Protein AF-A0A927RKV4-F1 (afdb_monomer_lite)

Secondary structure (DSSP, 8-state):
-HHHHHHHHHHHHHHHHHHHHHHHHHHHHHH-TT---S-----------------PPP-EEEEEESS-EEEEEES-SS--SS---EEEEEE----S-TTS----EEEE--SSSSPEEEE-TT-S-EEESS--BTTEEEEEEPPPTT----S--EEEEEE-TT--S-EEEEEE--SEEEEEES-S-TTSPP-BS-------S-EEEEEEES-BB-TT--EEEES-EEEEEEE-SB---EEEE-SEEEEEEEEES-TT-S---EEEEESEEEEEEEEE-S-EEEEESS-EEEEEEE-S-EEEEESS-EEEEEEE-S-EEEEESSSEEEEEEES-TTS----EEEEESSSEEEE-B----TT--TTGGGSPBPB----EEEESS-EEEEEEE--SEEEEEESS--EEEEEPP-SS-EEEEEEESS--EEEEEEEEEEEEEESSSPPEEEEEEEEPSSSEEEEEESSS-EEEEEPPP--SS--EEEEEEEESSS-EEEEE-----------B-TT-EEEESS-S-TTS-TT-EEEEEESSS-EEEE-

Structure (mmCIF, N/CA/C/O backbone):
data_AF-A0A927RKV4-F1
#
_entry.id   AF-A0A927RKV4-F1
#
loop_
_atom_site.group_PDB
_atom_site.id
_atom_site.type_symbol
_atom_site.label_atom_id
_atom_site.label_alt_id
_atom_site.label_comp_id
_atom_site.label_asym_id
_atom_site.label_entity_id
_atom_site.label_seq_id
_atom_site.pdbx_PDB_ins_code
_atom_site.Cartn_x
_atom_site.Cartn_y
_atom_site.Cartn_z
_atom_site.occupancy
_atom_site.B_iso_or_equiv
_atom_site.auth_seq_id
_atom_site.auth_comp_id
_atom_site.auth_asym_id
_atom_site.auth_atom_id
_atom_site.pdbx_PDB_model_num
ATOM 1 N N . MET A 1 1 ? 39.108 47.492 -93.573 1.00 72.19 1 MET A N 1
ATOM 2 C CA . MET A 1 1 ? 38.410 46.301 -94.119 1.00 72.19 1 MET A CA 1
ATOM 3 C C . MET A 1 1 ? 39.341 45.085 -94.213 1.00 72.19 1 MET A C 1
ATOM 5 O O . MET A 1 1 ? 38.946 43.999 -93.816 1.00 72.19 1 MET A O 1
ATOM 9 N N . GLU A 1 2 ? 40.594 45.260 -94.640 1.00 82.12 2 GLU A N 1
ATOM 10 C CA . GLU A 1 2 ? 41.602 44.184 -94.730 1.00 82.12 2 GLU A CA 1
ATOM 11 C C . GLU A 1 2 ? 42.034 43.609 -93.362 1.00 82.12 2 GLU A C 1
ATOM 13 O O . GLU A 1 2 ? 42.114 42.395 -93.195 1.00 82.12 2 GLU A O 1
ATOM 18 N N . LEU A 1 3 ? 42.168 44.464 -92.338 1.00 80.31 3 LEU A N 1
ATOM 19 C CA . LEU A 1 3 ? 42.446 44.045 -90.955 1.00 80.31 3 LEU A CA 1
ATOM 20 C C . LEU A 1 3 ? 41.357 43.109 -90.390 1.00 80.31 3 LEU A C 1
ATOM 22 O O . LEU A 1 3 ? 41.662 42.100 -89.762 1.00 80.31 3 LEU A O 1
ATOM 26 N N . ILE A 1 4 ? 40.085 43.408 -90.678 1.00 81.25 4 ILE A N 1
ATOM 27 C CA . ILE A 1 4 ? 38.930 42.613 -90.229 1.00 81.25 4 ILE A CA 1
ATOM 28 C C . ILE A 1 4 ? 38.918 41.242 -90.919 1.00 81.25 4 ILE A C 1
ATOM 30 O O . ILE A 1 4 ? 38.675 40.233 -90.262 1.00 81.25 4 ILE A O 1
ATOM 34 N N . LYS A 1 5 ? 39.256 41.180 -92.218 1.00 86.75 5 LYS A N 1
ATOM 35 C CA . LYS A 1 5 ? 39.424 39.907 -92.940 1.00 86.75 5 LYS A CA 1
ATOM 36 C C . LYS A 1 5 ? 40.518 39.038 -92.317 1.00 86.75 5 LYS A C 1
ATOM 38 O O . LYS A 1 5 ? 40.310 37.839 -92.148 1.00 86.75 5 LYS A O 1
ATOM 43 N N . ASN A 1 6 ? 41.650 39.632 -91.939 1.00 88.25 6 ASN A N 1
ATOM 44 C CA . ASN A 1 6 ? 42.734 38.892 -91.294 1.00 88.25 6 ASN A CA 1
ATOM 45 C C . ASN A 1 6 ? 42.344 38.416 -89.889 1.00 88.25 6 ASN A C 1
ATOM 47 O O . ASN A 1 6 ? 42.573 37.252 -89.572 1.00 88.25 6 ASN A O 1
ATOM 51 N N . MET A 1 7 ? 41.681 39.248 -89.080 1.00 85.38 7 MET A N 1
ATOM 52 C CA . MET A 1 7 ? 41.187 38.832 -87.760 1.00 85.38 7 MET A CA 1
ATOM 53 C C . MET A 1 7 ? 40.184 37.676 -87.846 1.00 85.38 7 MET A C 1
ATOM 55 O O . MET A 1 7 ? 40.318 36.709 -87.103 1.00 85.38 7 MET A O 1
ATOM 59 N N . LEU A 1 8 ? 39.231 37.721 -88.784 1.00 85.75 8 LEU A N 1
ATOM 60 C CA . LEU A 1 8 ? 38.279 36.624 -89.012 1.00 85.75 8 LEU A CA 1
ATOM 61 C C . LEU A 1 8 ? 38.973 35.336 -89.467 1.00 85.75 8 LEU A C 1
ATOM 63 O O . LEU A 1 8 ? 38.604 34.254 -89.016 1.00 85.75 8 LEU A O 1
ATOM 67 N N . LYS A 1 9 ? 40.007 35.440 -90.310 1.00 90.38 9 LYS A N 1
ATOM 68 C CA . LYS A 1 9 ? 40.800 34.282 -90.741 1.00 90.38 9 LYS A CA 1
ATOM 69 C C . LYS A 1 9 ? 41.520 33.623 -89.561 1.00 90.38 9 LYS A C 1
ATOM 71 O O . LYS A 1 9 ? 41.480 32.402 -89.441 1.00 90.38 9 LYS A O 1
ATOM 76 N N . TYR A 1 10 ? 42.133 34.407 -88.673 1.00 90.31 10 TYR A N 1
ATOM 77 C CA . TYR A 1 10 ? 42.805 33.868 -87.484 1.00 90.31 10 TYR A CA 1
ATOM 78 C C . TYR A 1 10 ? 41.825 33.341 -86.435 1.00 90.31 10 TYR A C 1
ATOM 80 O O . TYR A 1 10 ? 42.100 32.307 -85.832 1.00 90.31 10 TYR A O 1
ATOM 88 N N . LEU A 1 11 ? 40.664 33.981 -86.266 1.00 88.75 11 LEU A N 1
ATOM 89 C CA . LEU A 1 11 ? 39.601 33.481 -85.393 1.00 88.75 11 LEU A CA 1
ATOM 90 C C . LEU A 1 11 ? 39.088 32.117 -85.873 1.00 88.75 11 LEU A C 1
ATOM 92 O O . LEU A 1 11 ? 38.914 31.214 -85.063 1.00 88.75 11 LEU A O 1
ATOM 96 N N . LEU A 1 12 ? 38.901 31.945 -87.186 1.00 87.81 12 LEU A N 1
ATOM 97 C CA . LEU A 1 12 ? 38.477 30.670 -87.766 1.00 87.81 12 LEU A CA 1
ATOM 98 C C . LEU A 1 12 ? 39.532 29.575 -87.551 1.00 87.81 12 LEU A C 1
ATOM 100 O O . LEU A 1 12 ? 39.186 28.462 -87.169 1.00 87.81 12 LEU A O 1
ATOM 104 N N . ILE A 1 13 ? 40.818 29.893 -87.745 1.00 89.75 13 ILE A N 1
ATOM 105 C CA . ILE A 1 13 ? 41.920 28.952 -87.484 1.00 89.75 13 ILE A CA 1
ATOM 106 C C . ILE A 1 13 ? 41.949 28.557 -86.003 1.00 89.75 13 ILE A C 1
ATOM 108 O O . ILE A 1 13 ? 42.049 27.372 -85.693 1.00 89.75 13 ILE A O 1
ATOM 112 N N . LEU A 1 14 ? 41.803 29.522 -85.092 1.00 88.75 14 LEU A N 1
ATOM 113 C CA . LEU A 1 14 ? 41.741 29.257 -83.656 1.00 88.75 14 LEU A CA 1
ATOM 114 C C . LEU A 1 14 ? 40.552 28.351 -83.312 1.00 88.75 14 LEU A C 1
ATOM 116 O O . LEU A 1 14 ? 40.715 27.387 -82.569 1.00 88.75 14 LEU A O 1
ATOM 120 N N . LEU A 1 15 ? 39.378 28.615 -83.893 1.00 87.94 15 LEU A N 1
ATOM 121 C CA . LEU A 1 15 ? 38.178 27.809 -83.677 1.00 87.94 15 LEU A CA 1
ATOM 122 C C . LEU A 1 15 ? 38.388 26.360 -84.140 1.00 87.94 15 LEU A C 1
ATOM 124 O O . LEU A 1 15 ? 38.041 25.432 -83.416 1.00 87.94 15 LEU A O 1
ATOM 128 N N . VAL A 1 16 ? 39.007 26.156 -85.308 1.00 89.25 16 VAL A N 1
ATOM 129 C CA . VAL A 1 16 ? 39.325 24.816 -85.829 1.00 89.25 16 VAL A CA 1
ATOM 130 C C . VAL A 1 16 ? 40.316 24.087 -84.920 1.00 89.25 16 VAL A C 1
ATOM 132 O O . VAL A 1 16 ? 40.132 22.901 -84.655 1.00 89.25 16 VAL A O 1
ATOM 135 N N . ILE A 1 17 ? 41.326 24.784 -84.389 1.00 89.69 17 ILE A N 1
ATOM 136 C CA . ILE A 1 17 ? 42.287 24.197 -83.443 1.00 89.69 17 ILE A CA 1
ATOM 137 C C . ILE A 1 17 ? 41.591 23.801 -82.135 1.00 89.69 17 ILE A C 1
ATOM 139 O O . ILE A 1 17 ? 41.813 22.697 -81.644 1.00 89.69 17 ILE A O 1
ATOM 143 N N . VAL A 1 18 ? 40.717 24.654 -81.592 1.00 85.56 18 VAL A N 1
ATOM 144 C CA . VAL A 1 18 ? 39.977 24.370 -80.350 1.00 85.56 18 VAL A CA 1
ATOM 145 C C . VAL A 1 18 ? 39.018 23.195 -80.537 1.00 85.56 18 VAL A C 1
ATOM 147 O O . VAL A 1 18 ? 39.000 22.285 -79.709 1.00 85.56 18 VAL A O 1
ATOM 150 N N . VAL A 1 19 ? 38.265 23.161 -81.640 1.00 87.44 19 VAL A N 1
ATOM 151 C CA . VAL A 1 19 ? 37.355 22.046 -81.947 1.00 87.44 19 VAL A CA 1
ATOM 152 C C . VAL A 1 19 ? 38.140 20.752 -82.176 1.00 87.44 19 VAL A C 1
ATOM 154 O O . VAL A 1 19 ? 37.745 19.707 -81.661 1.00 87.44 19 VAL A O 1
ATOM 157 N N . GLY A 1 20 ? 39.277 20.809 -82.874 1.00 88.19 20 GLY A N 1
ATOM 158 C CA . GLY A 1 20 ? 40.165 19.661 -83.063 1.00 88.19 20 GLY A CA 1
ATOM 159 C C . GLY A 1 20 ? 40.731 19.129 -81.744 1.00 88.19 20 GLY A C 1
ATOM 160 O O . GLY A 1 20 ? 40.693 17.924 -81.506 1.00 88.19 20 GLY A O 1
ATOM 161 N N . ALA A 1 21 ? 41.180 20.017 -80.853 1.00 83.25 21 ALA A N 1
ATOM 162 C CA . ALA A 1 21 ? 41.695 19.646 -79.537 1.00 83.25 21 ALA A CA 1
ATOM 163 C C . ALA A 1 21 ? 40.610 19.017 -78.648 1.00 83.25 21 ALA A C 1
ATOM 165 O O . ALA A 1 21 ? 40.846 17.969 -78.051 1.00 83.25 21 ALA A O 1
ATOM 166 N N . LEU A 1 22 ? 39.404 19.593 -78.609 1.00 80.81 22 LEU A N 1
ATOM 167 C CA . LEU A 1 22 ? 38.278 19.039 -77.846 1.00 80.81 22 LEU A CA 1
ATOM 168 C C . LEU A 1 22 ? 37.818 17.684 -78.398 1.00 80.81 22 LEU A C 1
ATOM 170 O O . LEU A 1 22 ? 37.519 16.777 -77.624 1.00 80.81 22 LEU A O 1
ATOM 174 N N . SER A 1 23 ? 37.821 17.517 -79.723 1.00 81.44 23 SER A N 1
ATOM 175 C CA . SER A 1 23 ? 37.488 16.242 -80.373 1.00 81.44 23 SER A CA 1
ATOM 176 C C . SER A 1 23 ? 38.531 15.165 -80.070 1.00 81.44 23 SER A C 1
ATOM 178 O O . SER A 1 23 ? 38.175 14.013 -79.834 1.00 81.44 23 SER A O 1
ATOM 180 N N . LEU A 1 24 ? 39.816 15.536 -80.024 1.00 81.56 24 LEU A N 1
ATOM 181 C CA . LEU A 1 24 ? 40.903 14.632 -79.648 1.00 81.56 24 LEU A CA 1
ATOM 182 C C . LEU A 1 24 ? 40.782 14.200 -78.178 1.00 81.56 24 LEU A C 1
ATOM 184 O O . LEU A 1 24 ? 40.904 13.016 -77.884 1.00 81.56 24 LEU A O 1
ATOM 188 N N . VAL A 1 25 ? 40.482 15.134 -77.267 1.00 77.19 25 VAL A N 1
ATOM 189 C CA . VAL A 1 25 ? 40.250 14.832 -75.843 1.00 77.19 25 VAL A CA 1
ATOM 190 C C . VAL A 1 25 ? 39.032 13.920 -75.670 1.00 77.19 25 VAL A C 1
ATOM 192 O O . VAL A 1 25 ? 39.124 12.919 -74.963 1.00 77.19 25 VAL A O 1
ATOM 195 N N . GLY A 1 26 ? 37.928 14.197 -76.372 1.00 75.94 26 GLY A N 1
ATOM 196 C CA . GLY A 1 26 ? 36.743 13.334 -76.373 1.00 75.94 26 GLY A CA 1
ATOM 197 C C . GLY A 1 26 ? 37.022 11.933 -76.932 1.00 75.94 26 GLY A C 1
ATOM 198 O O . GLY A 1 26 ? 36.582 10.943 -76.353 1.00 75.94 26 GLY A O 1
ATOM 199 N N . GLY A 1 27 ? 37.809 11.829 -78.008 1.00 79.25 27 GLY A N 1
ATOM 200 C CA . GLY A 1 27 ? 38.220 10.548 -78.591 1.00 79.25 27 GLY A CA 1
ATOM 201 C C . GLY A 1 27 ? 39.139 9.732 -77.677 1.00 79.25 27 GLY A C 1
ATOM 202 O O . GLY A 1 27 ? 38.964 8.521 -77.558 1.00 79.25 27 GLY A O 1
ATOM 203 N N . ILE A 1 28 ? 40.074 10.387 -76.981 1.00 74.25 28 ILE A N 1
ATOM 204 C CA . ILE A 1 28 ? 40.951 9.739 -75.993 1.00 74.25 28 ILE A CA 1
ATOM 205 C C . ILE A 1 28 ? 40.136 9.259 -74.784 1.00 74.25 28 ILE A C 1
ATOM 207 O O . ILE A 1 28 ? 40.329 8.127 -74.349 1.00 74.25 28 ILE A O 1
ATOM 211 N N . MET A 1 29 ? 39.184 10.059 -74.288 1.00 69.12 29 MET A N 1
ATOM 212 C CA . MET A 1 29 ? 38.287 9.643 -73.199 1.00 69.12 29 MET A CA 1
ATOM 213 C C . MET A 1 29 ? 37.370 8.477 -73.596 1.00 69.12 29 MET A C 1
ATOM 215 O O . MET A 1 29 ? 37.087 7.620 -72.764 1.00 69.12 29 MET A O 1
ATOM 219 N N . PHE A 1 30 ? 36.941 8.402 -74.861 1.00 74.00 30 PHE A N 1
ATOM 220 C CA . PHE A 1 30 ? 36.125 7.290 -75.361 1.00 74.00 30 PHE A CA 1
ATOM 221 C C . PHE A 1 30 ? 36.926 5.989 -75.523 1.00 74.00 30 PHE A C 1
ATOM 223 O O . PHE A 1 30 ? 36.426 4.911 -75.212 1.00 74.00 30 PHE A O 1
ATOM 230 N N . LEU A 1 31 ? 38.173 6.075 -76.000 1.00 68.12 31 LEU A N 1
ATOM 231 C CA . LEU A 1 31 ? 39.038 4.906 -76.204 1.00 68.12 31 LEU A CA 1
ATOM 232 C C . LEU A 1 31 ? 39.669 4.389 -74.904 1.00 68.12 31 LEU A C 1
ATOM 234 O O . LEU A 1 31 ? 40.013 3.211 -74.823 1.00 68.12 31 LEU A O 1
ATOM 238 N N . PHE A 1 32 ? 39.807 5.246 -73.891 1.00 71.94 32 PHE A N 1
ATOM 239 C CA . PHE A 1 32 ? 40.434 4.910 -72.617 1.00 71.94 32 PHE A CA 1
ATOM 240 C C . PHE A 1 32 ? 39.618 5.457 -71.434 1.00 71.94 32 PHE A C 1
ATOM 242 O O . PHE A 1 32 ? 40.050 6.405 -70.773 1.00 71.94 32 PHE A O 1
ATOM 249 N N . PRO A 1 33 ? 38.461 4.847 -71.113 1.00 55.09 33 PRO A N 1
ATOM 250 C CA . PRO A 1 33 ? 37.579 5.328 -70.045 1.00 55.09 33 PRO A CA 1
ATOM 251 C C . PRO A 1 33 ? 38.222 5.321 -68.644 1.00 55.09 33 PRO A C 1
ATOM 253 O O . PRO A 1 33 ? 37.702 5.956 -67.735 1.00 55.09 33 PRO A O 1
ATOM 256 N N . ASN A 1 34 ? 39.375 4.658 -68.475 1.00 50.62 34 ASN A N 1
ATOM 257 C CA . ASN A 1 34 ? 40.089 4.532 -67.200 1.00 50.62 34 ASN A CA 1
ATOM 258 C C . ASN A 1 34 ? 41.327 5.448 -67.067 1.00 50.62 34 ASN A C 1
ATOM 260 O O . ASN A 1 34 ? 42.105 5.275 -66.131 1.00 50.62 34 ASN A O 1
ATOM 264 N N . ILE A 1 35 ? 41.558 6.402 -67.982 1.00 55.97 35 ILE A N 1
ATOM 265 C CA . ILE A 1 35 ? 42.679 7.353 -67.871 1.00 55.97 35 ILE A CA 1
ATOM 266 C C . ILE A 1 35 ? 42.230 8.624 -67.126 1.00 55.97 35 ILE A C 1
ATOM 268 O O . ILE A 1 35 ? 41.634 9.541 -67.690 1.00 55.97 35 ILE A O 1
ATOM 272 N N . THR A 1 36 ? 42.554 8.693 -65.835 1.00 50.12 36 THR A N 1
ATOM 273 C CA . THR A 1 36 ? 42.315 9.847 -64.954 1.00 50.12 36 THR A CA 1
ATOM 274 C C . THR A 1 36 ? 43.435 10.886 -65.132 1.00 50.12 36 THR A C 1
ATOM 276 O O . THR A 1 36 ? 44.507 10.747 -64.554 1.00 50.12 36 THR A O 1
ATOM 279 N N . ILE A 1 37 ? 43.232 11.926 -65.956 1.00 49.56 37 ILE A N 1
ATOM 280 C CA . ILE A 1 37 ? 44.272 12.949 -66.255 1.00 49.56 37 ILE A CA 1
ATOM 281 C C . ILE A 1 37 ? 44.218 14.202 -65.359 1.00 49.56 37 ILE A C 1
ATOM 283 O O . ILE A 1 37 ? 45.122 15.032 -65.405 1.00 49.56 37 ILE A O 1
ATOM 287 N N . LEU A 1 38 ? 43.242 14.347 -64.462 1.00 41.78 38 LEU A N 1
ATOM 288 C CA . LEU A 1 38 ? 43.195 15.480 -63.531 1.00 41.78 38 LEU A CA 1
ATOM 289 C C . LEU A 1 38 ? 42.822 15.002 -62.128 1.00 41.78 38 LEU A C 1
ATOM 291 O O . LEU A 1 38 ? 41.731 14.485 -61.914 1.00 41.78 38 LEU A O 1
ATOM 295 N N . ASN A 1 39 ? 43.732 15.219 -61.175 1.00 36.03 39 ASN A N 1
ATOM 296 C CA . ASN A 1 39 ? 43.538 15.051 -59.731 1.00 36.03 39 ASN A CA 1
ATOM 297 C C . ASN A 1 39 ? 42.549 16.099 -59.171 1.00 36.03 39 ASN A C 1
ATOM 299 O O . ASN A 1 39 ? 42.870 16.865 -58.267 1.00 36.03 39 ASN A O 1
ATOM 303 N N . PHE A 1 40 ? 41.328 16.143 -59.702 1.00 33.81 40 PHE A N 1
ATOM 304 C CA . PHE A 1 40 ? 40.185 16.681 -58.977 1.00 33.81 40 PHE A CA 1
ATOM 305 C C . PHE A 1 40 ? 39.541 15.515 -58.237 1.00 33.81 40 PHE A C 1
ATOM 307 O O . PHE A 1 40 ? 38.880 14.666 -58.830 1.00 33.81 40 PHE A O 1
ATOM 314 N N . LYS A 1 41 ? 39.779 15.462 -56.925 1.00 30.28 41 LYS A N 1
ATOM 315 C CA . LYS A 1 41 ? 39.144 14.521 -56.005 1.00 30.28 41 LYS A CA 1
ATOM 316 C C . LYS A 1 41 ? 37.664 14.906 -55.891 1.00 30.28 41 LYS A C 1
ATOM 318 O O . LYS A 1 41 ? 37.274 15.648 -54.997 1.00 30.28 41 LYS A O 1
ATOM 323 N N . TYR A 1 42 ? 36.856 14.467 -56.851 1.00 30.30 42 TYR A N 1
ATOM 324 C CA . TYR A 1 42 ? 35.406 14.461 -56.718 1.00 30.30 42 TYR A CA 1
ATOM 325 C C . TYR A 1 42 ? 35.070 13.270 -55.818 1.00 30.30 42 TYR A C 1
ATOM 327 O O . TYR A 1 42 ? 35.196 12.117 -56.225 1.00 30.30 42 TYR A O 1
ATOM 335 N N . ILE A 1 43 ? 34.744 13.549 -54.556 1.00 36.91 43 ILE A N 1
ATOM 336 C CA . ILE A 1 43 ? 34.201 12.555 -53.630 1.00 36.91 43 ILE A CA 1
ATOM 337 C C . ILE A 1 43 ? 32.766 12.291 -54.087 1.00 36.91 43 ILE A C 1
ATOM 339 O O . ILE A 1 43 ? 31.836 12.975 -53.678 1.00 36.91 43 ILE A O 1
ATOM 343 N N . ALA A 1 44 ? 32.597 11.348 -55.004 1.00 34.62 44 ALA A N 1
ATOM 344 C CA . ALA A 1 44 ? 31.318 10.716 -55.278 1.00 34.62 44 ALA A CA 1
ATOM 345 C C . ALA A 1 44 ? 31.594 9.323 -55.846 1.00 34.62 44 ALA A C 1
ATOM 347 O O . ALA A 1 44 ? 32.322 9.194 -56.828 1.00 34.62 44 ALA A O 1
ATOM 348 N N . ASN A 1 45 ? 30.983 8.320 -55.215 1.00 32.12 45 ASN A N 1
ATOM 349 C CA . ASN A 1 45 ? 31.043 6.878 -55.483 1.00 32.12 45 ASN A CA 1
ATOM 350 C C . ASN A 1 45 ? 32.111 6.111 -54.689 1.00 32.12 45 ASN A C 1
ATOM 352 O O . ASN A 1 45 ? 33.102 5.623 -55.225 1.00 32.12 45 ASN A O 1
ATOM 356 N N . HIS A 1 46 ? 31.827 5.913 -53.399 1.00 31.73 46 HIS A N 1
ATOM 357 C CA . HIS A 1 46 ? 32.068 4.605 -52.795 1.00 31.73 46 HIS A CA 1
ATOM 358 C C . HIS A 1 46 ? 31.113 3.607 -53.456 1.00 31.73 46 HIS A C 1
ATOM 360 O O . HIS A 1 46 ? 29.912 3.611 -53.210 1.00 31.73 46 HIS A O 1
ATOM 366 N N . THR A 1 47 ? 31.637 2.807 -54.379 1.00 29.56 47 THR A N 1
ATOM 367 C CA . THR A 1 47 ? 31.035 1.522 -54.728 1.00 29.56 47 THR A CA 1
ATOM 368 C C . THR A 1 47 ? 31.376 0.552 -53.609 1.00 29.56 47 THR A C 1
ATOM 370 O O . THR A 1 47 ? 32.526 0.136 -53.491 1.00 29.56 47 THR A O 1
ATOM 373 N N . ASP A 1 48 ? 30.380 0.243 -52.785 1.00 32.16 48 ASP A N 1
ATOM 374 C CA . ASP A 1 48 ? 30.455 -0.780 -51.749 1.00 32.16 48 ASP A CA 1
ATOM 375 C C . ASP A 1 48 ? 30.710 -2.153 -52.393 1.00 32.16 48 ASP A C 1
ATOM 377 O O . ASP A 1 48 ? 29.844 -2.722 -53.066 1.00 32.16 48 ASP A O 1
ATOM 381 N N . GLU A 1 49 ? 31.901 -2.713 -52.182 1.00 26.53 49 GLU A N 1
ATOM 382 C CA . GLU A 1 49 ? 32.076 -4.161 -52.244 1.00 26.53 49 GLU A CA 1
ATOM 383 C C . GLU A 1 49 ? 31.349 -4.766 -51.039 1.00 26.53 49 GLU A C 1
ATOM 385 O O . GLU A 1 49 ? 31.846 -4.761 -49.914 1.00 26.53 49 GLU A O 1
ATOM 390 N N . TYR A 1 50 ? 30.142 -5.286 -51.266 1.00 28.30 50 TYR A N 1
ATOM 391 C CA . TYR A 1 50 ? 29.434 -6.078 -50.266 1.00 28.30 50 TYR A CA 1
ATOM 392 C C . TYR A 1 50 ? 30.120 -7.440 -50.141 1.00 28.30 50 TYR A C 1
ATOM 394 O O . TYR A 1 50 ? 29.829 -8.375 -50.891 1.00 28.30 50 TYR A O 1
ATOM 402 N N . VAL A 1 51 ? 31.029 -7.571 -49.175 1.00 27.41 51 VAL A N 1
ATOM 403 C CA . VAL A 1 51 ? 31.410 -8.891 -48.672 1.00 27.41 51 VAL A CA 1
ATOM 404 C C . VAL A 1 51 ? 30.173 -9.472 -47.995 1.00 27.41 51 VAL A C 1
ATOM 406 O O . VAL A 1 51 ? 29.675 -8.937 -47.006 1.00 27.41 51 VAL A O 1
ATOM 409 N N . LEU A 1 52 ? 29.643 -10.553 -48.566 1.00 30.81 52 LEU A N 1
ATOM 410 C CA . LEU A 1 52 ? 28.463 -11.251 -48.068 1.00 30.81 52 LEU A CA 1
ATOM 411 C C . LEU A 1 52 ? 28.848 -12.052 -46.813 1.00 30.81 52 LEU A C 1
ATOM 413 O O . LEU A 1 52 ? 29.042 -13.266 -46.861 1.00 30.81 52 LEU A O 1
ATOM 417 N N . PHE A 1 53 ? 29.021 -11.361 -45.688 1.00 33.44 53 PHE A N 1
ATOM 418 C CA . PHE A 1 53 ? 29.107 -12.010 -44.387 1.00 33.44 53 PHE A CA 1
ATOM 419 C C . PHE A 1 53 ? 27.729 -12.579 -44.033 1.00 33.44 53 PHE A C 1
ATOM 421 O O . PHE A 1 53 ? 26.695 -11.960 -44.287 1.00 33.44 53 PHE A O 1
ATOM 428 N N . GLN A 1 54 ? 27.699 -13.796 -43.484 1.00 38.00 54 GLN A N 1
ATOM 429 C CA . GLN A 1 54 ? 26.473 -14.354 -42.922 1.00 38.00 54 GLN A CA 1
ATOM 430 C C . GLN A 1 54 ? 26.002 -13.434 -41.795 1.00 38.00 54 GLN A C 1
ATOM 432 O O . GLN A 1 54 ? 26.630 -13.359 -40.741 1.00 38.00 54 GLN A O 1
ATOM 437 N N . ASN A 1 55 ? 24.916 -12.711 -42.052 1.00 47.28 55 ASN A N 1
ATOM 438 C CA . ASN A 1 55 ? 24.359 -11.739 -41.128 1.00 47.28 55 ASN A CA 1
ATOM 439 C C . ASN A 1 55 ? 23.873 -12.442 -39.853 1.00 47.28 55 ASN A C 1
ATOM 441 O O . ASN A 1 55 ? 22.903 -13.203 -39.879 1.00 47.28 55 ASN A O 1
ATOM 445 N N . LYS A 1 56 ? 24.563 -12.198 -38.737 1.00 54.38 56 LYS A N 1
ATOM 446 C CA . LYS A 1 56 ? 24.037 -12.494 -37.402 1.00 54.38 56 LYS A CA 1
ATOM 447 C C . LYS A 1 56 ? 23.045 -11.387 -37.031 1.00 54.38 56 LYS A C 1
ATOM 449 O O . LYS A 1 56 ? 23.300 -10.216 -37.308 1.00 54.38 56 LYS A O 1
ATOM 454 N N . ALA A 1 57 ? 21.919 -11.754 -36.422 1.00 60.59 57 ALA A N 1
ATOM 455 C CA . ALA A 1 57 ? 20.971 -10.781 -35.887 1.00 60.59 57 ALA A CA 1
ATOM 456 C C . ALA A 1 57 ? 21.644 -9.947 -34.784 1.00 60.59 57 ALA A C 1
ATOM 458 O O . ALA A 1 57 ? 22.442 -10.477 -34.013 1.00 60.59 57 ALA A O 1
ATOM 459 N N . ILE A 1 58 ? 21.331 -8.652 -34.717 1.00 64.44 58 ILE A N 1
ATOM 460 C CA . ILE A 1 58 ? 21.781 -7.793 -33.617 1.00 64.44 58 ILE A CA 1
ATOM 461 C C . ILE A 1 58 ? 21.019 -8.194 -32.363 1.00 64.44 58 ILE A C 1
ATOM 463 O O . ILE A 1 58 ? 19.791 -8.251 -32.386 1.00 64.44 58 ILE A O 1
ATOM 467 N N . THR A 1 59 ? 21.754 -8.441 -31.289 1.00 65.31 59 THR A N 1
ATOM 468 C CA . THR A 1 59 ? 21.229 -8.856 -29.986 1.00 65.31 59 THR A CA 1
ATOM 469 C C . THR A 1 59 ? 21.538 -7.848 -28.885 1.00 65.31 59 THR A C 1
ATOM 471 O O . THR A 1 59 ? 20.982 -7.960 -27.799 1.00 65.31 59 THR A O 1
ATOM 474 N N . LYS A 1 60 ? 22.413 -6.860 -29.128 1.00 68.69 60 LYS A N 1
ATOM 475 C CA . LYS A 1 60 ? 22.814 -5.875 -28.113 1.00 68.69 60 LYS A CA 1
ATOM 476 C C . LYS A 1 60 ? 23.173 -4.520 -28.723 1.00 68.69 60 LYS A C 1
ATOM 478 O O . LYS A 1 60 ? 23.886 -4.458 -29.722 1.00 68.69 60 LYS A O 1
ATOM 483 N N . ILE A 1 61 ? 22.687 -3.435 -28.127 1.00 71.81 61 ILE A N 1
ATOM 484 C CA . ILE A 1 61 ? 22.980 -2.045 -28.493 1.00 71.81 61 ILE A CA 1
ATOM 485 C C . ILE A 1 61 ? 23.418 -1.301 -27.231 1.00 71.81 61 ILE A C 1
ATOM 487 O O . ILE A 1 61 ? 22.619 -1.069 -26.329 1.00 71.81 61 ILE A O 1
ATOM 491 N N . ASN A 1 62 ? 24.678 -0.886 -27.176 1.00 69.50 62 ASN A N 1
ATOM 492 C CA . ASN A 1 62 ? 25.228 -0.056 -26.115 1.00 69.50 62 ASN A CA 1
ATOM 493 C C . ASN A 1 62 ? 25.377 1.385 -26.616 1.00 69.50 62 ASN A C 1
ATOM 495 O O . ASN A 1 62 ? 25.953 1.617 -27.675 1.00 69.50 62 ASN A O 1
ATOM 499 N N . VAL A 1 63 ? 24.897 2.367 -25.861 1.00 73.31 63 VAL A N 1
ATOM 500 C CA . VAL A 1 63 ? 25.051 3.796 -26.151 1.00 73.31 63 VAL A CA 1
ATOM 501 C C . VAL A 1 63 ? 25.615 4.486 -24.915 1.00 73.31 63 VAL A C 1
ATOM 503 O O . VAL A 1 63 ? 24.940 4.565 -23.897 1.00 73.31 63 VAL A O 1
ATOM 506 N N . GLU A 1 64 ? 26.843 4.993 -24.994 1.00 72.38 64 GLU A N 1
ATOM 507 C CA . GLU A 1 64 ? 27.486 5.836 -23.985 1.00 72.38 64 GLU A CA 1
ATOM 508 C C . GLU A 1 64 ? 27.633 7.263 -24.538 1.00 72.38 64 GLU A C 1
ATOM 510 O O . GLU A 1 64 ? 28.409 7.498 -25.462 1.00 72.38 64 GLU A O 1
ATOM 515 N N . THR A 1 65 ? 26.871 8.226 -24.016 1.00 69.25 65 THR A N 1
ATOM 516 C CA . THR A 1 65 ? 26.845 9.606 -24.542 1.00 69.25 65 THR A CA 1
ATOM 517 C C . THR A 1 65 ? 26.433 10.613 -23.478 1.00 69.25 65 THR A C 1
ATOM 519 O O . THR A 1 65 ? 25.544 10.337 -22.694 1.00 69.25 65 THR A O 1
ATOM 522 N N . ASN A 1 66 ? 26.992 11.815 -23.438 1.00 64.25 66 ASN A N 1
ATOM 523 C CA . ASN A 1 66 ? 26.609 12.791 -22.414 1.00 64.25 66 ASN A CA 1
ATOM 524 C C . ASN A 1 66 ? 25.490 13.731 -22.894 1.00 64.25 66 ASN A C 1
ATOM 526 O O . ASN A 1 66 ? 24.383 13.652 -22.372 1.00 64.25 66 ASN A O 1
ATOM 530 N N . ASN A 1 67 ? 25.746 14.585 -23.892 1.00 66.69 67 ASN A N 1
ATOM 531 C CA . ASN A 1 67 ? 24.817 15.649 -24.291 1.00 66.69 67 ASN A CA 1
ATOM 532 C C . ASN A 1 67 ? 24.390 15.636 -25.770 1.00 66.69 67 ASN A C 1
ATOM 534 O O . ASN A 1 67 ? 24.051 16.684 -26.315 1.00 66.69 67 ASN A O 1
ATOM 538 N N . TYR A 1 68 ? 24.383 14.478 -26.426 1.00 67.25 68 TYR A N 1
ATOM 539 C CA . TYR A 1 68 ? 24.036 14.395 -27.848 1.00 67.25 68 TYR A CA 1
ATOM 540 C C . TYR A 1 68 ? 22.567 14.038 -28.076 1.00 67.25 68 TYR A C 1
ATOM 542 O O . TYR A 1 68 ? 21.992 13.241 -27.329 1.00 67.25 68 TYR A O 1
ATOM 550 N N . ASN A 1 69 ? 21.993 14.580 -29.152 1.00 65.94 69 ASN A N 1
ATOM 551 C CA . ASN A 1 69 ? 20.739 14.089 -29.703 1.00 65.94 69 ASN A CA 1
ATOM 552 C C . ASN A 1 69 ? 21.049 12.894 -30.608 1.00 65.94 69 ASN A C 1
ATOM 554 O O . ASN A 1 69 ? 21.704 13.052 -31.636 1.00 65.94 69 ASN A O 1
ATOM 558 N N . ILE A 1 70 ? 20.618 11.694 -30.229 1.00 71.00 70 ILE A N 1
ATOM 559 C CA . ILE A 1 70 ? 20.873 10.472 -30.999 1.00 71.00 70 ILE A CA 1
ATOM 560 C C . ILE A 1 70 ? 19.541 9.855 -31.389 1.00 71.00 70 ILE A C 1
ATOM 562 O O . ILE A 1 70 ? 18.731 9.541 -30.529 1.00 71.00 70 ILE A O 1
ATOM 566 N N . ILE A 1 71 ? 19.325 9.610 -32.674 1.00 69.38 71 ILE A N 1
ATOM 567 C CA . ILE A 1 71 ? 18.176 8.861 -33.170 1.00 69.38 71 ILE A CA 1
ATOM 568 C C . ILE A 1 71 ? 18.684 7.579 -33.817 1.00 69.38 71 ILE A C 1
ATOM 570 O O . ILE A 1 71 ? 19.334 7.622 -34.856 1.00 69.38 71 ILE A O 1
ATOM 574 N N . ILE A 1 72 ? 18.367 6.434 -33.226 1.00 72.19 72 ILE A N 1
ATOM 575 C CA . ILE A 1 72 ? 18.672 5.108 -33.767 1.00 72.19 72 ILE A CA 1
ATOM 576 C C . ILE A 1 72 ? 17.382 4.559 -34.358 1.00 72.19 72 ILE A C 1
ATOM 578 O O . ILE A 1 72 ? 16.408 4.378 -33.636 1.00 72.19 72 ILE A O 1
ATOM 582 N N . MET A 1 73 ? 17.346 4.309 -35.663 1.00 66.75 73 MET A N 1
ATOM 583 C CA . MET A 1 73 ? 16.161 3.814 -36.363 1.00 66.75 73 MET A CA 1
ATOM 584 C C . MET A 1 73 ? 16.479 2.677 -37.325 1.00 66.75 73 MET A C 1
ATOM 586 O O . MET A 1 73 ? 17.603 2.595 -37.797 1.00 66.75 73 MET A O 1
ATOM 590 N N . PRO A 1 74 ? 15.536 1.787 -37.660 1.00 65.19 74 PRO A N 1
ATOM 591 C CA . PRO A 1 74 ? 15.779 0.749 -38.654 1.00 65.19 74 PRO A CA 1
ATOM 592 C C . PRO A 1 74 ? 16.021 1.378 -40.036 1.00 65.19 74 PRO A C 1
ATOM 594 O O . PRO A 1 74 ? 15.320 2.306 -40.433 1.00 65.19 74 PRO A O 1
ATOM 597 N N . ASN A 1 75 ? 16.990 0.865 -40.795 1.00 58.22 75 ASN A N 1
ATOM 598 C CA . ASN A 1 75 ? 17.446 1.413 -42.082 1.00 58.22 75 ASN A CA 1
ATOM 599 C C . ASN A 1 75 ? 16.424 1.240 -43.230 1.00 58.22 75 ASN A C 1
ATOM 601 O O . ASN A 1 75 ? 16.671 1.677 -44.350 1.00 58.22 75 ASN A O 1
ATOM 605 N N . SER A 1 76 ? 15.270 0.599 -43.002 1.00 56.44 76 SER A N 1
ATOM 606 C CA . SER A 1 76 ? 14.234 0.478 -44.034 1.0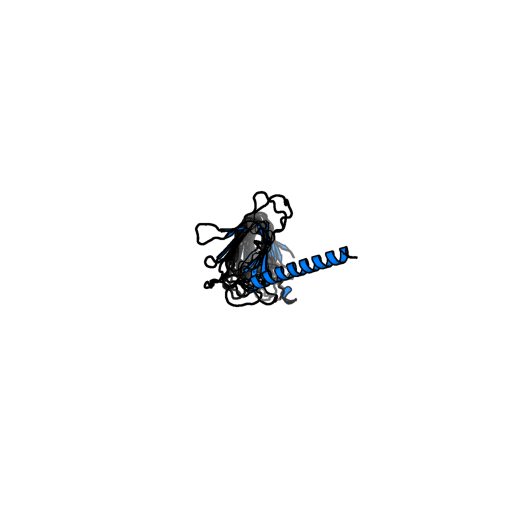0 56.44 76 SER A CA 1
ATOM 607 C C . SER A 1 76 ? 12.811 0.478 -43.471 1.00 56.44 76 SER A C 1
ATOM 609 O O . SER A 1 76 ? 12.514 -0.178 -42.477 1.00 56.44 76 SER A O 1
ATOM 611 N N . GLU A 1 77 ? 11.905 1.168 -44.170 1.00 49.28 77 GLU A N 1
ATOM 612 C CA . GLU A 1 77 ? 10.447 1.088 -43.972 1.00 49.28 77 GLU A CA 1
ATOM 613 C C . GLU A 1 77 ? 9.848 -0.239 -44.486 1.00 49.28 77 GLU A C 1
ATOM 615 O O . GLU A 1 77 ? 8.650 -0.490 -44.352 1.00 49.28 77 GLU A O 1
ATOM 620 N N . LYS A 1 78 ? 10.657 -1.096 -45.124 1.00 46.25 78 LYS A N 1
ATOM 621 C CA . LYS A 1 78 ? 10.206 -2.343 -45.748 1.00 46.25 78 LYS A CA 1
ATOM 622 C C . LYS A 1 78 ? 10.927 -3.525 -45.121 1.00 46.25 78 LYS A C 1
ATOM 624 O O . LYS A 1 78 ? 12.098 -3.741 -45.393 1.00 46.25 78 LYS A O 1
ATOM 629 N N . ASN A 1 79 ? 10.174 -4.309 -44.349 1.00 44.41 79 ASN A N 1
ATOM 630 C CA . ASN A 1 79 ? 10.520 -5.632 -43.820 1.00 44.41 79 ASN A CA 1
ATOM 631 C C . ASN A 1 79 ? 11.106 -6.560 -44.903 1.00 44.41 79 ASN A C 1
ATOM 633 O O . ASN A 1 79 ? 10.387 -7.380 -45.476 1.00 44.41 79 ASN A O 1
ATOM 637 N N . VAL A 1 80 ? 12.402 -6.459 -45.193 1.00 41.56 80 VAL A N 1
ATOM 638 C CA . VAL A 1 80 ? 13.100 -7.413 -46.057 1.00 41.56 80 VAL A CA 1
ATOM 639 C C . VAL A 1 80 ? 14.128 -8.157 -45.209 1.00 41.56 80 VAL A C 1
ATOM 641 O O . VAL A 1 80 ? 15.251 -7.711 -45.027 1.00 41.56 80 VAL A O 1
ATOM 644 N N . SER A 1 81 ? 13.683 -9.309 -44.695 1.00 47.97 81 SER A N 1
ATOM 645 C CA . SER A 1 81 ? 14.465 -10.443 -44.168 1.00 47.97 81 SER A CA 1
ATOM 646 C C . SER A 1 81 ? 15.494 -10.168 -43.059 1.00 47.97 81 SER A C 1
ATOM 648 O O . SER A 1 81 ? 16.571 -9.671 -43.357 1.00 47.97 81 SER A O 1
ATOM 650 N N . ASN A 1 82 ? 15.180 -10.620 -41.832 1.00 48.28 82 ASN A N 1
ATOM 651 C CA . ASN A 1 82 ? 16.021 -11.040 -40.681 1.00 48.28 82 ASN A CA 1
ATOM 652 C C . ASN A 1 82 ? 17.299 -10.263 -40.290 1.00 48.28 82 ASN A C 1
ATOM 654 O O . ASN A 1 82 ? 17.940 -10.626 -39.308 1.00 48.28 82 ASN A O 1
ATOM 658 N N . ASN A 1 83 ? 17.653 -9.195 -40.994 1.00 52.72 83 ASN A N 1
ATOM 659 C CA . ASN A 1 83 ? 18.870 -8.425 -40.804 1.00 52.72 83 ASN A CA 1
ATOM 660 C C . ASN A 1 83 ? 18.456 -7.006 -40.461 1.00 52.72 83 ASN A C 1
ATOM 662 O O . ASN A 1 83 ? 18.162 -6.187 -41.333 1.00 52.72 83 ASN A O 1
ATOM 666 N N . THR A 1 84 ? 18.370 -6.745 -39.165 1.00 54.84 84 THR A N 1
ATOM 667 C CA . THR A 1 84 ? 18.002 -5.441 -38.636 1.00 54.84 84 THR A CA 1
ATOM 668 C C . THR A 1 84 ? 19.143 -4.462 -38.898 1.00 54.84 84 THR A C 1
ATOM 670 O O . THR A 1 84 ? 20.048 -4.327 -38.093 1.00 54.84 84 THR A O 1
ATOM 673 N N . GLN A 1 85 ? 19.154 -3.793 -40.043 1.00 57.88 85 GLN A N 1
ATOM 674 C CA . GLN A 1 85 ? 20.076 -2.677 -40.251 1.00 57.88 85 GLN A CA 1
ATOM 675 C C . GLN A 1 85 ? 19.564 -1.459 -39.476 1.00 57.88 85 GLN A C 1
ATOM 677 O O . GLN A 1 85 ? 18.364 -1.181 -39.520 1.00 57.88 85 GLN A O 1
ATOM 682 N N . PHE A 1 86 ? 20.451 -0.717 -38.809 1.00 58.72 86 PHE A N 1
ATOM 683 C CA . PHE A 1 86 ? 20.116 0.526 -38.110 1.00 58.72 86 PHE A CA 1
ATOM 684 C C . PHE A 1 86 ? 20.781 1.737 -38.783 1.00 58.72 86 PHE A C 1
ATOM 686 O O . PHE A 1 86 ? 21.976 1.744 -39.068 1.00 58.72 86 PHE A O 1
ATOM 693 N N . LYS A 1 87 ? 19.993 2.784 -39.007 1.00 64.62 87 LYS A N 1
ATOM 694 C CA . LYS A 1 87 ? 20.411 4.148 -39.314 1.00 64.62 87 LYS A CA 1
ATOM 695 C C . LYS A 1 87 ? 20.540 4.924 -38.004 1.00 64.62 87 LYS A C 1
ATOM 697 O O . LYS A 1 87 ? 19.627 4.896 -37.181 1.00 64.62 87 LYS A O 1
ATOM 702 N N . ILE A 1 88 ? 21.653 5.630 -37.821 1.00 65.56 88 ILE A N 1
ATOM 703 C CA . ILE A 1 88 ? 21.912 6.413 -36.612 1.00 65.56 88 ILE A CA 1
ATOM 704 C C . ILE A 1 88 ? 22.129 7.866 -37.020 1.00 65.56 88 ILE A C 1
ATOM 706 O O . ILE A 1 88 ? 23.049 8.210 -37.760 1.00 65.56 88 ILE A O 1
ATOM 710 N N . VAL A 1 89 ? 21.250 8.736 -36.549 1.00 65.25 89 VAL A N 1
ATOM 711 C CA . VAL A 1 89 ? 21.342 10.177 -36.757 1.00 65.25 89 VAL A CA 1
ATOM 712 C C . VAL A 1 89 ? 21.863 10.779 -35.462 1.00 65.25 89 VAL A C 1
ATOM 714 O O . VAL A 1 89 ? 21.230 10.630 -34.421 1.00 65.25 89 VAL A O 1
ATOM 717 N N . VAL A 1 90 ? 23.027 11.420 -35.516 1.00 65.88 90 VAL A N 1
ATOM 718 C CA . VAL A 1 90 ? 23.583 12.176 -34.389 1.00 65.88 90 VAL A CA 1
ATOM 719 C C . VAL A 1 90 ? 23.445 13.647 -34.741 1.00 65.88 90 VAL A C 1
ATOM 721 O O . VAL A 1 90 ? 24.095 14.113 -35.672 1.00 65.88 90 VAL A O 1
ATOM 724 N N . ASP A 1 91 ? 22.573 14.356 -34.031 1.00 63.09 91 ASP A N 1
ATOM 725 C CA . ASP A 1 91 ? 22.383 15.792 -34.211 1.00 63.09 91 ASP A CA 1
ATOM 726 C C . ASP A 1 91 ? 23.188 16.562 -33.154 1.00 63.09 91 ASP A C 1
ATOM 728 O O . ASP A 1 91 ? 23.116 16.287 -31.950 1.00 63.09 91 ASP A O 1
ATOM 732 N N . ASN A 1 92 ? 23.996 17.505 -33.631 1.00 56.12 92 ASN A N 1
ATOM 733 C CA . ASN A 1 92 ? 24.944 18.282 -32.845 1.00 56.12 92 ASN A CA 1
ATOM 734 C C . ASN A 1 92 ? 24.467 19.722 -32.718 1.00 56.12 92 ASN A C 1
ATOM 736 O O . ASN A 1 92 ? 24.933 20.612 -33.427 1.00 56.12 92 ASN A O 1
ATOM 740 N N . ASP A 1 93 ? 23.594 19.970 -31.750 1.00 49.38 93 ASP A N 1
ATOM 741 C CA . ASP A 1 93 ? 23.049 21.305 -31.499 1.00 49.38 93 ASP A CA 1
ATOM 742 C C . ASP A 1 93 ? 23.947 22.134 -30.546 1.00 49.38 93 ASP A C 1
ATOM 744 O O . ASP A 1 93 ? 23.485 22.847 -29.651 1.00 49.38 93 ASP A O 1
ATOM 748 N N . PHE A 1 94 ? 25.277 22.041 -30.705 1.00 50.88 94 PHE A N 1
ATOM 749 C CA . PHE A 1 94 ? 26.244 22.831 -29.929 1.00 50.88 94 PHE A CA 1
ATOM 750 C C . PHE A 1 94 ? 26.269 24.290 -30.416 1.00 50.88 94 PHE A C 1
ATOM 752 O O . PHE A 1 94 ? 27.189 24.734 -31.105 1.00 50.88 94 PHE A O 1
ATOM 759 N N . MET A 1 95 ? 25.272 25.086 -30.029 1.00 42.81 95 MET A N 1
ATOM 760 C CA . MET A 1 95 ? 25.317 26.540 -30.207 1.00 42.81 95 MET A CA 1
ATOM 761 C C . MET A 1 95 ? 26.181 27.194 -29.117 1.00 42.81 95 MET A C 1
ATOM 763 O O . MET A 1 95 ? 25.678 27.759 -28.149 1.00 42.81 95 MET A O 1
ATOM 767 N N . GLY A 1 96 ? 27.505 27.138 -29.266 1.00 43.00 96 GLY A N 1
ATOM 768 C CA . GLY A 1 96 ? 28.412 27.874 -28.382 1.00 43.00 96 GLY A CA 1
ATOM 769 C C . GLY A 1 96 ? 29.890 27.601 -28.645 1.00 43.00 96 GLY A C 1
ATOM 770 O O . GLY A 1 96 ? 30.378 26.525 -28.338 1.00 43.00 96 GLY A O 1
ATOM 771 N N . PHE A 1 97 ? 30.605 28.623 -29.134 1.00 39.09 97 PHE A N 1
ATOM 772 C CA . PHE A 1 97 ? 32.063 28.676 -29.364 1.00 39.09 97 PHE A CA 1
ATOM 773 C C . PHE A 1 97 ? 32.608 27.912 -30.587 1.00 39.09 97 PHE A C 1
ATOM 775 O O . PHE A 1 97 ? 33.490 27.066 -30.489 1.00 39.09 97 PHE A O 1
ATOM 782 N N . ALA A 1 98 ? 32.182 28.337 -31.778 1.00 36.75 98 ALA A N 1
ATOM 783 C CA . ALA A 1 98 ? 32.679 27.891 -33.085 1.00 36.75 98 ALA A CA 1
ATOM 784 C C . ALA A 1 98 ? 34.115 28.356 -33.451 1.00 36.75 98 ALA A C 1
ATOM 786 O O . ALA A 1 98 ? 34.371 28.688 -34.604 1.00 36.75 98 ALA A O 1
ATOM 787 N N . ASN A 1 99 ? 35.059 28.412 -32.502 1.00 39.94 99 ASN A N 1
ATOM 788 C CA . ASN A 1 99 ? 36.439 28.860 -32.777 1.00 39.94 99 ASN A CA 1
ATOM 789 C C . ASN A 1 99 ? 37.535 27.834 -32.436 1.00 39.94 99 ASN A C 1
ATOM 791 O O . ASN A 1 99 ? 38.717 28.160 -32.544 1.00 39.94 99 ASN A O 1
ATOM 795 N N . GLN A 1 100 ? 37.188 26.602 -32.055 1.00 45.12 100 GLN A N 1
ATOM 796 C CA . GLN A 1 100 ? 38.152 25.503 -31.930 1.00 45.12 100 GLN A CA 1
ATOM 797 C C . GLN A 1 100 ? 37.600 24.262 -32.643 1.00 45.12 100 GLN A C 1
ATOM 799 O O . GLN A 1 100 ? 36.441 23.908 -32.455 1.00 45.12 100 GLN A O 1
ATOM 804 N N . ASN A 1 101 ? 38.422 23.633 -33.491 1.00 47.28 101 ASN A N 1
ATOM 805 C CA . ASN A 1 101 ? 38.099 22.376 -34.169 1.00 47.28 101 ASN A CA 1
ATOM 806 C C . ASN A 1 101 ? 37.997 21.261 -33.122 1.00 47.28 101 ASN A C 1
ATOM 808 O O . ASN A 1 101 ? 39.001 20.639 -32.775 1.00 47.28 101 ASN A O 1
ATOM 812 N N . TYR A 1 102 ? 36.806 21.041 -32.582 1.00 47.78 102 TYR A N 1
ATOM 813 C CA . TYR A 1 102 ? 36.543 19.899 -31.722 1.00 47.78 102 TYR A CA 1
ATOM 814 C C . TYR A 1 102 ? 36.182 18.696 -32.602 1.00 47.78 102 TYR A C 1
ATOM 816 O O . TYR A 1 102 ? 35.159 18.706 -33.280 1.00 47.78 102 TYR A O 1
ATOM 824 N N . GLU A 1 103 ? 37.038 17.671 -32.615 1.00 51.22 103 GLU A N 1
ATOM 825 C CA . GLU A 1 103 ? 36.734 16.381 -33.247 1.00 51.22 103 GLU A CA 1
ATOM 826 C C . GLU A 1 103 ? 35.799 15.581 -32.335 1.00 51.22 103 GLU A C 1
ATOM 828 O O . GLU A 1 103 ? 36.116 15.357 -31.163 1.00 51.22 103 GLU A O 1
ATOM 833 N N . ILE A 1 104 ? 34.674 15.111 -32.874 1.00 49.69 104 ILE A N 1
ATOM 834 C CA . ILE A 1 104 ? 33.785 14.183 -32.169 1.00 49.69 104 ILE A CA 1
ATOM 835 C C . ILE A 1 104 ? 34.160 12.785 -32.634 1.00 49.69 104 ILE A C 1
ATOM 837 O O . ILE A 1 104 ? 33.956 12.431 -33.791 1.00 49.69 104 ILE A O 1
ATOM 841 N N . LYS A 1 105 ? 34.732 11.985 -31.736 1.00 50.12 105 LYS A N 1
ATOM 842 C CA . LYS A 1 105 ? 35.204 10.636 -32.060 1.00 50.12 105 LYS A CA 1
ATOM 843 C C . LYS A 1 105 ? 34.187 9.609 -31.600 1.00 50.12 105 LYS A C 1
ATOM 845 O O . LYS A 1 105 ? 33.857 9.553 -30.417 1.00 50.12 105 LYS A O 1
ATOM 850 N N . LEU A 1 106 ? 33.735 8.788 -32.537 1.00 53.53 106 LEU A N 1
ATOM 851 C CA . LEU A 1 106 ? 33.020 7.558 -32.258 1.00 53.53 106 LEU A CA 1
ATOM 852 C C . LEU A 1 106 ? 34.037 6.425 -32.133 1.00 53.53 106 LEU A C 1
ATOM 854 O O . LEU A 1 106 ? 34.729 6.122 -33.101 1.00 53.53 106 LEU A O 1
ATOM 858 N N . GLU A 1 107 ? 34.135 5.820 -30.953 1.00 52.62 107 GLU A N 1
ATOM 859 C CA . GLU A 1 107 ? 34.954 4.622 -30.744 1.00 52.62 107 GLU A CA 1
ATOM 860 C C . GLU A 1 107 ? 34.214 3.392 -31.273 1.00 52.62 107 GLU A C 1
ATOM 862 O O . GLU A 1 107 ? 33.104 3.101 -30.823 1.00 52.62 107 GLU A O 1
ATOM 867 N N . ILE A 1 108 ? 34.832 2.672 -32.208 1.00 54.59 108 ILE A N 1
ATOM 868 C CA . ILE A 1 108 ? 34.316 1.418 -32.750 1.00 54.59 108 ILE A CA 1
ATOM 869 C C . ILE A 1 108 ? 35.238 0.291 -32.270 1.00 54.59 108 ILE A C 1
ATOM 871 O O . ILE A 1 108 ? 36.424 0.273 -32.619 1.00 54.59 108 ILE A O 1
ATOM 875 N N . PRO A 1 109 ? 34.737 -0.651 -31.453 1.00 49.19 109 PRO A N 1
ATOM 876 C CA . PRO A 1 109 ? 35.529 -1.799 -31.043 1.00 49.19 109 PRO A CA 1
ATOM 877 C C . PRO A 1 109 ? 35.792 -2.696 -32.260 1.00 49.19 109 PRO A C 1
ATOM 879 O O . PRO A 1 109 ? 34.873 -3.321 -32.789 1.00 49.19 109 PRO A O 1
ATOM 882 N N . SER A 1 110 ? 37.047 -2.742 -32.710 1.00 51.38 110 SER A N 1
ATOM 883 C CA . SER A 1 110 ? 37.500 -3.677 -33.740 1.00 51.38 110 SER A CA 1
ATOM 884 C C . SER A 1 110 ? 37.895 -5.013 -33.094 1.00 51.38 110 SER A C 1
ATOM 886 O O . SER A 1 110 ? 38.195 -5.076 -31.903 1.00 51.38 110 SER A O 1
ATOM 888 N N . SER A 1 111 ? 37.916 -6.102 -33.868 1.00 44.97 111 SER A N 1
ATOM 889 C CA . SER A 1 111 ? 38.438 -7.401 -33.407 1.00 44.97 111 SER A CA 1
ATOM 890 C C . SER A 1 111 ? 39.966 -7.414 -33.239 1.00 44.97 111 SER A C 1
ATOM 892 O O . SER A 1 111 ? 40.544 -8.457 -32.935 1.00 44.97 111 SER A O 1
ATOM 894 N N . SER A 1 112 ? 40.633 -6.291 -33.509 1.00 50.97 112 SER A N 1
ATOM 895 C CA . SER A 1 112 ? 42.054 -6.091 -33.260 1.00 50.97 112 SER A CA 1
ATOM 896 C C . SER A 1 112 ? 42.237 -5.282 -31.975 1.00 50.97 112 SER A C 1
ATOM 898 O O . SER A 1 112 ? 41.368 -4.496 -31.607 1.00 50.97 112 SER A O 1
ATOM 900 N N . ASP A 1 113 ? 43.375 -5.436 -31.295 1.00 53.03 113 ASP A N 1
ATOM 901 C CA . ASP A 1 113 ? 43.699 -4.649 -30.091 1.00 53.03 113 ASP A CA 1
ATOM 902 C C . ASP A 1 113 ? 43.763 -3.123 -30.360 1.00 53.03 113 ASP A C 1
ATOM 904 O O . ASP A 1 113 ? 43.898 -2.323 -29.429 1.00 53.03 113 ASP A O 1
ATOM 908 N N . GLU A 1 114 ? 43.653 -2.694 -31.623 1.00 48.31 114 GLU A N 1
ATOM 909 C CA . GLU A 1 114 ? 43.570 -1.296 -32.024 1.00 48.31 114 GLU A CA 1
ATOM 910 C C . GLU A 1 114 ? 42.110 -0.815 -32.076 1.00 48.31 114 GLU A C 1
ATOM 912 O O . GLU A 1 114 ? 41.253 -1.328 -32.800 1.00 48.31 114 GLU A O 1
ATOM 917 N N . LYS A 1 115 ? 41.827 0.221 -31.282 1.00 50.03 115 LYS A N 1
ATOM 918 C CA . LYS A 1 115 ? 40.549 0.937 -31.296 1.00 50.03 115 LYS A CA 1
ATOM 919 C C . LYS A 1 115 ? 40.486 1.816 -32.541 1.00 50.03 115 LYS A C 1
ATOM 921 O O . LYS A 1 115 ? 41.288 2.742 -32.672 1.00 50.03 115 LYS A O 1
ATOM 926 N N . GLU A 1 116 ? 39.524 1.562 -33.420 1.00 53.56 116 GLU A N 1
ATOM 927 C CA . GLU A 1 116 ? 39.252 2.443 -34.552 1.00 53.56 116 GLU A CA 1
ATOM 928 C C . GLU A 1 116 ? 38.311 3.566 -34.108 1.00 53.56 116 GLU A C 1
ATOM 930 O O . GLU A 1 116 ? 37.327 3.336 -33.404 1.00 53.56 116 GLU A O 1
ATOM 935 N N . TYR A 1 117 ? 38.621 4.801 -34.504 1.00 53.62 117 TYR A N 1
ATOM 936 C CA . TYR A 1 117 ? 37.771 5.954 -34.225 1.00 53.62 117 TYR A CA 1
ATOM 937 C C . TYR A 1 117 ? 37.283 6.564 -35.534 1.00 53.62 117 TYR A C 1
ATOM 939 O O . TYR A 1 117 ? 38.092 6.900 -36.400 1.00 53.62 117 TYR A O 1
ATOM 947 N N . VAL A 1 118 ? 35.973 6.768 -35.655 1.00 55.97 118 VAL A N 1
ATOM 948 C CA . VAL A 1 118 ? 35.371 7.513 -36.767 1.00 55.97 118 VAL A CA 1
ATOM 949 C C . VAL A 1 118 ? 35.081 8.932 -36.293 1.00 55.97 118 VAL A C 1
ATOM 951 O O . VAL A 1 118 ? 34.407 9.124 -35.281 1.00 55.97 118 VAL A O 1
ATOM 954 N N . ASN A 1 119 ? 35.600 9.938 -37.002 1.00 53.31 119 ASN A N 1
ATOM 955 C CA . ASN A 1 119 ? 35.250 11.327 -36.721 1.00 53.31 119 ASN A CA 1
ATOM 956 C C . ASN A 1 119 ? 33.840 11.610 -37.256 1.00 53.31 119 ASN A C 1
ATOM 958 O O . ASN A 1 119 ? 33.622 11.568 -38.465 1.00 53.31 119 ASN A O 1
ATOM 962 N N . VAL A 1 120 ? 32.887 11.879 -36.366 1.00 55.09 120 VAL A N 1
ATOM 963 C CA . VAL A 1 120 ? 31.483 12.142 -36.721 1.00 55.09 120 VAL A CA 1
ATOM 964 C C . VAL A 1 120 ? 31.165 13.633 -36.842 1.00 55.09 120 VAL A C 1
ATOM 966 O O . VAL A 1 120 ? 30.063 13.974 -37.256 1.00 55.09 120 VAL A O 1
ATOM 969 N N . SER A 1 121 ? 32.118 14.536 -36.559 1.00 51.47 121 SER A N 1
ATOM 970 C CA . SER A 1 121 ? 31.919 15.988 -36.741 1.00 51.47 121 SER A CA 1
ATOM 971 C C . SER A 1 121 ? 31.629 16.391 -38.191 1.00 51.47 121 SER A C 1
ATOM 973 O O . SER A 1 121 ? 31.091 17.467 -38.431 1.00 51.47 121 SER A O 1
ATOM 975 N N . ASP A 1 122 ? 31.988 15.533 -39.147 1.00 45.72 122 ASP A N 1
ATOM 976 C CA . ASP A 1 122 ? 31.881 15.801 -40.582 1.00 45.72 122 ASP A CA 1
ATOM 977 C C . ASP A 1 122 ? 30.583 15.242 -41.196 1.00 45.72 122 ASP A C 1
ATOM 979 O O . ASP A 1 122 ? 30.341 15.402 -42.395 1.00 45.72 122 ASP A O 1
ATOM 983 N N . PHE A 1 123 ? 29.737 14.586 -40.390 1.00 43.81 123 PHE A N 1
ATOM 984 C CA . PHE A 1 123 ? 28.554 13.870 -40.859 1.00 43.81 123 PHE A CA 1
ATOM 985 C C . PHE A 1 123 ? 27.294 14.312 -40.107 1.00 43.81 123 PHE A C 1
ATOM 987 O O . PHE A 1 123 ? 27.191 14.149 -38.898 1.00 43.81 123 PHE A O 1
ATOM 994 N N . ASN A 1 124 ? 26.290 14.791 -40.846 1.00 41.72 124 ASN A N 1
ATOM 995 C CA . ASN A 1 124 ? 24.945 15.042 -40.303 1.00 41.72 124 ASN A CA 1
ATOM 996 C C . ASN A 1 124 ? 24.137 13.738 -40.110 1.00 41.72 124 ASN A C 1
ATOM 998 O O . ASN A 1 124 ? 23.096 13.729 -39.462 1.00 41.72 124 ASN A O 1
ATOM 1002 N N . GLU A 1 125 ? 24.579 12.637 -40.723 1.00 47.62 125 GLU A N 1
ATOM 1003 C CA . GLU A 1 125 ? 23.940 11.322 -40.683 1.00 47.62 125 GLU A CA 1
ATOM 1004 C C . GLU A 1 125 ? 25.016 10.246 -40.865 1.00 47.62 125 GLU A C 1
ATOM 1006 O O . GLU A 1 125 ? 25.839 10.359 -41.776 1.00 47.62 125 GLU A O 1
ATOM 1011 N N . VAL A 1 126 ? 25.008 9.196 -40.035 1.00 53.38 126 VAL A N 1
ATOM 1012 C CA . VAL A 1 126 ? 25.942 8.069 -40.166 1.00 53.38 126 VAL A CA 1
ATOM 1013 C C . VAL A 1 126 ? 25.150 6.768 -40.306 1.00 53.38 126 VAL A C 1
ATOM 1015 O O . VAL A 1 126 ? 24.407 6.355 -39.415 1.00 53.38 126 VAL A O 1
ATOM 1018 N N . ASN A 1 127 ? 25.282 6.105 -41.456 1.00 47.22 127 ASN A N 1
ATOM 1019 C CA . ASN A 1 127 ? 24.616 4.828 -41.704 1.00 47.22 127 ASN A CA 1
ATOM 1020 C C . ASN A 1 127 ? 25.524 3.666 -41.268 1.00 47.22 127 ASN A C 1
ATOM 1022 O O . ASN A 1 127 ? 26.565 3.424 -41.878 1.00 47.22 127 ASN A O 1
ATOM 1026 N N . PHE A 1 128 ? 25.131 2.941 -40.217 1.00 54.03 128 PHE A N 1
ATOM 1027 C CA . PHE A 1 128 ? 25.891 1.820 -39.656 1.00 54.03 128 PHE A CA 1
ATOM 1028 C C . PHE A 1 128 ? 25.401 0.491 -40.240 1.00 54.03 128 PHE A C 1
ATOM 1030 O O . PHE A 1 128 ? 24.963 -0.399 -39.519 1.00 54.03 128 PHE A O 1
ATOM 1037 N N . ALA A 1 129 ? 25.460 0.332 -41.561 1.00 40.31 129 ALA A N 1
ATOM 1038 C CA . ALA A 1 129 ? 25.017 -0.912 -42.197 1.00 40.31 129 ALA A CA 1
ATOM 1039 C C . ALA A 1 129 ? 25.955 -2.116 -41.925 1.00 40.31 129 ALA A C 1
ATOM 1041 O O . ALA A 1 129 ? 25.528 -3.260 -42.090 1.00 40.31 129 ALA A O 1
ATOM 1042 N N . ASN A 1 130 ? 27.206 -1.873 -41.494 1.00 46.19 130 ASN A N 1
ATOM 1043 C CA . ASN A 1 130 ? 28.304 -2.848 -41.606 1.00 46.19 130 ASN A CA 1
ATOM 1044 C C . ASN A 1 130 ? 29.123 -3.109 -40.322 1.00 46.19 130 ASN A C 1
ATOM 1046 O O . ASN A 1 130 ? 30.163 -3.761 -40.396 1.00 46.19 130 ASN A O 1
ATOM 1050 N N . PHE A 1 131 ? 28.698 -2.625 -39.153 1.00 52.50 131 PHE A N 1
ATOM 1051 C CA . PHE A 1 131 ? 29.493 -2.736 -37.923 1.00 52.50 131 PHE A CA 1
ATOM 1052 C C . PHE A 1 131 ? 28.995 -3.898 -37.066 1.00 52.50 131 PHE A C 1
ATOM 1054 O O . PHE A 1 131 ? 28.051 -3.753 -36.294 1.00 52.50 131 PHE A O 1
ATOM 1061 N N . TYR A 1 132 ? 29.615 -5.064 -37.242 1.00 53.00 132 TYR A N 1
ATOM 1062 C CA . TYR A 1 132 ? 29.266 -6.285 -36.522 1.00 53.00 132 TYR A CA 1
ATOM 1063 C C . TYR A 1 132 ? 30.461 -6.755 -35.696 1.00 53.00 132 TYR A C 1
ATOM 1065 O O . TYR A 1 132 ? 31.448 -7.225 -36.258 1.00 53.00 132 TYR A O 1
ATOM 1073 N N . ASN A 1 133 ? 30.345 -6.695 -34.370 1.00 51.66 133 ASN A N 1
ATOM 1074 C CA . ASN A 1 133 ? 31.159 -7.518 -33.483 1.00 51.66 133 ASN A CA 1
ATOM 1075 C C . ASN A 1 133 ? 30.217 -8.498 -32.773 1.00 51.66 133 ASN A C 1
ATOM 1077 O O . ASN A 1 133 ? 29.511 -8.129 -31.842 1.00 51.66 133 ASN A O 1
ATOM 1081 N N . ASP A 1 134 ? 30.091 -9.710 -33.318 1.00 61.22 134 ASP A N 1
ATOM 1082 C CA . ASP A 1 134 ? 29.289 -10.804 -32.747 1.00 61.22 134 ASP A CA 1
ATOM 1083 C C . ASP A 1 134 ? 27.812 -10.507 -32.386 1.00 61.22 134 ASP A C 1
ATOM 1085 O O . ASP A 1 134 ? 27.217 -11.225 -31.589 1.00 61.22 134 ASP A O 1
ATOM 1089 N N . GLY A 1 135 ? 27.175 -9.527 -33.040 1.00 64.50 135 GLY A N 1
ATOM 1090 C CA . GLY A 1 135 ? 25.771 -9.155 -32.788 1.00 64.50 135 GLY A CA 1
ATOM 1091 C C . GLY A 1 135 ? 25.591 -7.971 -31.828 1.00 64.50 135 GLY A C 1
ATOM 1092 O O . GLY A 1 135 ? 24.457 -7.632 -31.490 1.00 64.50 135 GLY A O 1
ATOM 1093 N N . GLU A 1 136 ? 26.681 -7.315 -31.424 1.00 67.19 136 GLU A N 1
ATOM 1094 C CA . GLU A 1 136 ? 26.681 -6.117 -30.581 1.00 67.19 136 GLU A CA 1
ATOM 1095 C C . GLU A 1 136 ? 27.008 -4.846 -31.389 1.00 67.19 136 GLU A C 1
ATOM 1097 O O . GLU A 1 136 ? 27.969 -4.814 -32.162 1.00 67.19 136 GLU A O 1
ATOM 1102 N N . ILE A 1 137 ? 26.232 -3.779 -31.174 1.00 70.06 137 ILE A N 1
ATOM 1103 C CA . ILE A 1 137 ? 26.550 -2.407 -31.592 1.00 70.06 137 ILE A CA 1
ATOM 1104 C C . ILE A 1 137 ? 26.917 -1.606 -30.346 1.00 70.06 137 ILE A C 1
ATOM 1106 O O . ILE A 1 137 ? 26.093 -1.479 -29.449 1.00 70.06 137 ILE A O 1
ATOM 1110 N N . THR A 1 138 ? 28.101 -0.995 -30.312 1.00 67.69 138 THR A N 1
ATOM 1111 C CA . THR A 1 138 ? 28.500 -0.076 -29.235 1.00 67.69 138 THR A CA 1
ATOM 1112 C C . THR A 1 138 ? 28.785 1.310 -29.799 1.00 67.69 138 THR A C 1
ATOM 1114 O O . THR A 1 138 ? 29.658 1.478 -30.644 1.00 67.69 138 THR A O 1
ATOM 1117 N N . LEU A 1 139 ? 28.046 2.308 -29.321 1.00 70.38 139 LEU A N 1
ATOM 1118 C CA . LEU A 1 139 ? 28.197 3.720 -29.649 1.00 70.38 139 LEU A CA 1
ATOM 1119 C C . LEU A 1 139 ? 28.735 4.451 -28.430 1.00 70.38 139 LEU A C 1
ATOM 1121 O O . LEU A 1 139 ? 28.021 4.612 -27.446 1.00 70.38 139 LEU A O 1
ATOM 1125 N N . LYS A 1 140 ? 29.972 4.935 -28.496 1.00 67.94 140 LYS A N 1
ATOM 1126 C CA . LYS A 1 140 ? 30.550 5.775 -27.446 1.00 67.94 140 LYS A CA 1
ATOM 1127 C C . LYS A 1 140 ? 30.896 7.147 -28.004 1.00 67.94 140 LYS A C 1
ATOM 1129 O O . LYS A 1 140 ? 31.838 7.274 -28.784 1.00 67.94 140 LYS A O 1
ATOM 1134 N N . LEU A 1 141 ? 30.133 8.161 -27.603 1.00 67.12 141 LEU A N 1
ATOM 1135 C CA . LEU A 1 141 ? 30.371 9.559 -27.956 1.00 67.12 141 LEU A CA 1
ATOM 1136 C C . LEU A 1 141 ? 31.120 10.246 -26.813 1.00 67.12 141 LEU A C 1
ATOM 1138 O O . LEU A 1 141 ? 30.559 10.520 -25.750 1.00 67.12 141 LEU A O 1
ATOM 1142 N N . VAL A 1 142 ? 32.406 10.518 -27.036 1.00 63.31 142 VAL A N 1
ATOM 1143 C CA . VAL A 1 142 ? 33.256 11.220 -26.067 1.00 63.31 142 VAL A CA 1
ATOM 1144 C C . VAL A 1 142 ? 33.119 12.725 -26.273 1.00 63.31 142 VAL A C 1
ATOM 1146 O O . VAL A 1 142 ? 33.348 13.237 -27.368 1.00 63.31 142 VAL A O 1
ATOM 1149 N N . GLU A 1 143 ? 32.751 13.450 -25.218 1.00 61.31 143 GLU A N 1
ATOM 1150 C CA . GLU A 1 143 ? 32.695 14.910 -25.269 1.00 61.31 143 GLU A CA 1
ATOM 1151 C C . GLU A 1 143 ? 34.086 15.546 -25.227 1.00 61.31 143 GLU A C 1
ATOM 1153 O O . GLU A 1 143 ? 34.946 15.112 -24.450 1.00 61.31 143 GLU A O 1
ATOM 1158 N N . PRO A 1 144 ? 34.304 16.630 -25.987 1.00 55.88 144 PRO A N 1
ATOM 1159 C CA . PRO A 1 144 ? 35.477 17.467 -25.813 1.00 55.88 144 PRO A CA 1
ATOM 1160 C C . PRO A 1 144 ? 35.499 18.077 -24.406 1.00 55.88 144 PRO A C 1
ATOM 1162 O O . PRO A 1 144 ? 34.523 18.666 -23.937 1.00 55.88 144 PRO A O 1
ATOM 1165 N N . THR A 1 145 ? 36.640 17.973 -23.724 1.00 52.00 145 THR A N 1
ATOM 1166 C CA . THR A 1 145 ? 36.837 18.571 -22.398 1.00 52.00 145 THR A CA 1
ATOM 1167 C C . THR A 1 145 ? 36.614 20.086 -22.442 1.00 52.00 145 THR A C 1
ATOM 1169 O O . THR A 1 145 ? 37.318 20.782 -23.171 1.00 52.00 145 THR A O 1
ATOM 1172 N N . GLY A 1 146 ? 35.689 20.598 -21.622 1.00 49.84 146 GLY A N 1
ATOM 1173 C CA . GLY A 1 146 ? 35.451 22.038 -21.445 1.00 49.84 146 GLY A CA 1
ATOM 1174 C C . GLY A 1 146 ? 34.176 22.591 -22.090 1.00 49.84 146 GLY A C 1
ATOM 1175 O O . GLY A 1 146 ? 33.896 23.776 -21.917 1.00 49.84 146 GLY A O 1
ATOM 1176 N N . LEU A 1 147 ? 33.385 21.766 -22.783 1.00 51.34 147 LEU A N 1
ATOM 1177 C CA . LEU A 1 147 ? 32.056 22.156 -23.260 1.00 51.34 147 LEU A CA 1
ATOM 1178 C C . LEU A 1 147 ? 31.008 21.969 -22.156 1.00 51.34 147 LEU A C 1
ATOM 1180 O O . LEU A 1 147 ? 30.892 20.900 -21.562 1.00 51.34 147 LEU A O 1
ATOM 1184 N N . VAL A 1 148 ? 30.236 23.022 -21.890 1.00 45.59 148 VAL A N 1
ATOM 1185 C CA . VAL A 1 148 ? 29.028 22.959 -21.062 1.00 45.59 148 VAL A CA 1
ATOM 1186 C C . VAL A 1 148 ? 27.845 22.918 -22.022 1.00 45.59 148 VAL A C 1
ATOM 1188 O O . VAL A 1 148 ? 27.571 23.910 -22.695 1.00 45.59 148 VAL A O 1
ATOM 1191 N N . SER A 1 149 ? 27.172 21.771 -22.129 1.00 47.69 149 SER A N 1
ATOM 1192 C CA . SER A 1 149 ? 25.899 21.700 -22.850 1.00 47.69 149 SER A CA 1
ATOM 1193 C C . SER A 1 149 ? 24.798 22.348 -22.014 1.00 47.69 149 SER A C 1
ATOM 1195 O O . SER A 1 149 ? 24.680 22.084 -20.818 1.00 47.69 149 SER A O 1
ATOM 1197 N N . TYR A 1 150 ? 23.996 23.202 -22.651 1.00 42.22 150 TYR A N 1
ATOM 1198 C CA . TYR A 1 150 ? 22.892 23.932 -22.021 1.00 42.22 150 TYR A CA 1
ATOM 1199 C C . TYR A 1 150 ? 21.506 23.503 -22.536 1.00 42.22 150 TYR A C 1
ATOM 1201 O O . TYR A 1 150 ? 20.516 24.148 -22.194 1.00 42.22 150 TYR A O 1
ATOM 1209 N N . LEU A 1 151 ? 21.405 22.452 -23.360 1.00 51.12 151 LEU A N 1
ATOM 1210 C CA . LEU A 1 151 ? 20.155 22.084 -24.040 1.00 51.12 151 LEU A CA 1
ATOM 1211 C C . LEU A 1 151 ? 19.772 20.608 -23.857 1.00 51.12 151 LEU A C 1
ATOM 1213 O O . LEU A 1 151 ? 20.617 19.749 -23.627 1.00 51.12 151 LEU A O 1
ATOM 1217 N N . ASN A 1 152 ? 18.458 20.362 -23.943 1.00 57.34 152 ASN A N 1
ATOM 1218 C CA . ASN A 1 152 ? 17.770 19.080 -23.771 1.00 57.34 152 ASN A CA 1
ATOM 1219 C C . ASN A 1 152 ? 18.255 18.029 -24.782 1.00 57.34 152 ASN A C 1
ATOM 1221 O O . ASN A 1 152 ? 17.664 17.876 -25.848 1.00 57.34 152 ASN A O 1
ATOM 1225 N N . SER A 1 153 ? 19.305 17.294 -24.440 1.00 62.38 153 SER A N 1
ATOM 1226 C CA . SER A 1 153 ? 19.765 16.127 -25.190 1.00 62.38 153 SER A CA 1
ATOM 1227 C C . SER A 1 153 ? 18.721 15.004 -25.157 1.00 62.38 153 SER A C 1
ATOM 1229 O O . SER A 1 153 ? 18.126 14.727 -24.112 1.00 62.38 153 SER A O 1
ATOM 1231 N N . GLN A 1 154 ? 18.480 14.362 -26.298 1.00 68.56 154 GLN A N 1
ATOM 1232 C CA . GLN A 1 154 ? 17.477 13.317 -26.471 1.00 68.56 154 GLN A CA 1
ATOM 1233 C C . GLN A 1 154 ? 18.047 12.100 -27.204 1.00 68.56 154 GLN A C 1
ATOM 1235 O O . GLN A 1 154 ? 18.563 12.218 -28.311 1.00 68.56 154 GLN A O 1
ATOM 1240 N N . ILE A 1 155 ? 17.870 10.907 -26.643 1.00 68.75 155 ILE A N 1
ATOM 1241 C CA . ILE A 1 155 ? 18.130 9.645 -27.341 1.00 68.75 155 ILE A CA 1
ATOM 1242 C C . ILE A 1 155 ? 16.795 9.018 -27.734 1.00 68.75 155 ILE A C 1
ATOM 1244 O O . ILE A 1 155 ? 15.969 8.742 -26.869 1.00 68.75 155 ILE A O 1
ATOM 1248 N N . ILE A 1 156 ? 16.571 8.786 -29.024 1.00 69.12 156 ILE A N 1
ATOM 1249 C CA . ILE A 1 156 ? 15.379 8.127 -29.555 1.00 69.12 156 ILE A CA 1
ATOM 1250 C C . ILE A 1 156 ? 15.775 6.789 -30.175 1.00 69.12 156 ILE A C 1
ATOM 1252 O O . ILE A 1 156 ? 16.511 6.753 -31.157 1.00 69.12 156 ILE A O 1
ATOM 1256 N N . PHE A 1 157 ? 15.240 5.692 -29.653 1.00 71.94 157 PHE A N 1
ATOM 1257 C CA . PHE A 1 157 ? 15.338 4.370 -30.265 1.00 71.94 157 PHE A CA 1
ATOM 1258 C C . PHE A 1 157 ? 14.027 4.046 -30.977 1.00 71.94 157 PHE A C 1
ATOM 1260 O O . PHE A 1 157 ? 13.004 3.844 -30.329 1.00 71.94 157 PHE A O 1
ATOM 1267 N N . TYR A 1 158 ? 14.040 3.959 -32.302 1.00 66.56 158 TYR A N 1
ATOM 1268 C CA . TYR A 1 158 ? 12.954 3.349 -33.056 1.00 66.56 158 TYR A CA 1
ATOM 1269 C C . TYR A 1 158 ? 13.170 1.838 -33.090 1.00 66.56 158 TYR A C 1
ATOM 1271 O O . TYR A 1 158 ? 14.091 1.337 -33.739 1.00 66.56 158 TYR A O 1
ATOM 1279 N N . ILE A 1 159 ? 12.319 1.106 -32.378 1.00 63.16 159 ILE A N 1
ATOM 1280 C CA . ILE A 1 159 ? 12.407 -0.352 -32.314 1.00 63.16 159 ILE A CA 1
ATOM 1281 C C . ILE A 1 159 ? 11.755 -0.938 -33.586 1.00 63.16 159 ILE A C 1
ATOM 1283 O O . ILE A 1 159 ? 10.618 -0.571 -33.914 1.00 63.16 159 ILE A O 1
ATOM 1287 N N . PRO A 1 160 ? 12.443 -1.827 -34.330 1.00 59.44 160 PRO A N 1
ATOM 1288 C CA . PRO A 1 160 ? 11.858 -2.526 -35.473 1.00 59.44 160 PRO A CA 1
ATOM 1289 C C . PRO A 1 160 ? 10.697 -3.443 -35.055 1.00 59.44 160 PRO A C 1
ATOM 1291 O O . PRO A 1 160 ? 10.768 -4.089 -34.015 1.00 59.44 160 PRO A O 1
ATOM 1294 N N . GLU A 1 161 ? 9.664 -3.582 -35.900 1.00 55.34 161 GLU A N 1
ATOM 1295 C CA . GLU A 1 161 ? 8.497 -4.451 -35.618 1.00 55.34 161 GLU A CA 1
ATOM 1296 C C . GLU A 1 161 ? 8.871 -5.926 -35.365 1.00 55.34 161 GLU A C 1
ATOM 1298 O O . GLU A 1 161 ? 8.108 -6.653 -34.737 1.00 55.34 161 GLU A O 1
ATOM 1303 N N . THR A 1 162 ? 10.020 -6.376 -35.874 1.00 53.56 162 THR A N 1
ATOM 1304 C CA . THR A 1 162 ? 10.495 -7.767 -35.803 1.00 53.56 162 THR A CA 1
ATOM 1305 C C . THR A 1 162 ? 11.670 -7.960 -34.842 1.00 53.56 162 THR A C 1
ATOM 1307 O O . THR A 1 162 ? 12.330 -8.995 -34.900 1.00 53.56 162 THR A O 1
ATOM 1310 N N . ALA A 1 163 ? 12.007 -6.958 -34.026 1.00 55.34 163 ALA A N 1
ATOM 1311 C CA . ALA A 1 163 ? 13.105 -7.065 -33.071 1.00 55.34 163 ALA A CA 1
ATOM 1312 C C . ALA A 1 163 ? 12.726 -7.982 -31.902 1.00 55.34 163 ALA A C 1
ATOM 1314 O O . ALA A 1 163 ? 11.845 -7.651 -31.121 1.00 55.34 163 ALA A O 1
ATOM 1315 N N . THR A 1 164 ? 13.430 -9.100 -31.751 1.00 53.25 164 THR A N 1
ATOM 1316 C CA . THR A 1 164 ? 13.335 -9.990 -30.583 1.00 53.25 164 THR A CA 1
ATOM 1317 C C . THR A 1 164 ? 14.728 -10.165 -29.984 1.00 53.25 164 THR A C 1
ATOM 1319 O O . THR A 1 164 ? 15.680 -10.325 -30.747 1.00 53.25 164 THR A O 1
ATOM 1322 N N . ASN A 1 165 ? 14.846 -10.192 -28.655 1.00 54.19 165 ASN A N 1
ATOM 1323 C CA . ASN A 1 165 ? 16.094 -10.380 -27.898 1.00 54.19 165 ASN A CA 1
ATOM 1324 C C . ASN A 1 165 ? 17.168 -9.307 -28.168 1.00 54.19 165 ASN A C 1
ATOM 1326 O O . ASN A 1 165 ? 18.326 -9.650 -28.399 1.00 54.19 165 ASN A O 1
ATOM 1330 N N . ILE A 1 166 ? 16.792 -8.022 -28.186 1.00 61.16 166 ILE A N 1
ATOM 1331 C CA . ILE A 1 166 ? 17.762 -6.920 -28.282 1.00 61.16 166 ILE A CA 1
ATOM 1332 C C . ILE A 1 166 ? 17.914 -6.259 -26.911 1.00 61.16 166 ILE A C 1
ATOM 1334 O O . ILE A 1 166 ? 16.989 -5.607 -26.437 1.00 61.16 166 ILE A O 1
ATOM 1338 N N . GLU A 1 167 ? 19.092 -6.388 -26.310 1.00 60.38 167 GLU A N 1
ATOM 1339 C CA . GLU A 1 167 ? 19.487 -5.694 -25.081 1.00 60.38 167 GLU A CA 1
ATOM 1340 C C . GLU A 1 167 ? 19.903 -4.242 -25.403 1.00 60.38 167 GLU A C 1
ATOM 1342 O O . GLU A 1 167 ? 20.697 -4.024 -26.319 1.00 60.38 167 GLU A O 1
ATOM 1347 N N . TYR A 1 168 ? 19.400 -3.238 -24.673 1.00 70.25 168 TYR A N 1
ATOM 1348 C CA . TYR A 1 168 ? 19.692 -1.813 -24.915 1.00 70.25 168 TYR A CA 1
ATOM 1349 C C . TYR A 1 168 ? 20.374 -1.156 -23.705 1.00 70.25 168 TYR A C 1
ATOM 1351 O O . TYR A 1 168 ? 19.717 -0.568 -22.846 1.00 70.25 168 TYR A O 1
ATOM 1359 N N . ASN A 1 169 ? 21.706 -1.146 -23.662 1.00 63.78 169 ASN A N 1
ATOM 1360 C CA . ASN A 1 169 ? 22.441 -0.493 -22.577 1.00 63.78 169 ASN A CA 1
ATOM 1361 C C . ASN A 1 169 ? 22.704 0.976 -22.886 1.00 63.78 169 ASN A C 1
ATOM 1363 O O . ASN A 1 169 ? 23.565 1.304 -23.697 1.00 63.78 169 ASN A O 1
ATOM 1367 N N . VAL A 1 170 ? 22.008 1.884 -22.208 1.00 68.00 170 VAL A N 1
ATOM 1368 C CA . VAL A 1 170 ? 22.111 3.323 -22.483 1.00 68.00 170 VAL A CA 1
ATOM 1369 C C . VAL A 1 170 ? 22.693 4.057 -21.285 1.00 68.00 170 VAL A C 1
ATOM 1371 O O . VAL A 1 170 ? 21.980 4.433 -20.358 1.00 68.00 170 VAL A O 1
ATOM 1374 N N . LYS A 1 171 ? 23.995 4.326 -21.328 1.00 63.31 171 LYS A N 1
ATOM 1375 C CA . LYS A 1 171 ? 24.680 5.186 -20.369 1.00 63.31 171 LYS A CA 1
ATOM 1376 C C . LYS A 1 171 ? 24.689 6.614 -20.889 1.00 63.31 171 LYS A C 1
ATOM 1378 O O . LYS A 1 171 ? 25.431 6.944 -21.810 1.00 63.31 171 LYS A O 1
ATOM 1383 N N . THR A 1 172 ? 23.881 7.486 -20.303 1.00 58.47 172 THR A N 1
ATOM 1384 C CA . THR A 1 172 ? 23.838 8.863 -20.781 1.00 58.47 172 THR A CA 1
ATOM 1385 C C . THR A 1 172 ? 23.615 9.895 -19.702 1.00 58.47 172 THR A C 1
ATOM 1387 O O . THR A 1 172 ? 23.004 9.554 -18.704 1.00 58.47 172 THR A O 1
ATOM 1390 N N . ASN A 1 173 ? 24.089 11.129 -19.942 1.00 53.50 173 ASN A N 1
ATOM 1391 C CA . ASN A 1 173 ? 23.686 12.353 -19.237 1.00 53.50 173 ASN A CA 1
ATOM 1392 C C . ASN A 1 173 ? 22.529 13.082 -19.968 1.00 53.50 173 ASN A C 1
ATOM 1394 O O . ASN A 1 173 ? 22.291 14.265 -19.720 1.00 53.50 173 ASN A O 1
ATOM 1398 N N . ALA A 1 174 ? 21.830 12.407 -20.892 1.00 55.06 174 ALA A N 1
ATOM 1399 C CA . ALA A 1 174 ? 20.831 13.035 -21.743 1.00 55.06 174 ALA A CA 1
ATOM 1400 C C . ALA A 1 174 ? 19.548 13.438 -21.002 1.00 55.06 174 ALA A C 1
ATOM 1402 O O . ALA A 1 174 ? 19.028 12.701 -20.164 1.00 55.06 174 ALA A O 1
ATOM 1403 N N . GLY A 1 175 ? 18.976 14.587 -21.364 1.00 50.50 175 GLY A N 1
ATOM 1404 C CA . GLY A 1 175 ? 17.721 15.083 -20.789 1.00 50.50 175 GLY A CA 1
ATOM 1405 C C . GLY A 1 175 ? 16.495 14.201 -21.077 1.00 50.50 175 GLY A C 1
ATOM 1406 O O . GLY A 1 175 ? 15.531 14.225 -20.302 1.00 50.50 175 GLY A O 1
ATOM 1407 N N . SER A 1 176 ? 16.503 13.405 -22.154 1.00 56.94 176 SER A N 1
ATOM 1408 C CA . SER A 1 176 ? 15.428 12.460 -22.466 1.00 56.94 176 SER A CA 1
ATOM 1409 C C . SER A 1 176 ? 15.889 11.191 -23.190 1.00 56.94 176 SER A C 1
ATOM 1411 O O . SER A 1 176 ? 16.721 11.246 -24.087 1.00 56.94 176 SER A O 1
ATOM 1413 N N . ILE A 1 177 ? 15.301 10.044 -22.838 1.00 63.19 177 ILE A N 1
ATOM 1414 C CA . ILE A 1 177 ? 15.393 8.798 -23.613 1.00 63.19 177 ILE A CA 1
ATOM 1415 C C . ILE A 1 177 ? 13.968 8.393 -24.004 1.00 63.19 177 ILE A C 1
ATOM 1417 O O . ILE A 1 177 ? 13.079 8.332 -23.149 1.00 63.19 177 ILE A O 1
ATOM 1421 N N . LEU A 1 178 ? 13.751 8.136 -25.291 1.00 61.69 178 LEU A N 1
ATOM 1422 C CA . LEU A 1 178 ? 12.471 7.748 -25.871 1.00 61.69 178 LEU A CA 1
ATOM 1423 C C . LEU A 1 178 ? 12.647 6.470 -26.688 1.00 61.69 178 LEU A C 1
ATOM 1425 O O . LEU A 1 178 ? 13.426 6.434 -27.633 1.00 61.69 178 LEU A O 1
ATOM 1429 N N . PHE A 1 179 ? 11.868 5.442 -26.383 1.00 64.81 179 PHE A N 1
ATOM 1430 C CA . PHE A 1 179 ? 11.720 4.290 -27.269 1.00 64.81 179 PHE A CA 1
ATOM 1431 C C . PHE A 1 179 ? 10.413 4.459 -28.045 1.00 64.81 179 PHE A C 1
ATOM 1433 O O . PHE A 1 179 ? 9.331 4.487 -27.457 1.00 64.81 179 PHE A O 1
ATOM 1440 N N . ALA A 1 180 ? 10.516 4.629 -29.359 1.00 60.31 180 ALA A N 1
ATOM 1441 C CA . ALA A 1 180 ? 9.402 4.868 -30.265 1.00 60.31 180 ALA A CA 1
ATOM 1442 C C . ALA A 1 180 ? 9.167 3.661 -31.185 1.00 60.31 180 ALA A C 1
ATOM 1444 O O . ALA A 1 180 ? 10.072 2.891 -31.505 1.00 60.31 180 ALA A O 1
ATOM 1445 N N . GLN A 1 181 ? 7.930 3.502 -31.649 1.00 59.62 181 GLN A N 1
ATOM 1446 C CA . GLN A 1 181 ? 7.610 2.529 -32.690 1.00 59.62 181 GLN A CA 1
ATOM 1447 C C . GLN A 1 181 ? 8.060 3.035 -34.059 1.00 59.62 181 GLN A C 1
ATOM 1449 O O . GLN A 1 181 ? 7.737 4.163 -34.426 1.00 59.62 181 GLN A O 1
ATOM 1454 N N . ASN A 1 182 ? 8.692 2.179 -34.867 1.00 53.84 182 ASN A N 1
ATOM 1455 C CA . ASN A 1 182 ? 8.911 2.447 -36.296 1.00 53.84 182 ASN A CA 1
ATOM 1456 C C . ASN A 1 182 ? 7.659 2.137 -37.152 1.00 53.84 182 ASN A C 1
ATOM 1458 O O . ASN A 1 182 ? 7.755 1.516 -38.209 1.00 53.84 182 ASN A O 1
ATOM 1462 N N . SER A 1 183 ? 6.462 2.469 -36.659 1.00 50.28 183 SER A N 1
ATOM 1463 C CA . SER A 1 183 ? 5.180 2.096 -37.271 1.00 50.28 183 SER A CA 1
ATOM 1464 C C . SER A 1 183 ? 4.253 3.306 -37.363 1.00 50.28 183 SER A C 1
ATOM 1466 O O . SER A 1 183 ? 3.913 3.922 -36.358 1.00 50.28 183 SER A O 1
ATOM 1468 N N . ASN A 1 184 ? 3.751 3.586 -38.571 1.00 47.84 184 ASN A N 1
ATOM 1469 C CA . ASN A 1 184 ? 2.664 4.548 -38.807 1.00 47.84 184 ASN A CA 1
ATOM 1470 C C . ASN A 1 184 ? 1.285 4.018 -38.356 1.00 47.84 184 ASN A C 1
ATOM 1472 O O . ASN A 1 184 ? 0.270 4.689 -38.543 1.00 47.84 184 ASN A O 1
ATOM 1476 N N . ASN A 1 185 ? 1.218 2.799 -37.810 1.00 43.34 185 ASN A N 1
ATOM 1477 C CA . ASN A 1 185 ? -0.015 2.165 -37.369 1.00 43.34 185 ASN A CA 1
ATOM 1478 C C . ASN A 1 185 ? -0.070 2.075 -35.827 1.00 43.34 185 ASN A C 1
ATOM 1480 O O . ASN A 1 185 ? 0.522 1.155 -35.258 1.00 43.34 185 ASN A O 1
ATOM 1484 N N . PRO A 1 186 ? -0.844 2.945 -35.150 1.00 41.41 186 PRO A N 1
ATOM 1485 C CA . PRO A 1 186 ? -0.938 2.991 -33.686 1.00 41.41 186 PRO A CA 1
ATOM 1486 C C . PRO A 1 186 ? -1.607 1.756 -33.054 1.00 41.41 186 PRO A C 1
ATOM 1488 O O . PRO A 1 186 ? -1.653 1.641 -31.833 1.00 41.41 186 PRO A O 1
ATOM 1491 N N . SER A 1 187 ? -2.157 0.841 -33.863 1.00 37.59 187 SER A N 1
ATOM 1492 C CA . SER A 1 187 ? -2.815 -0.383 -33.382 1.00 37.59 187 SER A CA 1
ATOM 1493 C C . SER A 1 187 ? -1.884 -1.594 -33.247 1.00 37.59 187 SER A C 1
ATOM 1495 O O . SER A 1 187 ? -2.267 -2.586 -32.623 1.00 37.59 187 SER A O 1
ATOM 1497 N N . LYS A 1 188 ? -0.666 -1.540 -33.804 1.00 39.72 188 LYS A N 1
ATOM 1498 C CA . LYS A 1 188 ? 0.324 -2.613 -33.653 1.00 39.72 188 LYS A CA 1
ATOM 1499 C C . LYS A 1 188 ? 1.125 -2.413 -32.363 1.00 39.72 188 LYS A C 1
ATOM 1501 O O . LYS A 1 188 ? 1.595 -1.319 -32.071 1.00 39.72 188 LYS A O 1
ATOM 1506 N N . LYS A 1 189 ? 1.264 -3.476 -31.571 1.00 37.44 189 LYS A N 1
ATOM 1507 C CA . LYS A 1 189 ? 2.003 -3.466 -30.299 1.00 37.44 189 LYS A CA 1
ATOM 1508 C C . LYS A 1 189 ? 3.468 -3.852 -30.545 1.00 37.44 189 LYS A C 1
ATOM 1510 O O . LYS A 1 189 ? 3.710 -4.767 -31.325 1.00 37.44 189 LYS A O 1
ATOM 1515 N N . LEU A 1 190 ? 4.410 -3.176 -29.882 1.00 40.69 190 LEU A N 1
ATOM 1516 C CA . LEU A 1 190 ? 5.819 -3.606 -29.803 1.00 40.69 190 LEU A CA 1
ATOM 1517 C C . LEU A 1 190 ? 5.896 -4.958 -29.090 1.00 40.69 190 LEU A C 1
ATOM 1519 O O . LEU A 1 190 ? 5.079 -5.201 -28.215 1.00 40.69 190 LEU A O 1
ATOM 1523 N N . SER A 1 191 ? 6.835 -5.820 -29.455 1.00 38.72 191 SER A N 1
ATOM 1524 C CA . SER A 1 191 ? 7.097 -7.094 -28.778 1.00 38.72 191 SER A CA 1
ATOM 1525 C C . SER A 1 191 ? 8.608 -7.168 -28.618 1.00 38.72 191 SER A C 1
ATOM 1527 O O . SER A 1 191 ? 9.305 -7.221 -29.623 1.00 38.72 191 SER A O 1
ATOM 1529 N N . THR A 1 192 ? 9.121 -7.052 -27.399 1.00 44.38 192 THR A N 1
ATOM 1530 C CA . THR A 1 192 ? 10.559 -7.149 -27.098 1.00 44.38 192 THR A CA 1
ATOM 1531 C C . THR A 1 192 ? 10.730 -8.106 -25.934 1.00 44.38 192 THR A C 1
ATOM 1533 O O . THR A 1 192 ? 10.122 -7.880 -24.890 1.00 44.38 192 THR A O 1
ATOM 1536 N N . SER A 1 193 ? 11.505 -9.168 -26.123 1.00 36.69 193 SER A N 1
ATOM 1537 C CA . SER A 1 193 ? 11.603 -10.271 -25.166 1.00 36.69 193 SER A CA 1
ATOM 1538 C C . SER A 1 193 ? 12.429 -9.993 -23.924 1.00 36.69 193 SER A C 1
ATOM 1540 O O . SER A 1 193 ? 12.165 -10.662 -22.941 1.00 36.69 193 SER A O 1
ATOM 1542 N N . ASP A 1 194 ? 13.284 -8.966 -23.917 1.00 42.03 194 ASP A N 1
ATOM 1543 C CA . ASP A 1 194 ? 13.962 -8.421 -22.734 1.00 42.03 194 ASP A CA 1
ATOM 1544 C C . ASP A 1 194 ? 14.363 -6.965 -23.034 1.00 42.03 194 ASP A C 1
ATOM 1546 O O . ASP A 1 194 ? 14.849 -6.685 -24.132 1.00 42.03 194 ASP A O 1
ATOM 1550 N N . ILE A 1 195 ? 14.135 -6.017 -22.114 1.00 45.19 195 ILE A N 1
ATOM 1551 C CA . ILE A 1 195 ? 14.694 -4.658 -22.222 1.00 45.19 195 ILE A CA 1
ATOM 1552 C C . ILE A 1 195 ? 15.362 -4.289 -20.892 1.00 45.19 195 ILE A C 1
ATOM 1554 O O . ILE A 1 195 ? 14.773 -3.608 -20.052 1.00 45.19 195 ILE A O 1
ATOM 1558 N N . ASP A 1 196 ? 16.630 -4.663 -20.747 1.00 41.84 196 ASP A N 1
ATOM 1559 C CA . ASP A 1 196 ? 17.484 -4.150 -19.677 1.00 41.84 196 ASP A CA 1
ATOM 1560 C C . ASP A 1 196 ? 17.942 -2.726 -20.016 1.00 41.84 196 ASP A C 1
ATOM 1562 O O . ASP A 1 196 ? 18.717 -2.525 -20.950 1.00 41.84 196 ASP A O 1
ATOM 1566 N N . ILE A 1 197 ? 17.457 -1.719 -19.277 1.00 50.81 197 ILE A N 1
ATOM 1567 C CA . ILE A 1 197 ? 17.825 -0.307 -19.485 1.00 50.81 197 ILE A CA 1
ATOM 1568 C C . ILE A 1 197 ? 18.624 0.223 -18.294 1.00 50.81 197 ILE A C 1
ATOM 1570 O O . ILE A 1 197 ? 18.095 0.822 -17.358 1.00 50.81 197 ILE A O 1
ATOM 1574 N N . HIS A 1 198 ? 19.946 0.118 -18.369 1.00 43.56 198 HIS A N 1
ATOM 1575 C CA . HIS A 1 198 ? 20.830 0.703 -17.361 1.00 43.56 198 HIS A CA 1
ATOM 1576 C C . HIS A 1 198 ? 21.044 2.213 -17.568 1.00 43.56 198 HIS A C 1
ATOM 1578 O O . HIS A 1 198 ? 22.060 2.627 -18.122 1.00 43.56 198 HIS A O 1
ATOM 1584 N N . VAL A 1 199 ? 20.128 3.059 -17.080 1.00 49.69 199 VAL A N 1
ATOM 1585 C CA . VAL A 1 199 ? 20.290 4.528 -17.135 1.00 49.69 199 VAL A CA 1
ATOM 1586 C C . VAL A 1 199 ? 21.108 5.046 -15.947 1.00 49.69 199 VAL A C 1
ATOM 1588 O O . VAL A 1 199 ? 20.559 5.497 -14.942 1.00 49.69 199 VAL A O 1
ATOM 1591 N N . SER A 1 200 ? 22.438 5.026 -16.049 1.00 39.47 200 SER A N 1
ATOM 1592 C CA . SER A 1 200 ? 23.298 5.628 -15.023 1.00 39.47 200 SER A CA 1
ATOM 1593 C C . SER A 1 200 ? 23.437 7.147 -15.222 1.00 39.47 200 SER A C 1
ATOM 1595 O O . SER A 1 200 ? 24.027 7.573 -16.209 1.00 39.47 200 SER A O 1
ATOM 1597 N N . SER A 1 201 ? 22.952 7.912 -14.237 1.00 38.53 201 SER A N 1
ATOM 1598 C CA . SER A 1 201 ? 23.119 9.362 -14.014 1.00 38.53 201 SER A CA 1
ATOM 1599 C C . SER A 1 201 ? 22.499 10.348 -15.018 1.00 38.53 201 SER A C 1
ATOM 1601 O O . SER A 1 201 ? 23.200 10.876 -15.865 1.00 38.53 201 SER A O 1
ATOM 1603 N N . VAL A 1 202 ? 21.247 10.775 -14.786 1.00 44.88 202 VAL A N 1
ATOM 1604 C CA . VAL A 1 202 ? 20.771 12.119 -15.201 1.00 44.88 202 VAL A CA 1
ATOM 1605 C C . VAL A 1 202 ? 19.622 12.620 -14.339 1.00 44.88 202 VAL A C 1
ATOM 1607 O O . VAL A 1 202 ? 18.792 11.824 -13.912 1.00 44.88 202 VAL A O 1
ATOM 1610 N N . GLN A 1 203 ? 19.535 13.948 -14.202 1.00 45.44 203 GLN A N 1
ATOM 1611 C CA . GLN A 1 203 ? 18.277 14.694 -14.105 1.00 45.44 203 GLN A CA 1
ATOM 1612 C C . GLN A 1 203 ? 17.592 14.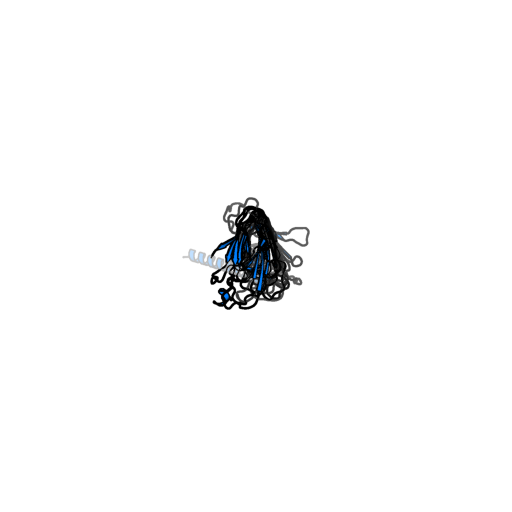743 -15.483 1.00 45.44 203 GLN A C 1
ATOM 1614 O O . GLN A 1 203 ? 17.973 15.554 -16.319 1.00 45.44 203 GLN A O 1
ATOM 1619 N N . GLY A 1 204 ? 16.600 13.882 -15.739 1.00 54.25 204 GLY A N 1
ATOM 1620 C CA . GLY A 1 204 ? 15.962 13.784 -17.063 1.00 54.25 204 GLY A CA 1
ATOM 1621 C C . GLY A 1 204 ? 14.535 13.223 -17.067 1.00 54.25 204 GLY A C 1
ATOM 1622 O O . GLY A 1 204 ? 13.893 13.074 -16.018 1.00 54.25 204 GLY A O 1
ATOM 1623 N N . SER A 1 205 ? 14.012 12.929 -18.264 1.00 54.38 205 SER A N 1
ATOM 1624 C CA . SER A 1 205 ? 12.739 12.222 -18.459 1.00 54.38 205 SER A CA 1
ATOM 1625 C C . SER A 1 205 ? 12.861 11.015 -19.398 1.00 54.38 205 SER A C 1
ATOM 1627 O O . SER A 1 205 ? 13.242 11.137 -20.559 1.00 54.38 205 SER A O 1
ATOM 1629 N N . PHE A 1 206 ? 12.482 9.846 -18.899 1.00 59.59 206 PHE A N 1
ATOM 1630 C CA . PHE A 1 206 ? 12.388 8.596 -19.636 1.00 59.59 206 PHE A CA 1
ATOM 1631 C C . PHE A 1 206 ? 10.915 8.321 -19.932 1.00 59.59 206 PHE A C 1
ATOM 1633 O O . PHE A 1 206 ? 10.102 8.297 -19.003 1.00 59.59 206 PHE A O 1
ATOM 1640 N N . ASN A 1 207 ? 10.555 8.112 -21.197 1.00 55.34 207 ASN A N 1
ATOM 1641 C CA . ASN A 1 207 ? 9.192 7.727 -21.564 1.00 55.34 207 ASN A CA 1
ATOM 1642 C C . ASN A 1 207 ? 9.216 6.480 -22.454 1.00 55.34 207 ASN A C 1
ATOM 1644 O O . ASN A 1 207 ? 9.929 6.436 -23.457 1.00 55.34 207 ASN A O 1
ATOM 1648 N N . LEU A 1 208 ? 8.400 5.491 -22.094 1.00 63.81 208 LEU A N 1
ATOM 1649 C CA . LEU A 1 208 ? 8.156 4.283 -22.877 1.00 63.81 208 LEU A CA 1
ATOM 1650 C C . LEU A 1 208 ? 6.644 4.161 -23.096 1.00 63.81 208 LEU A C 1
ATOM 1652 O O . LEU A 1 208 ? 5.903 3.713 -22.218 1.00 63.81 208 LEU A O 1
ATOM 1656 N N . ASP A 1 209 ? 6.184 4.604 -24.264 1.00 57.03 209 ASP A N 1
ATOM 1657 C CA . ASP A 1 209 ? 4.768 4.619 -24.632 1.00 57.03 209 ASP A CA 1
ATOM 1658 C C . ASP A 1 209 ? 4.425 3.432 -25.542 1.00 57.03 209 ASP A C 1
ATOM 1660 O O . ASP A 1 209 ? 5.123 3.162 -26.518 1.00 57.03 209 ASP A O 1
ATOM 1664 N N . ASN A 1 210 ? 3.319 2.733 -25.255 1.00 49.44 210 ASN A N 1
ATOM 1665 C CA . ASN A 1 210 ? 2.789 1.632 -26.076 1.00 49.44 210 ASN A CA 1
ATOM 1666 C C . ASN A 1 210 ? 3.787 0.488 -26.357 1.00 49.44 210 ASN A C 1
ATOM 1668 O O . ASN A 1 210 ? 3.661 -0.230 -27.357 1.00 49.44 210 ASN A O 1
ATOM 1672 N N . ALA A 1 211 ? 4.766 0.290 -25.473 1.00 47.75 211 ALA A N 1
ATOM 1673 C CA . ALA A 1 211 ? 5.576 -0.918 -25.481 1.00 47.75 211 ALA A CA 1
ATOM 1674 C C . ALA A 1 211 ? 4.725 -2.112 -25.037 1.00 47.75 211 ALA A C 1
ATOM 1676 O O . ALA A 1 211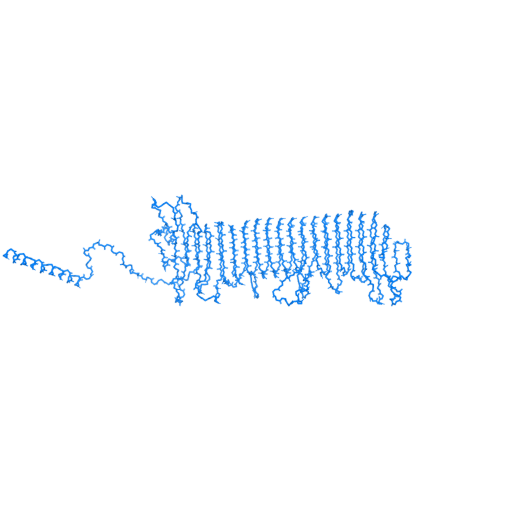 ? 3.868 -1.968 -24.167 1.00 47.75 211 ALA A O 1
ATOM 1677 N N . LYS A 1 212 ? 4.932 -3.293 -25.609 1.00 46.06 212 LYS A N 1
ATOM 1678 C CA . LYS A 1 212 ? 4.560 -4.553 -24.966 1.00 46.06 212 LYS A CA 1
ATOM 1679 C C . LYS A 1 212 ? 5.868 -5.327 -24.840 1.00 46.06 212 LYS A C 1
ATOM 1681 O O . LYS A 1 212 ? 6.536 -5.614 -25.828 1.00 46.06 212 LYS A O 1
ATOM 1686 N N . MET A 1 213 ? 6.271 -5.548 -23.602 1.00 54.50 213 MET A N 1
ATOM 1687 C CA . MET A 1 213 ? 7.359 -6.459 -23.299 1.00 54.50 213 MET A CA 1
ATOM 1688 C C . MET A 1 213 ? 6.793 -7.878 -23.440 1.00 54.50 213 MET A C 1
ATOM 1690 O O . MET A 1 213 ? 5.599 -8.088 -23.181 1.00 54.50 213 MET A O 1
ATOM 1694 N N . GLU A 1 214 ? 7.574 -8.813 -23.977 1.00 50.28 214 GLU A N 1
ATOM 1695 C CA . GLU A 1 214 ? 7.124 -10.205 -24.035 1.00 50.28 214 GLU A CA 1
ATOM 1696 C C . GLU A 1 214 ? 7.133 -10.819 -22.639 1.00 50.28 214 GLU A C 1
ATOM 1698 O O . GLU A 1 214 ? 7.596 -10.240 -21.655 1.00 50.28 214 GLU A O 1
ATOM 1703 N N . ASP A 1 215 ? 6.527 -11.990 -22.550 1.00 53.41 215 ASP A N 1
ATOM 1704 C CA . ASP A 1 215 ? 6.322 -12.688 -21.298 1.00 53.41 215 ASP A CA 1
ATOM 1705 C C . ASP A 1 215 ? 7.687 -13.031 -20.692 1.00 53.41 215 ASP A C 1
ATOM 1707 O O . ASP A 1 215 ? 8.423 -13.847 -21.242 1.00 53.41 215 ASP A O 1
ATOM 1711 N N . GLY A 1 216 ? 8.013 -12.402 -19.563 1.00 50.53 216 GLY A N 1
ATOM 1712 C CA . GLY A 1 216 ? 9.256 -12.647 -18.827 1.00 50.53 216 GLY A CA 1
ATOM 1713 C C . GLY A 1 216 ? 10.279 -11.512 -18.847 1.00 50.53 216 GLY A C 1
ATOM 1714 O O . GLY A 1 216 ? 11.241 -11.608 -18.098 1.00 50.53 216 GLY A O 1
ATOM 1715 N N . SER A 1 217 ? 10.072 -10.441 -19.619 1.00 60.19 217 SER A N 1
ATOM 1716 C CA . SER A 1 217 ? 11.038 -9.338 -19.665 1.00 60.19 217 SER A CA 1
ATOM 1717 C C . SER A 1 217 ? 11.045 -8.497 -18.389 1.00 60.19 217 SER A C 1
ATOM 1719 O O . SER A 1 217 ? 9.998 -7.991 -17.970 1.00 60.19 217 SER A O 1
ATOM 1721 N N . ASP A 1 218 ? 12.228 -8.220 -17.857 1.00 69.94 218 ASP A N 1
ATOM 1722 C CA . ASP A 1 218 ? 12.392 -7.324 -16.716 1.00 69.94 218 ASP A CA 1
ATOM 1723 C C . ASP A 1 218 ? 12.733 -5.895 -17.172 1.00 69.94 218 ASP A C 1
ATOM 1725 O O . ASP A 1 218 ? 13.396 -5.679 -18.185 1.00 69.94 218 ASP A O 1
ATOM 1729 N N . LEU A 1 219 ? 12.246 -4.895 -16.435 1.00 78.94 219 LEU A N 1
ATOM 1730 C CA . LEU A 1 219 ? 12.650 -3.496 -16.559 1.00 78.94 219 LEU A CA 1
ATOM 1731 C C . LEU A 1 219 ? 13.422 -3.103 -15.303 1.00 78.94 219 LEU A C 1
ATOM 1733 O O . LEU A 1 219 ? 12.835 -2.840 -14.250 1.00 78.94 219 LEU A O 1
ATOM 1737 N N . VAL A 1 220 ? 14.742 -3.020 -15.429 1.00 78.00 220 VAL A N 1
ATOM 1738 C CA . VAL A 1 220 ? 15.630 -2.585 -14.347 1.00 78.00 220 VAL A CA 1
ATOM 1739 C C . VAL A 1 220 ? 15.965 -1.106 -14.518 1.00 78.00 220 VAL A C 1
ATOM 1741 O O . VAL A 1 220 ? 16.455 -0.696 -15.564 1.00 78.00 220 VAL A O 1
ATOM 1744 N N . ILE A 1 221 ? 15.714 -0.289 -13.494 1.00 77.94 221 ILE A N 1
ATOM 1745 C CA . ILE A 1 221 ? 16.043 1.140 -13.461 1.00 77.94 221 ILE A CA 1
ATOM 1746 C C . ILE A 1 221 ? 16.951 1.403 -12.261 1.00 77.94 221 ILE A C 1
ATOM 1748 O O . ILE A 1 221 ? 16.490 1.447 -11.120 1.00 77.94 221 ILE A O 1
ATOM 1752 N N . SER A 1 222 ? 18.239 1.630 -12.513 1.00 73.81 222 SER A N 1
ATOM 1753 C CA . SER A 1 222 ? 19.240 1.836 -11.458 1.00 73.81 222 SER A CA 1
ATOM 1754 C C . SER A 1 222 ? 19.850 3.235 -11.505 1.00 73.81 222 SER A C 1
ATOM 1756 O O . SER A 1 222 ? 20.191 3.721 -12.578 1.00 73.81 222 SER A O 1
ATOM 1758 N N . ASN A 1 223 ? 20.057 3.871 -10.348 1.00 68.44 223 ASN A N 1
ATOM 1759 C CA . ASN A 1 223 ? 20.748 5.167 -10.205 1.00 68.44 223 ASN A CA 1
ATOM 1760 C C . ASN A 1 223 ? 20.165 6.329 -11.041 1.00 68.44 223 ASN A C 1
ATOM 1762 O O . ASN A 1 223 ? 20.875 7.280 -11.384 1.00 68.44 223 ASN A O 1
ATOM 1766 N N . TYR A 1 224 ? 18.872 6.273 -11.361 1.00 65.88 224 TYR A N 1
ATOM 1767 C CA . TYR A 1 224 ? 18.202 7.275 -12.186 1.00 65.88 224 TYR A CA 1
ATOM 1768 C C . TYR A 1 224 ? 17.468 8.317 -11.342 1.00 65.88 224 TYR A C 1
ATOM 1770 O O . TYR A 1 224 ? 16.617 7.947 -10.538 1.00 65.88 224 TYR A O 1
ATOM 1778 N N . ILE A 1 225 ? 17.728 9.610 -11.564 1.00 67.19 225 ILE A N 1
ATOM 1779 C CA . ILE A 1 225 ? 17.104 10.724 -10.832 1.00 67.19 225 ILE A CA 1
ATOM 1780 C C . ILE A 1 225 ? 16.254 11.538 -11.804 1.00 67.19 225 ILE A C 1
ATOM 1782 O O . ILE A 1 225 ? 16.669 12.566 -12.310 1.00 67.19 225 ILE A O 1
ATOM 1786 N N . GLY A 1 226 ? 15.027 11.125 -12.079 1.00 70.75 226 GLY A N 1
ATOM 1787 C CA . GLY A 1 226 ? 14.212 11.857 -13.046 1.00 70.75 226 GLY A CA 1
ATOM 1788 C C . GLY A 1 226 ? 12.775 11.396 -13.074 1.00 70.75 226 GLY A C 1
ATOM 1789 O O . GLY A 1 226 ? 12.317 10.697 -12.172 1.00 70.75 226 GLY A O 1
ATOM 1790 N N . LYS A 1 227 ? 12.049 11.780 -14.120 1.00 76.62 227 LYS A N 1
ATOM 1791 C CA . LYS A 1 227 ? 10.719 11.229 -14.384 1.00 76.62 227 LYS A CA 1
ATOM 1792 C C . LYS A 1 227 ? 10.855 9.994 -15.274 1.00 76.62 227 LYS A C 1
ATOM 1794 O O . LYS A 1 227 ? 11.557 10.058 -16.274 1.00 76.62 227 LYS A O 1
ATOM 1799 N N . VAL A 1 228 ? 10.194 8.903 -14.925 1.00 79.12 228 VAL A N 1
ATOM 1800 C CA . VAL A 1 228 ? 10.004 7.711 -15.757 1.00 79.12 228 VAL A CA 1
ATOM 1801 C C . VAL A 1 228 ? 8.504 7.561 -15.952 1.00 79.12 228 VAL A C 1
ATOM 1803 O O . VAL A 1 228 ? 7.761 7.524 -14.972 1.00 79.12 228 VAL A O 1
ATOM 1806 N N . ASN A 1 229 ? 8.037 7.508 -17.191 1.00 78.81 229 ASN A N 1
ATOM 1807 C CA . ASN A 1 229 ? 6.637 7.248 -17.496 1.00 78.81 229 ASN A CA 1
ATOM 1808 C C . ASN A 1 229 ? 6.536 6.068 -18.458 1.00 78.81 229 ASN A C 1
ATOM 1810 O O . ASN A 1 229 ? 6.949 6.170 -19.612 1.00 78.81 229 ASN A O 1
ATOM 1814 N N . ILE A 1 230 ? 5.987 4.959 -17.977 1.00 79.00 230 ILE A N 1
ATOM 1815 C CA . ILE A 1 230 ? 5.751 3.766 -18.776 1.00 79.00 230 ILE A CA 1
ATOM 1816 C C . ILE A 1 230 ? 4.253 3.604 -18.995 1.00 79.00 230 ILE A C 1
ATOM 1818 O O . ILE A 1 230 ? 3.509 3.149 -18.119 1.00 79.00 230 ILE A O 1
ATOM 1822 N N . ASN A 1 231 ? 3.798 3.963 -20.188 1.00 78.81 231 ASN A N 1
ATOM 1823 C CA . ASN A 1 231 ? 2.416 3.796 -20.611 1.00 78.81 231 ASN A CA 1
ATOM 1824 C C . ASN A 1 231 ? 2.270 2.501 -21.423 1.00 78.81 231 ASN A C 1
ATOM 1826 O O . ASN A 1 231 ? 1.936 2.516 -22.608 1.00 78.81 231 ASN A O 1
ATOM 1830 N N . SER A 1 232 ? 2.566 1.376 -20.775 1.00 76.44 232 SER A N 1
ATOM 1831 C CA . SER A 1 232 ? 2.469 0.029 -21.341 1.00 76.44 232 SER A CA 1
ATOM 1832 C C . SER A 1 232 ? 1.413 -0.793 -20.601 1.00 76.44 232 SER A C 1
ATOM 1834 O O . SER A 1 232 ? 1.261 -0.679 -19.386 1.00 76.44 232 SER A O 1
ATOM 1836 N N . ASP A 1 233 ? 0.668 -1.614 -21.346 1.00 73.62 233 ASP A N 1
ATOM 1837 C CA . ASP A 1 233 ? -0.279 -2.578 -20.773 1.00 73.62 233 ASP A CA 1
ATOM 1838 C C . ASP A 1 233 ? 0.380 -3.896 -20.351 1.00 73.62 233 ASP A C 1
ATOM 1840 O O . ASP A 1 233 ? -0.222 -4.631 -19.573 1.00 73.62 233 ASP A O 1
ATOM 1844 N N . ASN A 1 234 ? 1.585 -4.177 -20.857 1.00 72.75 234 ASN A N 1
ATOM 1845 C CA . ASN A 1 234 ? 2.280 -5.451 -20.721 1.00 72.75 234 ASN A CA 1
ATOM 1846 C C . ASN A 1 234 ? 3.763 -5.179 -20.420 1.00 72.75 234 ASN A C 1
ATOM 1848 O O . ASN A 1 234 ? 4.593 -5.186 -21.328 1.00 72.75 234 ASN A O 1
ATOM 1852 N N . ILE A 1 235 ? 4.073 -4.897 -19.160 1.00 79.38 235 ILE A N 1
ATOM 1853 C CA . ILE A 1 235 ? 5.445 -4.884 -18.630 1.00 79.38 235 ILE A CA 1
ATOM 1854 C C . ILE A 1 235 ? 5.611 -6.185 -17.846 1.00 79.38 235 ILE A C 1
ATOM 1856 O O . ILE A 1 235 ? 4.642 -6.599 -17.210 1.00 79.38 235 ILE A O 1
ATOM 1860 N N . GLY A 1 236 ? 6.778 -6.828 -17.878 1.00 83.56 236 GLY A N 1
ATOM 1861 C CA . GLY A 1 236 ? 7.064 -7.934 -16.962 1.00 83.56 236 GLY A CA 1
ATOM 1862 C C . GLY A 1 236 ? 7.400 -7.415 -15.563 1.00 83.56 236 GLY A C 1
ATOM 1863 O O . GLY A 1 236 ? 6.652 -6.596 -15.017 1.00 83.56 236 GLY A O 1
ATOM 1864 N N . ASN A 1 237 ? 8.488 -7.887 -14.955 1.00 86.06 237 ASN A N 1
ATOM 1865 C CA . ASN A 1 237 ? 8.869 -7.395 -13.630 1.00 86.06 237 ASN A CA 1
ATOM 1866 C C . ASN A 1 237 ? 9.559 -6.033 -13.735 1.00 86.06 237 ASN A C 1
ATOM 1868 O O . ASN A 1 237 ? 10.134 -5.673 -14.759 1.00 86.06 237 ASN A O 1
ATOM 1872 N N . VAL A 1 238 ? 9.488 -5.250 -12.666 1.00 89.75 238 VAL A N 1
ATOM 1873 C CA . VAL A 1 238 ? 10.120 -3.934 -12.582 1.00 89.75 238 VAL A CA 1
ATOM 1874 C C . VAL A 1 238 ? 10.987 -3.891 -11.337 1.00 89.75 238 VAL A C 1
ATOM 1876 O O . VAL A 1 238 ? 10.492 -4.090 -10.229 1.00 89.75 238 VAL A O 1
ATOM 1879 N N . ILE A 1 239 ? 12.266 -3.575 -11.515 1.00 89.31 239 ILE A N 1
ATOM 1880 C CA . ILE A 1 239 ? 13.225 -3.401 -10.424 1.00 89.31 239 ILE A CA 1
ATOM 1881 C C . ILE A 1 239 ? 13.714 -1.955 -10.450 1.00 89.31 239 ILE A C 1
ATOM 1883 O O . ILE A 1 239 ? 14.313 -1.512 -11.425 1.00 89.31 239 ILE A O 1
ATOM 1887 N N . ILE A 1 240 ? 13.471 -1.201 -9.381 1.00 89.06 240 ILE A N 1
ATOM 1888 C CA . ILE A 1 240 ? 13.926 0.183 -9.226 1.00 89.06 240 ILE A CA 1
ATOM 1889 C C . ILE A 1 240 ? 14.961 0.222 -8.109 1.00 89.06 240 ILE A C 1
ATOM 1891 O O . ILE A 1 240 ? 14.605 0.151 -6.938 1.00 89.06 240 ILE A O 1
ATOM 1895 N N . ASP A 1 241 ? 16.228 0.384 -8.469 1.00 88.50 241 ASP A N 1
ATOM 1896 C CA . ASP A 1 241 ? 17.332 0.593 -7.530 1.00 88.50 241 ASP A CA 1
ATOM 1897 C C . ASP A 1 241 ? 17.807 2.048 -7.630 1.00 88.50 241 ASP A C 1
ATOM 1899 O O . ASP A 1 241 ? 18.800 2.377 -8.288 1.00 88.50 241 ASP A O 1
ATOM 1903 N N . SER A 1 242 ? 17.017 2.971 -7.077 1.00 80.38 242 SER A N 1
ATOM 1904 C CA . SER A 1 242 ? 17.302 4.403 -7.183 1.00 80.38 242 SER A CA 1
ATOM 1905 C C . SER A 1 242 ? 16.970 5.180 -5.921 1.00 80.38 242 SER A C 1
ATOM 1907 O O . SER A 1 242 ? 15.868 5.129 -5.377 1.00 80.38 242 SER A O 1
ATOM 1909 N N . ASN A 1 243 ? 17.912 6.033 -5.519 1.00 84.00 243 ASN A N 1
ATOM 1910 C CA . ASN A 1 243 ? 17.759 6.905 -4.363 1.00 84.00 243 ASN A CA 1
ATOM 1911 C C . ASN A 1 243 ? 16.652 7.956 -4.504 1.00 84.00 243 ASN A C 1
ATOM 1913 O O . ASN A 1 243 ? 16.195 8.481 -3.490 1.00 84.00 243 ASN A O 1
ATOM 1917 N N . SER A 1 244 ? 16.229 8.296 -5.721 1.00 82.25 244 SER A N 1
ATOM 1918 C CA . SER A 1 244 ? 15.173 9.286 -5.964 1.00 82.25 244 SER A CA 1
ATOM 1919 C C . SER A 1 244 ? 14.630 9.163 -7.381 1.00 82.25 244 SER A C 1
ATOM 1921 O O . SER A 1 244 ? 15.326 8.671 -8.251 1.00 82.25 244 SER A O 1
ATOM 1923 N N . GLY A 1 245 ? 13.424 9.653 -7.647 1.00 84.62 245 GLY A N 1
ATOM 1924 C CA . GLY A 1 245 ? 12.848 9.657 -8.994 1.00 84.62 245 GLY A CA 1
ATOM 1925 C C . GLY A 1 245 ? 11.329 9.613 -8.947 1.00 84.62 245 GLY A C 1
ATOM 1926 O O . GLY A 1 245 ? 10.754 9.328 -7.901 1.00 84.62 245 GLY A O 1
ATOM 1927 N N . ASN A 1 246 ? 10.679 9.927 -10.062 1.00 89.19 246 ASN A N 1
ATOM 1928 C CA . ASN A 1 246 ? 9.231 9.885 -10.223 1.00 89.19 246 ASN A CA 1
ATOM 1929 C C . ASN A 1 246 ? 8.859 8.870 -11.299 1.00 89.19 246 ASN A C 1
ATOM 1931 O O . ASN A 1 246 ? 8.928 9.175 -12.486 1.00 89.19 246 ASN A O 1
ATOM 1935 N N . PHE A 1 247 ? 8.461 7.683 -10.870 1.00 91.94 247 PHE A N 1
ATOM 1936 C CA . PHE A 1 247 ? 8.166 6.538 -11.708 1.00 91.94 247 PHE A CA 1
ATOM 1937 C C . PHE A 1 247 ? 6.654 6.366 -11.805 1.00 91.94 247 PHE A C 1
ATOM 1939 O O . PHE A 1 247 ? 5.963 6.221 -10.799 1.00 91.94 247 PHE A O 1
ATOM 1946 N N . THR A 1 248 ? 6.114 6.432 -13.013 1.00 92.69 248 THR A N 1
ATOM 1947 C CA . THR A 1 248 ? 4.694 6.225 -13.289 1.00 92.69 248 THR A CA 1
ATOM 1948 C C . THR A 1 248 ? 4.548 5.058 -14.250 1.00 92.69 248 THR A C 1
ATOM 1950 O O . THR A 1 248 ? 5.121 5.084 -15.332 1.00 92.69 248 THR A O 1
ATOM 1953 N N . PHE A 1 249 ? 3.761 4.061 -13.867 1.00 91.69 249 PHE A N 1
ATOM 1954 C CA . PHE A 1 249 ? 3.464 2.876 -14.658 1.00 91.69 249 PHE A CA 1
ATOM 1955 C C . PHE A 1 249 ? 1.960 2.797 -14.892 1.00 91.69 249 PHE A C 1
ATOM 1957 O O . PHE A 1 249 ? 1.160 2.989 -13.968 1.00 91.69 249 PHE A O 1
ATOM 1964 N N . LYS A 1 250 ? 1.547 2.496 -16.124 1.00 89.06 250 LYS A N 1
ATOM 1965 C CA . LYS A 1 250 ? 0.153 2.144 -16.387 1.00 89.06 250 LYS A CA 1
ATOM 1966 C C . LYS A 1 250 ? -0.156 0.814 -15.703 1.00 89.06 250 LYS A C 1
ATOM 1968 O O . LYS A 1 250 ? -0.933 0.834 -14.755 1.00 89.06 250 LYS A O 1
ATOM 1973 N N . ASN A 1 251 ? 0.493 -0.275 -16.111 1.00 90.06 251 ASN A N 1
ATOM 1974 C CA . ASN A 1 251 ? 0.410 -1.589 -15.467 1.00 90.06 251 ASN A CA 1
ATOM 1975 C C . ASN A 1 251 ? 1.811 -2.191 -15.289 1.00 90.06 251 ASN A C 1
ATOM 1977 O O . ASN A 1 251 ? 2.693 -1.907 -16.093 1.00 90.06 251 ASN A O 1
ATOM 1981 N N . ILE A 1 252 ? 1.989 -3.031 -14.271 1.00 90.50 252 ILE A N 1
ATOM 1982 C CA . ILE A 1 252 ? 3.154 -3.907 -14.083 1.00 90.50 252 ILE A CA 1
ATOM 1983 C C . ILE A 1 252 ? 2.622 -5.341 -14.047 1.00 90.50 252 ILE A C 1
ATOM 1985 O O . ILE A 1 252 ? 1.789 -5.663 -13.200 1.00 90.50 252 ILE A O 1
ATOM 1989 N N . GLY A 1 253 ? 3.031 -6.175 -14.999 1.00 88.75 253 GLY A N 1
ATOM 1990 C CA . GLY A 1 253 ? 2.362 -7.431 -15.338 1.00 88.75 253 GLY A CA 1
ATOM 1991 C C . GLY A 1 253 ? 1.053 -7.244 -16.115 1.00 88.75 253 GLY A C 1
ATOM 1992 O O . GLY A 1 253 ? 0.629 -6.124 -16.421 1.00 88.75 253 GLY A O 1
ATOM 1993 N N . TYR A 1 254 ? 0.394 -8.362 -16.428 1.00 87.12 254 TYR A N 1
ATOM 1994 C CA . TYR A 1 254 ? -0.921 -8.402 -17.071 1.00 87.12 254 TYR A CA 1
ATOM 1995 C C . TYR A 1 254 ? -1.680 -9.692 -16.700 1.00 87.12 254 TYR A C 1
ATOM 1997 O O . TYR A 1 254 ? -1.121 -10.631 -16.139 1.00 87.12 254 TYR A O 1
ATOM 2005 N N . ASN A 1 255 ? -2.984 -9.745 -16.989 1.00 84.88 255 ASN A N 1
ATOM 2006 C CA . ASN A 1 255 ? -3.819 -10.889 -16.615 1.00 84.88 255 ASN A CA 1
ATOM 2007 C C . ASN A 1 255 ? -3.394 -12.179 -17.345 1.00 84.88 255 ASN A C 1
ATOM 2009 O O . ASN A 1 255 ? -3.336 -12.193 -18.574 1.00 84.88 255 ASN A O 1
ATOM 2013 N N . GLY A 1 256 ? -3.174 -13.260 -16.593 1.00 82.62 256 GLY A N 1
ATOM 2014 C CA . GLY A 1 256 ? -2.695 -14.545 -17.112 1.00 82.62 256 GLY A CA 1
ATOM 2015 C C . GLY A 1 256 ? -1.170 -14.685 -17.173 1.00 82.62 256 GLY A C 1
ATOM 2016 O O . GLY A 1 256 ? -0.697 -15.721 -17.629 1.00 82.62 256 GLY A O 1
ATOM 2017 N N . PHE A 1 257 ? -0.418 -13.679 -16.718 1.00 80.50 257 PHE A N 1
ATOM 2018 C CA . PHE A 1 257 ? 1.035 -13.737 -16.579 1.00 80.50 257 PHE A CA 1
ATOM 2019 C C . PHE A 1 257 ? 1.430 -14.170 -15.164 1.00 80.50 257 PHE A C 1
ATOM 2021 O O . PHE A 1 257 ? 1.014 -13.533 -14.197 1.00 80.50 257 PHE A O 1
ATOM 2028 N N . ASP A 1 258 ? 2.253 -15.215 -15.047 1.00 71.75 258 ASP A N 1
ATOM 2029 C CA . ASP A 1 258 ? 2.913 -15.602 -13.790 1.00 71.75 258 ASP A CA 1
ATOM 2030 C C . ASP A 1 258 ? 4.144 -14.695 -13.582 1.00 71.75 258 ASP A C 1
ATOM 2032 O O . ASP A 1 258 ? 5.283 -15.062 -13.865 1.00 71.75 258 ASP A O 1
ATOM 2036 N N . GLY A 1 259 ? 3.894 -13.449 -13.171 1.00 80.69 259 GLY A N 1
ATOM 2037 C CA . GLY A 1 259 ? 4.914 -12.424 -12.946 1.00 80.69 259 GLY A CA 1
ATOM 2038 C C . GLY A 1 259 ? 4.308 -11.028 -12.792 1.00 80.69 259 GLY A C 1
ATOM 2039 O O . GLY A 1 259 ? 3.127 -10.872 -12.477 1.00 80.69 259 GLY A O 1
ATOM 2040 N N . GLY A 1 260 ? 5.108 -9.991 -13.043 1.00 87.88 260 GLY A N 1
ATOM 2041 C CA . GLY A 1 260 ? 4.676 -8.600 -12.876 1.00 87.88 260 GLY A CA 1
ATOM 2042 C C . GLY A 1 260 ? 4.967 -8.064 -11.483 1.00 87.88 260 GLY A C 1
ATOM 2043 O O . GLY A 1 260 ? 4.163 -7.309 -10.930 1.00 87.88 260 GLY A O 1
ATOM 2044 N N . ASN A 1 261 ? 6.093 -8.494 -10.918 1.00 94.00 261 ASN A N 1
ATOM 2045 C CA . ASN A 1 261 ? 6.559 -8.070 -9.610 1.00 94.00 261 ASN A CA 1
ATOM 2046 C C . ASN A 1 261 ? 7.148 -6.659 -9.684 1.00 94.00 261 ASN A C 1
ATOM 2048 O O . ASN A 1 261 ? 7.757 -6.279 -10.686 1.00 94.00 261 ASN A O 1
ATOM 2052 N N . LEU A 1 262 ? 6.993 -5.891 -8.611 1.00 96.31 262 LEU A N 1
ATOM 2053 C CA . LEU A 1 262 ? 7.627 -4.589 -8.436 1.00 96.31 262 LEU A CA 1
ATOM 2054 C C . LEU A 1 262 ? 8.564 -4.643 -7.233 1.00 96.31 262 LEU A C 1
ATOM 2056 O O . LEU A 1 262 ? 8.096 -4.716 -6.099 1.00 96.31 262 LEU A O 1
ATOM 2060 N N . THR A 1 263 ? 9.864 -4.523 -7.476 1.00 96.62 263 THR A N 1
ATOM 2061 C CA . THR A 1 263 ? 10.883 -4.388 -6.430 1.00 96.62 263 THR A CA 1
ATOM 2062 C C . THR A 1 263 ? 11.439 -2.972 -6.445 1.00 96.62 263 THR A C 1
ATOM 2064 O O . THR A 1 263 ? 11.874 -2.479 -7.484 1.00 96.62 263 THR A O 1
ATOM 2067 N N . ILE A 1 264 ? 11.427 -2.291 -5.303 1.00 95.38 264 ILE A N 1
ATOM 2068 C CA . ILE A 1 264 ? 11.925 -0.923 -5.154 1.00 95.38 264 ILE A CA 1
ATOM 2069 C C . ILE A 1 264 ? 12.879 -0.868 -3.971 1.00 95.38 264 ILE A C 1
ATOM 2071 O O . ILE A 1 264 ? 12.465 -1.099 -2.841 1.00 95.38 264 ILE A O 1
ATOM 2075 N N . ASN A 1 265 ? 14.115 -0.464 -4.245 1.00 93.88 265 ASN A N 1
ATOM 2076 C CA . ASN A 1 265 ? 15.150 -0.185 -3.263 1.00 93.88 265 ASN A CA 1
ATOM 2077 C C . ASN A 1 265 ? 15.629 1.256 -3.464 1.00 93.88 265 ASN A C 1
ATOM 2079 O O . ASN A 1 265 ? 16.075 1.636 -4.550 1.00 93.88 265 ASN A O 1
ATOM 2083 N N . GLY A 1 266 ? 15.503 2.104 -2.443 1.00 89.38 266 GLY A N 1
ATOM 2084 C CA . GLY A 1 266 ? 15.905 3.500 -2.601 1.00 89.38 266 GLY A CA 1
ATOM 2085 C C . GLY A 1 266 ? 15.623 4.405 -1.415 1.00 89.38 266 GLY A C 1
ATOM 2086 O O . GLY A 1 266 ? 14.860 4.085 -0.523 1.00 89.38 266 GLY A O 1
ATOM 2087 N N . ASN A 1 267 ? 16.211 5.598 -1.395 1.00 88.88 267 ASN A N 1
ATOM 2088 C CA . ASN A 1 267 ? 16.035 6.524 -0.276 1.00 88.88 267 ASN A CA 1
ATOM 2089 C C . ASN A 1 267 ? 14.737 7.358 -0.338 1.00 88.88 267 ASN A C 1
ATOM 2091 O O . ASN A 1 267 ? 14.142 7.627 0.703 1.00 88.88 267 ASN A O 1
ATOM 2095 N N . ASN A 1 268 ? 14.324 7.819 -1.525 1.00 94.12 268 ASN A N 1
ATOM 2096 C CA . ASN A 1 268 ? 13.151 8.677 -1.748 1.00 94.12 268 ASN A CA 1
ATOM 2097 C C . ASN A 1 268 ? 12.476 8.465 -3.128 1.00 94.12 268 ASN A C 1
ATOM 2099 O O . ASN A 1 268 ? 12.314 9.429 -3.890 1.00 94.12 268 ASN A O 1
ATOM 2103 N N . PRO A 1 269 ? 12.118 7.227 -3.517 1.00 93.25 269 PRO A N 1
ATOM 2104 C CA . PRO A 1 269 ? 11.412 6.994 -4.770 1.00 93.25 269 PRO A CA 1
ATOM 2105 C C . PRO A 1 269 ? 9.957 7.483 -4.678 1.00 93.25 269 PRO A C 1
ATOM 2107 O O . PRO A 1 269 ? 9.285 7.355 -3.653 1.00 93.25 269 PRO A O 1
ATOM 2110 N N . TYR A 1 270 ? 9.458 8.047 -5.774 1.00 95.94 270 TYR A N 1
ATOM 2111 C CA . TYR A 1 270 ? 8.062 8.426 -5.954 1.00 95.94 270 TYR A CA 1
ATOM 2112 C C . TYR A 1 270 ? 7.464 7.530 -7.036 1.00 95.94 270 TYR A C 1
ATOM 2114 O O . TYR A 1 270 ? 7.737 7.727 -8.215 1.00 95.94 270 TYR A O 1
ATOM 2122 N N . VAL A 1 271 ? 6.665 6.539 -6.655 1.00 96.88 271 VAL A N 1
ATOM 2123 C CA . VAL A 1 271 ? 6.140 5.513 -7.558 1.00 96.88 271 VAL A CA 1
ATOM 2124 C C . VAL A 1 271 ? 4.620 5.567 -7.619 1.00 96.88 271 VAL A C 1
ATOM 2126 O O . VAL A 1 271 ? 3.934 5.583 -6.596 1.00 96.88 271 VAL A O 1
ATOM 2129 N N . ARG A 1 272 ? 4.084 5.580 -8.839 1.00 97.56 272 ARG A N 1
ATOM 2130 C CA . ARG A 1 272 ? 2.661 5.416 -9.136 1.00 97.56 272 ARG A CA 1
ATOM 2131 C C . ARG A 1 272 ? 2.470 4.266 -10.113 1.00 97.56 272 ARG A C 1
ATOM 2133 O O . ARG A 1 272 ? 3.059 4.289 -11.185 1.00 97.56 272 ARG A O 1
ATOM 2140 N N . ALA A 1 273 ? 1.590 3.331 -9.796 1.00 95.56 273 ALA A N 1
ATOM 2141 C CA . ALA A 1 273 ? 1.123 2.298 -10.716 1.00 95.56 273 ALA A CA 1
ATOM 2142 C C . ALA A 1 273 ? -0.414 2.276 -10.727 1.00 95.56 273 ALA A C 1
ATOM 2144 O O . ALA A 1 273 ? -1.030 2.522 -9.685 1.00 95.56 273 ALA A O 1
ATOM 2145 N N . ASN A 1 274 ? -1.076 1.987 -11.858 1.00 94.62 274 ASN A N 1
ATOM 2146 C CA . ASN A 1 274 ? -2.502 1.641 -11.759 1.00 94.62 274 ASN A CA 1
ATOM 2147 C C . ASN A 1 274 ? -2.626 0.235 -11.180 1.00 94.62 274 ASN A C 1
ATOM 2149 O O . ASN A 1 274 ? -3.098 0.095 -10.057 1.00 94.62 274 ASN A O 1
ATOM 2153 N N . THR A 1 275 ? -2.157 -0.776 -11.904 1.00 94.19 275 THR A N 1
ATOM 2154 C CA . THR A 1 275 ? -2.283 -2.174 -11.480 1.00 94.19 275 THR A CA 1
ATOM 2155 C C . THR A 1 275 ? -0.926 -2.858 -11.460 1.00 94.19 275 THR A C 1
ATOM 2157 O O . THR A 1 275 ? -0.169 -2.745 -12.420 1.00 94.19 275 THR A O 1
ATOM 2160 N N . ILE A 1 276 ? -0.648 -3.576 -10.376 1.00 96.00 276 ILE A N 1
ATOM 2161 C CA . ILE A 1 276 ? 0.491 -4.481 -10.228 1.00 96.00 276 ILE A CA 1
ATOM 2162 C C . ILE A 1 276 ? -0.087 -5.891 -10.110 1.00 96.00 276 ILE A C 1
ATOM 2164 O O . ILE A 1 276 ? -0.859 -6.166 -9.188 1.00 96.00 276 ILE A O 1
ATOM 2168 N N . TYR A 1 277 ? 0.199 -6.747 -11.088 1.00 94.44 277 TYR A N 1
ATOM 2169 C CA . TYR A 1 277 ? -0.367 -8.096 -11.161 1.00 94.44 277 TYR A CA 1
ATOM 2170 C C . TYR A 1 277 ? 0.399 -9.113 -10.302 1.00 94.44 277 TYR A C 1
ATOM 2172 O O . TYR A 1 277 ? -0.222 -10.076 -9.858 1.00 94.44 277 TYR A O 1
ATOM 2180 N N . GLY A 1 278 ? 1.687 -8.878 -10.042 1.00 95.12 278 GLY A N 1
ATOM 2181 C CA . GLY A 1 278 ? 2.515 -9.700 -9.162 1.00 95.12 278 GLY A CA 1
ATOM 2182 C C . GLY A 1 278 ? 2.664 -9.123 -7.753 1.00 95.12 278 GLY A C 1
ATOM 2183 O O . GLY A 1 278 ? 1.826 -8.341 -7.283 1.00 95.12 278 GLY A O 1
ATOM 2184 N N . ASP A 1 279 ? 3.751 -9.522 -7.099 1.00 96.94 279 ASP A N 1
ATOM 2185 C CA . ASP A 1 279 ? 4.121 -9.121 -5.743 1.00 96.94 279 ASP A CA 1
ATOM 2186 C C . ASP A 1 279 ? 4.800 -7.742 -5.719 1.00 96.94 279 ASP A C 1
ATOM 2188 O O . ASP A 1 279 ? 5.373 -7.276 -6.708 1.00 96.94 279 ASP A O 1
ATOM 2192 N N . VAL A 1 280 ? 4.751 -7.074 -4.568 1.00 98.25 280 VAL A N 1
ATOM 2193 C CA . VAL A 1 280 ? 5.421 -5.790 -4.334 1.00 98.25 280 VAL A CA 1
ATOM 2194 C C . VAL A 1 280 ? 6.408 -5.924 -3.188 1.00 98.25 280 VAL A C 1
ATOM 2196 O O . VAL A 1 280 ? 6.011 -6.208 -2.063 1.00 98.25 280 VAL A O 1
ATOM 2199 N N . GLU A 1 281 ? 7.671 -5.617 -3.451 1.00 98.19 281 GLU A N 1
ATOM 2200 C CA . GLU A 1 281 ? 8.696 -5.393 -2.439 1.00 98.19 281 GLU A CA 1
ATOM 2201 C C . GLU A 1 281 ? 9.130 -3.926 -2.498 1.00 98.19 281 GLU A C 1
ATOM 2203 O O . GLU A 1 281 ? 9.632 -3.447 -3.512 1.00 98.19 281 GLU A O 1
ATOM 2208 N N . TYR A 1 282 ? 8.888 -3.177 -1.427 1.00 97.62 282 TYR A N 1
ATOM 2209 C CA . TYR A 1 282 ? 9.210 -1.755 -1.349 1.00 97.62 282 TYR A CA 1
ATOM 2210 C C . TYR A 1 282 ? 10.035 -1.494 -0.097 1.00 97.62 282 TYR A C 1
ATOM 2212 O O . TYR A 1 282 ? 9.486 -1.549 1.001 1.00 97.62 282 TYR A O 1
ATOM 2220 N N . ASP A 1 283 ? 11.317 -1.179 -0.251 1.00 97.44 283 ASP A N 1
ATOM 2221 C CA . ASP A 1 283 ? 12.195 -0.765 0.841 1.00 97.44 283 ASP A CA 1
ATOM 2222 C C . ASP A 1 283 ? 12.714 0.656 0.604 1.00 97.44 283 ASP A C 1
ATOM 2224 O O . ASP A 1 283 ? 13.446 0.937 -0.354 1.00 97.44 283 ASP A O 1
ATOM 2228 N N . SER A 1 284 ? 12.292 1.589 1.464 1.00 95.38 284 SER A N 1
ATOM 2229 C CA . SER A 1 284 ? 12.724 2.977 1.338 1.00 95.38 284 SER A CA 1
ATOM 2230 C C . SER A 1 284 ? 12.782 3.771 2.635 1.00 95.38 284 SER A C 1
ATOM 2232 O O . SER A 1 284 ? 11.870 3.731 3.451 1.00 95.38 284 SER A O 1
ATOM 2234 N N . THR A 1 285 ? 13.785 4.627 2.823 1.00 94.62 285 THR A N 1
ATOM 2235 C CA . THR A 1 285 ? 13.821 5.516 4.005 1.00 94.62 285 THR A CA 1
ATOM 2236 C C . THR A 1 285 ? 12.637 6.491 3.999 1.00 94.62 285 THR A C 1
ATOM 2238 O O . THR A 1 285 ? 11.885 6.628 4.963 1.00 94.62 285 THR A O 1
ATOM 2241 N N . THR A 1 286 ? 12.448 7.171 2.876 1.00 94.38 286 THR A N 1
ATOM 2242 C CA . THR A 1 286 ? 11.357 8.103 2.583 1.00 94.38 286 THR A CA 1
ATOM 2243 C C . THR A 1 286 ? 10.801 7.772 1.204 1.00 94.38 286 THR A C 1
ATOM 2245 O O . THR A 1 286 ? 11.381 6.965 0.482 1.00 94.38 286 THR A O 1
ATOM 2248 N N . GLY A 1 287 ? 9.663 8.334 0.821 1.00 94.88 287 GLY A N 1
ATOM 2249 C CA . GLY A 1 287 ? 9.139 8.134 -0.527 1.00 94.88 287 GLY A CA 1
ATOM 2250 C C . GLY A 1 287 ? 7.629 8.084 -0.575 1.00 94.88 287 GLY A C 1
ATOM 2251 O O . GLY A 1 287 ? 6.933 8.349 0.409 1.00 94.88 287 GLY A O 1
ATOM 2252 N N . PHE A 1 288 ? 7.124 7.770 -1.754 1.00 97.88 288 PHE A N 1
ATOM 2253 C CA . PHE A 1 288 ? 5.702 7.692 -2.018 1.00 97.88 288 PHE A CA 1
ATOM 2254 C C . PHE A 1 288 ? 5.428 6.483 -2.898 1.00 97.88 288 PHE A C 1
ATOM 2256 O O . PHE A 1 288 ? 5.930 6.423 -4.015 1.00 97.88 288 PHE A O 1
ATOM 2263 N N . LEU A 1 289 ? 4.595 5.563 -2.423 1.00 98.06 289 LEU A N 1
ATOM 2264 C CA . LEU A 1 289 ? 4.074 4.459 -3.220 1.00 98.06 289 LEU A CA 1
ATOM 2265 C C . LEU A 1 289 ? 2.569 4.640 -3.368 1.00 98.06 289 LEU A C 1
ATOM 2267 O O . LEU A 1 289 ? 1.840 4.665 -2.375 1.00 98.06 289 LEU A O 1
ATOM 2271 N N . GLN A 1 290 ? 2.097 4.732 -4.606 1.00 98.19 290 GLN A N 1
ATOM 2272 C CA . GLN A 1 290 ? 0.679 4.700 -4.921 1.00 98.19 290 GLN A CA 1
ATOM 2273 C C . GLN A 1 290 ? 0.367 3.610 -5.936 1.00 98.19 290 GLN A C 1
ATOM 2275 O O . GLN A 1 290 ? 0.887 3.631 -7.048 1.00 98.19 290 GLN A O 1
ATOM 2280 N N . ALA A 1 291 ? -0.545 2.715 -5.580 1.00 97.38 291 ALA A N 1
ATOM 2281 C CA . ALA A 1 291 ? -1.080 1.701 -6.479 1.00 97.38 291 ALA A CA 1
ATOM 2282 C C . ALA A 1 291 ? -2.610 1.743 -6.441 1.00 97.38 291 ALA A C 1
ATOM 2284 O O . ALA A 1 291 ? -3.196 1.810 -5.359 1.00 97.38 291 ALA A O 1
ATOM 2285 N N . LYS A 1 292 ? -3.293 1.692 -7.590 1.00 96.19 292 LYS A N 1
ATOM 2286 C CA . LYS A 1 292 ? -4.754 1.487 -7.557 1.00 96.19 292 LYS A CA 1
ATOM 2287 C C . LYS A 1 292 ? -5.083 0.041 -7.196 1.00 96.19 292 LYS A C 1
ATOM 2289 O O . LYS A 1 292 ? -6.032 -0.205 -6.461 1.00 96.19 292 LYS A O 1
ATOM 2294 N N . GLN A 1 293 ? -4.299 -0.914 -7.677 1.00 95.50 293 GLN A N 1
ATOM 2295 C CA . GLN A 1 293 ? -4.513 -2.324 -7.393 1.00 95.50 293 GLN A CA 1
ATOM 2296 C C . GLN A 1 293 ? -3.189 -3.087 -7.305 1.00 95.50 293 GLN A C 1
ATOM 2298 O O . GLN A 1 293 ? -2.321 -2.902 -8.155 1.00 95.50 293 GLN A O 1
ATOM 2303 N N . ILE A 1 294 ? -3.066 -3.950 -6.299 1.00 96.44 294 ILE A N 1
ATOM 2304 C CA . ILE A 1 294 ? -2.005 -4.954 -6.158 1.00 96.44 294 ILE A CA 1
ATOM 2305 C C . ILE A 1 294 ? -2.683 -6.321 -6.062 1.00 96.44 294 ILE A C 1
ATOM 2307 O O . ILE A 1 294 ? -3.536 -6.516 -5.190 1.00 96.44 294 ILE A O 1
ATOM 2311 N N . ASN A 1 295 ? -2.344 -7.236 -6.968 1.00 94.62 295 ASN A N 1
ATOM 2312 C CA . ASN A 1 295 ? -2.928 -8.576 -7.003 1.00 94.62 295 ASN A CA 1
ATOM 2313 C C . ASN A 1 295 ? -2.145 -9.591 -6.164 1.00 94.62 295 ASN A C 1
ATOM 2315 O O . ASN A 1 295 ? -2.777 -10.443 -5.541 1.00 94.62 295 ASN A O 1
ATOM 2319 N N . GLY A 1 296 ? -0.813 -9.495 -6.157 1.00 94.62 296 GLY A N 1
ATOM 2320 C CA . GLY A 1 296 ? 0.065 -10.326 -5.337 1.00 94.62 296 GLY A CA 1
ATOM 2321 C C . GLY A 1 296 ? 0.209 -9.828 -3.900 1.00 94.62 296 GLY A C 1
ATOM 2322 O O . GLY A 1 296 ? -0.538 -8.956 -3.434 1.00 94.62 296 GLY A O 1
ATOM 2323 N N . ASP A 1 297 ? 1.172 -10.405 -3.191 1.00 96.31 297 ASP A N 1
ATOM 2324 C CA . ASP A 1 297 ? 1.521 -10.040 -1.823 1.00 96.31 297 ASP A CA 1
ATOM 2325 C C . ASP A 1 297 ? 2.364 -8.749 -1.808 1.00 96.31 297 ASP A C 1
ATOM 2327 O O . ASP A 1 297 ? 3.126 -8.461 -2.728 1.00 96.31 297 ASP A O 1
ATOM 2331 N N . ALA A 1 298 ? 2.230 -7.936 -0.759 1.00 97.94 298 ALA A N 1
ATOM 2332 C CA . ALA A 1 298 ? 2.952 -6.673 -0.615 1.00 97.94 298 ALA A CA 1
ATOM 2333 C C . ALA A 1 298 ? 3.793 -6.648 0.667 1.00 97.94 298 ALA A C 1
ATOM 2335 O O . ALA A 1 298 ? 3.254 -6.613 1.776 1.00 97.94 298 ALA A O 1
ATOM 2336 N N . ILE A 1 299 ? 5.113 -6.592 0.517 1.00 98.25 299 ILE A N 1
ATOM 2337 C CA . ILE A 1 299 ? 6.093 -6.405 1.587 1.00 98.25 299 ILE A CA 1
ATOM 2338 C C . ILE A 1 299 ? 6.638 -4.979 1.479 1.00 98.25 299 ILE A C 1
ATOM 2340 O O . ILE A 1 299 ? 7.342 -4.629 0.538 1.00 98.25 299 ILE A O 1
ATOM 2344 N N . ILE A 1 300 ? 6.278 -4.124 2.434 1.00 98.19 300 ILE A N 1
ATOM 2345 C CA . ILE A 1 300 ? 6.572 -2.688 2.394 1.00 98.19 300 ILE A CA 1
ATOM 2346 C C . ILE A 1 300 ? 7.304 -2.296 3.676 1.00 98.19 300 ILE A C 1
ATOM 2348 O O . ILE A 1 300 ? 6.738 -2.364 4.764 1.00 98.19 300 ILE A O 1
ATOM 2352 N N . SER A 1 301 ? 8.541 -1.835 3.554 1.00 97.94 301 SER A N 1
ATOM 2353 C CA . SER A 1 301 ? 9.390 -1.314 4.620 1.00 97.94 301 SER A CA 1
ATOM 2354 C C . SER A 1 301 ? 9.716 0.151 4.340 1.00 97.94 301 SER A C 1
ATOM 2356 O O . SER A 1 301 ? 10.268 0.499 3.301 1.00 97.94 301 SER A O 1
ATOM 2358 N N . THR A 1 302 ? 9.349 1.050 5.253 1.00 97.12 302 THR A N 1
ATOM 2359 C CA . THR A 1 302 ? 9.749 2.450 5.154 1.00 97.12 302 THR A CA 1
ATOM 2360 C C . THR A 1 302 ? 9.897 3.155 6.496 1.00 97.12 302 THR A C 1
ATOM 2362 O O . THR A 1 302 ? 9.241 2.813 7.481 1.00 97.12 302 THR A O 1
ATOM 2365 N N . GLU A 1 303 ? 10.758 4.171 6.578 1.00 95.56 303 GLU A N 1
ATOM 2366 C CA . GLU A 1 303 ? 10.834 4.985 7.791 1.00 95.56 303 GLU A CA 1
ATOM 2367 C C . GLU A 1 303 ? 9.763 6.075 7.806 1.00 95.56 303 GLU A C 1
ATOM 2369 O O . GLU A 1 303 ? 9.028 6.198 8.779 1.00 95.56 303 GLU A O 1
ATOM 2374 N N . ASN A 1 304 ? 9.653 6.877 6.749 1.00 96.56 304 ASN A N 1
ATOM 2375 C CA . ASN A 1 304 ? 8.737 8.023 6.707 1.00 96.56 304 ASN A CA 1
ATOM 2376 C C . ASN A 1 304 ? 8.001 8.141 5.362 1.00 96.56 304 ASN A C 1
ATOM 2378 O O . ASN A 1 304 ? 7.664 9.243 4.929 1.00 96.56 304 ASN A O 1
ATOM 2382 N N . GLY A 1 305 ? 7.786 7.020 4.671 1.00 97.00 305 GLY A N 1
ATOM 2383 C CA . GLY A 1 305 ? 7.100 6.983 3.383 1.00 97.00 305 GLY A CA 1
ATOM 2384 C C . GLY A 1 305 ? 5.582 7.170 3.468 1.00 97.00 305 GLY A C 1
ATOM 2385 O O . GLY A 1 305 ? 4.944 6.911 4.491 1.00 97.00 305 GLY A O 1
ATOM 2386 N N . ILE A 1 306 ? 4.987 7.603 2.360 1.00 98.25 306 ILE A N 1
ATOM 2387 C CA . ILE A 1 306 ? 3.537 7.703 2.174 1.00 98.25 306 ILE A CA 1
ATOM 2388 C C . ILE A 1 306 ? 3.088 6.558 1.267 1.00 98.25 306 ILE A C 1
ATOM 2390 O O . ILE A 1 306 ? 3.455 6.507 0.095 1.00 98.25 306 ILE A O 1
ATOM 2394 N N . ILE A 1 307 ? 2.263 5.664 1.797 1.00 98.44 307 ILE A N 1
ATOM 2395 C CA . ILE A 1 307 ? 1.762 4.482 1.097 1.00 98.44 307 ILE A CA 1
ATOM 2396 C C . ILE A 1 307 ? 0.265 4.656 0.846 1.00 98.44 307 ILE A C 1
ATOM 2398 O O . ILE A 1 307 ? -0.501 4.887 1.784 1.00 98.44 307 ILE A O 1
ATOM 2402 N N . ARG A 1 308 ? -0.166 4.566 -0.414 1.00 98.19 308 ARG A N 1
ATOM 2403 C CA . ARG A 1 308 ? -1.569 4.709 -0.828 1.00 98.19 308 ARG A CA 1
ATOM 2404 C C . ARG A 1 308 ? -1.969 3.596 -1.785 1.00 98.19 308 ARG A C 1
ATOM 2406 O O . ARG A 1 308 ? -1.630 3.639 -2.962 1.00 98.19 308 ARG A O 1
ATOM 2413 N N . ILE A 1 309 ? -2.721 2.624 -1.291 1.00 97.62 309 ILE A N 1
ATOM 2414 C CA . ILE A 1 309 ? -3.183 1.484 -2.083 1.00 97.62 309 ILE A CA 1
ATOM 2415 C C . ILE A 1 309 ? -4.710 1.522 -2.139 1.00 97.62 309 ILE A C 1
ATOM 2417 O O . ILE A 1 309 ? -5.371 1.490 -1.102 1.00 97.62 309 ILE A O 1
ATOM 2421 N N . ASP A 1 310 ? -5.309 1.614 -3.326 1.00 95.69 310 ASP A N 1
ATOM 2422 C CA . ASP A 1 310 ? -6.775 1.583 -3.397 1.00 95.69 310 ASP A CA 1
ATOM 2423 C C . ASP A 1 310 ? -7.299 0.156 -3.153 1.00 95.69 310 ASP A C 1
ATOM 2425 O O . ASP A 1 310 ? -8.244 -0.021 -2.388 1.00 95.69 310 ASP A O 1
ATOM 2429 N N . LYS A 1 311 ? -6.659 -0.869 -3.723 1.00 94.75 311 LYS A N 1
ATOM 2430 C CA . LYS A 1 311 ? -7.061 -2.272 -3.565 1.00 94.75 311 LYS A CA 1
ATOM 2431 C C . LYS A 1 311 ? -5.852 -3.203 -3.446 1.00 94.75 311 LYS A C 1
ATOM 2433 O O . LYS A 1 311 ? -4.990 -3.198 -4.316 1.00 94.75 311 LYS A O 1
ATOM 2438 N N . ALA A 1 312 ? -5.804 -4.020 -2.399 1.00 95.69 312 ALA A N 1
ATOM 2439 C CA . ALA A 1 312 ? -4.806 -5.077 -2.226 1.00 95.69 312 ALA A CA 1
ATOM 2440 C C . ALA A 1 312 ? -5.503 -6.439 -2.126 1.00 95.69 312 ALA A C 1
ATOM 2442 O O . ALA A 1 312 ? -6.380 -6.608 -1.277 1.00 95.69 312 ALA A O 1
ATOM 2443 N N . LEU A 1 313 ? -5.148 -7.380 -3.002 1.00 93.56 313 LEU A N 1
ATOM 2444 C CA . LEU A 1 313 ? -5.762 -8.712 -3.089 1.00 93.56 313 LEU A CA 1
ATOM 2445 C C . LEU A 1 313 ? -4.886 -9.844 -2.548 1.00 93.56 313 LEU A C 1
ATOM 2447 O O . LEU A 1 313 ? -5.408 -10.928 -2.299 1.00 93.56 313 LEU A O 1
ATOM 2451 N N . GLY A 1 314 ? -3.590 -9.611 -2.353 1.00 93.62 314 GLY A N 1
ATOM 2452 C CA . GLY A 1 314 ? -2.717 -10.521 -1.619 1.00 93.62 314 GLY A CA 1
ATOM 2453 C C . GLY A 1 314 ? -2.589 -10.162 -0.140 1.00 93.62 314 GLY A C 1
ATOM 2454 O O . GLY A 1 314 ? -3.321 -9.329 0.408 1.00 93.62 314 GLY A O 1
ATOM 2455 N N . GLY A 1 315 ? -1.648 -10.825 0.522 1.00 94.44 315 GLY A N 1
ATOM 2456 C CA . GLY A 1 315 ? -1.204 -10.496 1.868 1.00 94.44 315 GLY A CA 1
ATOM 2457 C C . GLY A 1 315 ? -0.446 -9.172 1.911 1.00 94.44 315 GLY A C 1
ATOM 2458 O O . GLY A 1 315 ? 0.089 -8.699 0.913 1.00 94.44 315 GLY A O 1
ATOM 2459 N N . ILE A 1 316 ? -0.400 -8.554 3.087 1.00 97.44 316 ILE A N 1
ATOM 2460 C CA . ILE A 1 316 ? 0.340 -7.312 3.316 1.00 97.44 316 ILE A CA 1
ATOM 2461 C C . ILE A 1 316 ? 1.218 -7.488 4.550 1.00 97.44 316 ILE A C 1
ATOM 2463 O O . ILE A 1 316 ? 0.720 -7.780 5.637 1.00 97.44 316 ILE A O 1
ATOM 2467 N N . GLN A 1 317 ? 2.510 -7.226 4.407 1.00 98.00 317 GLN A N 1
ATOM 2468 C CA . GLN A 1 317 ? 3.440 -7.017 5.506 1.00 98.00 317 GLN A CA 1
ATOM 2469 C C . GLN A 1 317 ? 4.001 -5.601 5.392 1.00 98.00 317 GLN A C 1
ATOM 2471 O O . GLN A 1 317 ? 4.905 -5.341 4.606 1.00 98.00 317 GLN A O 1
ATOM 2476 N N . LEU A 1 318 ? 3.461 -4.674 6.181 1.00 97.94 318 LEU A N 1
ATOM 2477 C CA . LEU A 1 318 ? 3.835 -3.263 6.135 1.00 97.94 318 LEU A CA 1
ATOM 2478 C C . LEU A 1 318 ? 4.548 -2.846 7.422 1.00 97.94 318 LEU A C 1
ATOM 2480 O O . LEU A 1 318 ? 4.052 -3.080 8.520 1.00 97.94 318 LEU A O 1
ATOM 2484 N N . SER A 1 319 ? 5.691 -2.184 7.296 1.00 97.75 319 SER A N 1
ATOM 2485 C CA . SER A 1 319 ? 6.444 -1.557 8.378 1.00 97.75 319 SER A CA 1
ATOM 2486 C C . SER A 1 319 ? 6.700 -0.098 8.011 1.00 97.75 319 SER A C 1
ATOM 2488 O O . SER A 1 319 ? 7.491 0.170 7.116 1.00 97.75 319 SER A O 1
ATOM 2490 N N . ASN A 1 320 ? 6.029 0.848 8.672 1.00 96.19 320 ASN A N 1
ATOM 2491 C CA . ASN A 1 320 ? 6.185 2.284 8.413 1.00 96.19 320 ASN A CA 1
ATOM 2492 C C . ASN A 1 320 ? 6.416 3.058 9.717 1.00 96.19 320 ASN A C 1
ATOM 2494 O O . ASN A 1 320 ? 5.490 3.200 10.523 1.00 96.19 320 ASN A O 1
ATOM 2498 N N . ASN A 1 321 ? 7.638 3.554 9.955 1.00 94.69 321 ASN A N 1
ATOM 2499 C CA . ASN A 1 321 ? 7.976 4.154 11.250 1.00 94.69 321 ASN A CA 1
ATOM 2500 C C . ASN A 1 321 ? 7.136 5.400 11.563 1.00 94.69 321 ASN A C 1
ATOM 2502 O O . ASN A 1 321 ? 6.572 5.431 12.647 1.00 94.69 321 ASN A O 1
ATOM 2506 N N . SER A 1 322 ? 7.042 6.406 10.694 1.00 95.50 322 SER A N 1
ATOM 2507 C CA . SER A 1 322 ? 6.346 7.674 11.006 1.00 95.50 322 SER A CA 1
ATOM 2508 C C . SER A 1 322 ? 5.529 8.263 9.857 1.00 95.50 322 SER A C 1
ATOM 2510 O O . SER A 1 322 ? 5.063 9.400 9.956 1.00 95.50 322 SER A O 1
ATOM 2512 N N . GLY A 1 323 ? 5.375 7.531 8.758 1.00 95.88 323 GLY A N 1
ATOM 2513 C CA . GLY A 1 323 ? 4.684 7.997 7.565 1.00 95.88 323 GLY A CA 1
ATOM 2514 C C . GLY A 1 323 ? 3.157 7.857 7.598 1.00 95.88 323 GLY A C 1
ATOM 2515 O O . GLY A 1 323 ? 2.521 7.659 8.636 1.00 95.88 323 GLY A O 1
ATOM 2516 N N . GLU A 1 324 ? 2.554 7.977 6.417 1.00 97.81 324 GLU A N 1
ATOM 2517 C CA . GLU A 1 324 ? 1.117 7.783 6.194 1.00 97.81 324 GLU A CA 1
ATOM 2518 C C . GLU A 1 324 ? 0.902 6.458 5.466 1.00 97.81 324 GLU A C 1
ATOM 2520 O O . GLU A 1 324 ? 1.562 6.176 4.470 1.00 97.81 324 GLU A O 1
ATOM 2525 N N . THR A 1 325 ? -0.043 5.653 5.935 1.00 98.19 325 THR A N 1
ATOM 2526 C CA . THR A 1 325 ? -0.497 4.448 5.240 1.00 98.19 325 THR A CA 1
ATOM 2527 C C . THR A 1 325 ? -1.995 4.548 5.024 1.00 98.19 325 THR A C 1
ATOM 2529 O O . THR A 1 325 ? -2.753 4.639 5.988 1.00 98.19 325 THR A O 1
ATOM 2532 N N . THR A 1 326 ? -2.427 4.522 3.768 1.00 97.69 326 THR A N 1
ATOM 2533 C CA . THR A 1 326 ? -3.836 4.468 3.385 1.00 97.69 326 THR A CA 1
ATOM 2534 C C . THR A 1 326 ? -4.075 3.260 2.492 1.00 97.69 326 THR A C 1
ATOM 2536 O O . THR A 1 326 ? -3.494 3.185 1.411 1.00 97.69 326 THR A O 1
ATOM 2539 N N . ILE A 1 327 ? -4.940 2.336 2.914 1.00 97.00 327 ILE A N 1
ATOM 2540 C CA . ILE A 1 327 ? -5.353 1.185 2.097 1.00 97.00 327 ILE A CA 1
ATOM 2541 C C . ILE A 1 327 ? -6.877 1.114 2.068 1.00 97.00 327 ILE A C 1
ATOM 2543 O O . ILE A 1 327 ? -7.500 0.879 3.102 1.00 97.00 327 ILE A O 1
ATOM 2547 N N . LYS A 1 328 ? -7.504 1.355 0.913 1.00 95.25 328 LYS A N 1
ATOM 2548 C CA . LYS A 1 328 ? -8.971 1.510 0.854 1.00 95.25 328 LYS A CA 1
ATOM 2549 C C . LYS A 1 328 ? -9.726 0.180 0.841 1.00 95.25 328 LYS A C 1
ATOM 2551 O O . LYS A 1 328 ? -10.820 0.130 1.388 1.00 95.25 328 LYS A O 1
ATOM 2556 N N . GLN A 1 329 ? -9.159 -0.874 0.263 1.00 94.50 329 GLN A N 1
ATOM 2557 C CA . GLN A 1 329 ? -9.721 -2.225 0.263 1.00 94.50 329 GLN A CA 1
ATOM 2558 C C . GLN A 1 329 ? -8.611 -3.257 0.472 1.00 94.50 329 GLN A C 1
ATOM 2560 O O . GLN A 1 329 ? -7.557 -3.170 -0.161 1.00 94.50 329 GLN A O 1
ATOM 2565 N N . ILE A 1 330 ? -8.880 -4.247 1.325 1.00 94.50 330 ILE A N 1
ATOM 2566 C CA . ILE A 1 330 ? -7.996 -5.392 1.564 1.00 94.50 330 ILE A CA 1
ATOM 2567 C C . ILE A 1 330 ? -8.819 -6.670 1.422 1.00 94.50 330 ILE A C 1
ATOM 2569 O O . ILE A 1 330 ? -9.752 -6.895 2.199 1.00 94.50 330 ILE A O 1
ATOM 2573 N N . GLY A 1 331 ? -8.464 -7.475 0.426 1.00 90.50 331 GLY A N 1
ATOM 2574 C CA . GLY A 1 331 ? -9.146 -8.706 0.051 1.00 90.50 331 GLY A CA 1
ATOM 2575 C C . GLY A 1 331 ? -10.506 -8.533 -0.611 1.00 90.50 331 GLY A C 1
ATOM 2576 O O . GLY A 1 331 ? -10.971 -7.420 -0.887 1.00 90.50 331 GLY A O 1
ATOM 2577 N N . GLU A 1 332 ? -11.145 -9.671 -0.867 1.00 87.50 332 GLU A N 1
ATOM 2578 C CA . GLU A 1 332 ? -12.511 -9.791 -1.385 1.00 87.50 332 GLU A CA 1
ATOM 2579 C C . GLU A 1 332 ? -13.300 -10.808 -0.554 1.00 87.50 332 GLU A C 1
ATOM 2581 O O . GLU A 1 332 ? -12.719 -11.744 -0.001 1.00 87.50 332 GLU A O 1
ATOM 2586 N N . ALA A 1 333 ? -14.623 -10.639 -0.483 1.00 78.62 333 ALA A N 1
ATOM 2587 C CA . ALA A 1 333 ? -15.501 -11.457 0.357 1.00 78.62 333 ALA A CA 1
ATOM 2588 C C . ALA A 1 333 ? -15.366 -12.971 0.097 1.00 78.62 333 ALA A C 1
ATOM 2590 O O . ALA A 1 333 ? -15.355 -13.751 1.044 1.00 78.62 333 ALA A O 1
ATOM 2591 N N . ASP A 1 334 ? -15.185 -13.366 -1.167 1.00 79.50 334 ASP A N 1
ATOM 2592 C CA . ASP A 1 334 ? -15.200 -14.771 -1.600 1.00 79.50 334 ASP A CA 1
ATOM 2593 C C . ASP A 1 334 ? -13.799 -15.382 -1.766 1.00 79.50 334 ASP A C 1
ATOM 2595 O O . ASP A 1 334 ? -13.638 -16.452 -2.357 1.00 79.50 334 ASP A O 1
ATOM 2599 N N . SER A 1 335 ? -12.761 -14.705 -1.273 1.00 78.94 335 SER A N 1
ATOM 2600 C CA . SER A 1 335 ? -11.372 -15.137 -1.455 1.00 78.94 335 SER A CA 1
ATOM 2601 C C . SER A 1 335 ? -10.768 -15.702 -0.171 1.00 78.94 335 SER A C 1
ATOM 2603 O O . SER A 1 335 ? -11.101 -15.298 0.945 1.00 78.94 335 SER A O 1
ATOM 2605 N N . THR A 1 336 ? -9.865 -16.673 -0.326 1.00 81.44 336 THR A N 1
ATOM 2606 C CA . THR A 1 336 ? -9.139 -17.283 0.795 1.00 81.44 336 THR A CA 1
ATOM 2607 C C . THR A 1 336 ? -8.395 -16.213 1.583 1.00 81.44 336 THR A C 1
ATOM 2609 O O . THR A 1 336 ? -7.609 -15.472 0.994 1.00 81.44 336 THR A O 1
ATOM 2612 N N . SER A 1 337 ? -8.610 -16.167 2.901 1.00 78.62 337 SER A N 1
ATOM 2613 C CA . SER A 1 337 ? -7.974 -15.181 3.777 1.00 78.62 337 SER A CA 1
ATOM 2614 C C . SER A 1 337 ? -6.457 -15.160 3.610 1.00 78.62 337 SER A C 1
ATOM 2616 O O . SER A 1 337 ? -5.801 -16.200 3.682 1.00 78.62 337 SER A O 1
ATOM 2618 N N . LYS A 1 338 ? -5.905 -13.958 3.445 1.00 89.06 338 LYS A N 1
ATOM 2619 C CA . LYS A 1 338 ? -4.462 -13.699 3.414 1.00 89.06 338 LYS A CA 1
ATOM 2620 C C . LYS A 1 338 ? -4.007 -13.008 4.694 1.00 89.06 338 LYS A C 1
ATOM 2622 O O . LYS A 1 338 ? -4.825 -12.463 5.435 1.00 89.06 338 LYS A O 1
ATOM 2627 N N . SER A 1 339 ? -2.704 -13.056 4.967 1.00 90.81 339 SER A N 1
ATOM 2628 C CA . SER A 1 339 ? -2.132 -12.419 6.151 1.00 90.81 339 SER A CA 1
ATOM 2629 C C . SER A 1 339 ? -1.909 -10.925 5.931 1.00 90.81 339 SER A C 1
ATOM 2631 O O . SER A 1 339 ? -1.234 -10.542 4.980 1.00 90.81 339 SER A O 1
ATOM 2633 N N . VAL A 1 340 ? -2.425 -10.088 6.826 1.00 95.00 340 VAL A N 1
ATOM 2634 C CA . VAL A 1 340 ? -2.286 -8.626 6.788 1.00 95.00 340 VAL A CA 1
ATOM 2635 C C . VAL A 1 340 ? -1.765 -8.146 8.139 1.00 95.00 340 VAL A C 1
ATOM 2637 O O . VAL A 1 340 ? -2.476 -8.207 9.145 1.00 95.00 340 VAL A O 1
ATOM 2640 N N . SER A 1 341 ? -0.522 -7.673 8.140 1.00 97.19 341 SER A N 1
ATOM 2641 C CA . SER A 1 341 ? 0.240 -7.218 9.301 1.00 97.19 341 SER A CA 1
ATOM 2642 C C . SER A 1 341 ? 0.796 -5.825 9.047 1.00 97.19 341 SER A C 1
ATOM 2644 O O . SER A 1 341 ? 1.488 -5.594 8.054 1.00 97.19 341 SER A O 1
ATOM 2646 N N . ILE A 1 342 ? 0.492 -4.883 9.941 1.00 97.31 342 ILE A N 1
ATOM 2647 C CA . ILE A 1 342 ? 0.959 -3.497 9.847 1.00 97.31 342 ILE A CA 1
ATOM 2648 C C . ILE A 1 342 ? 1.676 -3.109 11.138 1.00 97.31 342 ILE A C 1
ATOM 2650 O O . ILE A 1 342 ? 1.072 -3.062 12.208 1.00 97.31 342 ILE A O 1
ATOM 2654 N N . ASN A 1 343 ? 2.956 -2.770 11.035 1.00 97.75 343 ASN A N 1
ATOM 2655 C CA . ASN A 1 343 ? 3.784 -2.273 12.124 1.00 97.75 343 ASN A CA 1
ATOM 2656 C C . ASN A 1 343 ? 4.116 -0.798 11.893 1.00 97.75 343 ASN A C 1
ATOM 2658 O O . ASN A 1 343 ? 4.498 -0.393 10.796 1.00 97.75 343 ASN A O 1
ATOM 2662 N N . SER A 1 344 ? 3.985 0.025 12.928 1.00 96.38 344 SER A N 1
ATOM 2663 C CA . SER A 1 344 ? 4.279 1.454 12.835 1.00 96.38 344 SER A CA 1
ATOM 2664 C C . SER A 1 344 ? 4.751 2.030 14.168 1.00 96.38 344 SER A C 1
ATOM 2666 O O . SER A 1 344 ? 4.272 1.643 15.231 1.00 96.38 344 SER A O 1
ATOM 2668 N N . LYS A 1 345 ? 5.693 2.979 14.169 1.00 95.62 345 LYS A N 1
ATOM 2669 C CA . LYS A 1 345 ? 6.041 3.691 15.414 1.00 95.62 345 LYS A CA 1
ATOM 2670 C C . LYS A 1 345 ? 5.086 4.863 15.638 1.00 95.62 345 LYS A C 1
ATOM 2672 O O . LYS A 1 345 ? 4.588 5.043 16.739 1.00 95.62 345 LYS A O 1
ATOM 2677 N N . SER A 1 346 ? 4.791 5.646 14.615 1.00 94.81 346 SER A N 1
ATOM 2678 C CA . SER A 1 346 ? 3.978 6.856 14.653 1.00 94.81 346 SER A CA 1
ATOM 2679 C C . SER A 1 346 ? 3.370 7.141 13.273 1.00 94.81 346 SER A C 1
ATOM 2681 O O . SER A 1 346 ? 3.560 6.376 12.333 1.00 94.81 346 SER A O 1
ATOM 2683 N N . GLY A 1 347 ? 2.615 8.231 13.140 1.00 94.31 347 GLY A N 1
ATOM 2684 C CA . GLY A 1 347 ? 1.963 8.602 11.882 1.00 94.31 347 GLY A CA 1
ATOM 2685 C C . GLY A 1 347 ? 0.492 8.194 11.826 1.00 94.31 347 GLY A C 1
ATOM 2686 O O . GLY A 1 347 ? -0.181 8.085 12.859 1.00 94.31 347 GLY A O 1
ATOM 2687 N N . ALA A 1 348 ? -0.035 8.027 10.617 1.00 97.00 348 ALA A N 1
ATOM 2688 C CA . ALA A 1 348 ? -1.451 7.744 10.392 1.00 97.00 348 ALA A CA 1
ATOM 2689 C C . ALA A 1 348 ? -1.638 6.459 9.585 1.00 97.00 348 ALA A C 1
ATOM 2691 O O . ALA A 1 348 ? -1.048 6.298 8.519 1.00 97.00 348 ALA A O 1
ATOM 2692 N N . ILE A 1 349 ? -2.502 5.575 10.080 1.00 98.00 349 ILE A N 1
ATOM 2693 C CA . ILE A 1 349 ? -2.933 4.361 9.388 1.00 98.00 349 ILE A CA 1
ATOM 2694 C C . ILE A 1 349 ? -4.431 4.502 9.129 1.00 98.00 349 ILE A C 1
ATOM 2696 O O . ILE A 1 349 ? -5.223 4.551 10.070 1.00 98.00 349 ILE A O 1
ATOM 2700 N N . THR A 1 350 ? -4.819 4.581 7.861 1.00 97.50 350 THR A N 1
ATOM 2701 C CA . THR A 1 350 ? -6.216 4.653 7.428 1.00 97.50 350 THR A CA 1
ATOM 2702 C C . THR A 1 350 ? -6.539 3.443 6.565 1.00 97.50 350 THR A C 1
ATOM 2704 O O . THR A 1 350 ? -6.026 3.307 5.459 1.00 97.50 350 THR A O 1
ATOM 2707 N N . LEU A 1 351 ? -7.393 2.560 7.066 1.00 96.38 351 LEU A N 1
ATOM 2708 C CA . LEU A 1 351 ? -7.871 1.388 6.348 1.00 96.38 351 LEU A CA 1
ATOM 2709 C C . LEU A 1 351 ? -9.355 1.549 6.012 1.00 96.38 351 LEU A C 1
ATOM 2711 O O . LEU A 1 351 ? -10.159 2.047 6.807 1.00 96.38 351 LEU A O 1
ATOM 2715 N N . GLY A 1 352 ? -9.738 1.093 4.833 1.00 90.56 352 GLY A N 1
ATOM 2716 C CA . GLY A 1 352 ? -11.099 1.205 4.340 1.00 90.56 352 GLY A CA 1
ATOM 2717 C C . GLY A 1 352 ? -11.341 2.548 3.658 1.00 90.56 352 GLY A C 1
ATOM 2718 O O . GLY A 1 352 ? -10.703 3.562 3.955 1.00 90.56 352 GLY A O 1
ATOM 2719 N N . GLY A 1 353 ? -12.294 2.568 2.740 1.00 86.69 353 GLY A N 1
ATOM 2720 C CA . GLY A 1 353 ? -12.723 3.781 2.067 1.00 86.69 353 GLY A CA 1
ATOM 2721 C C . GLY A 1 353 ? -13.497 3.462 0.801 1.00 86.69 353 GLY A C 1
ATOM 2722 O O . GLY A 1 353 ? -13.797 2.311 0.496 1.00 86.69 353 GLY A O 1
ATOM 2723 N N . ARG A 1 354 ? -13.824 4.501 0.037 1.00 79.06 354 ARG A N 1
ATOM 2724 C CA . ARG A 1 354 ? -14.489 4.330 -1.253 1.00 79.06 354 ARG A CA 1
ATOM 2725 C C . ARG A 1 354 ? -13.436 4.136 -2.342 1.00 79.06 354 ARG A C 1
ATOM 2727 O O . ARG A 1 354 ? -12.618 5.027 -2.575 1.00 79.06 354 ARG A O 1
ATOM 2734 N N . VAL A 1 355 ? -13.454 2.978 -2.992 1.00 71.00 355 VAL A N 1
ATOM 2735 C CA . VAL A 1 355 ? -12.673 2.718 -4.206 1.00 71.00 355 VAL A CA 1
ATOM 2736 C C . VAL A 1 355 ? -13.576 3.022 -5.391 1.00 71.00 355 VAL A C 1
ATOM 2738 O O . VAL A 1 355 ? -14.558 2.320 -5.608 1.00 71.00 355 VAL A O 1
ATOM 2741 N N . GLU A 1 356 ? -13.272 4.077 -6.139 1.00 68.56 356 GLU A N 1
ATOM 2742 C CA . GLU A 1 356 ? -13.966 4.363 -7.393 1.00 68.56 356 GLU A CA 1
ATOM 2743 C C . GLU A 1 356 ? -13.386 3.455 -8.479 1.00 68.56 356 GLU A C 1
ATOM 2745 O O . GLU A 1 356 ? -12.224 3.624 -8.853 1.00 68.56 356 GLU A O 1
ATOM 2750 N N . THR A 1 357 ? -14.154 2.489 -8.993 1.00 63.31 357 THR A N 1
ATOM 2751 C CA . THR A 1 357 ? -13.758 1.796 -10.226 1.00 63.31 357 THR A CA 1
ATOM 2752 C C . THR A 1 357 ? -14.577 2.301 -11.408 1.00 63.31 357 THR A C 1
ATOM 2754 O O . THR A 1 357 ? -15.753 2.642 -11.288 1.00 63.31 357 THR A O 1
ATOM 2757 N N . SER A 1 358 ? -13.934 2.394 -12.573 1.00 59.25 358 SER A N 1
ATOM 2758 C CA . SER A 1 358 ? -14.538 2.922 -13.804 1.00 59.25 358 SER A CA 1
ATOM 2759 C C . SER A 1 358 ? -15.675 2.055 -14.349 1.00 59.25 358 SER A C 1
ATOM 2761 O O . SER A 1 358 ? -16.437 2.517 -15.192 1.00 59.25 358 SER A O 1
ATOM 2763 N N . SER A 1 359 ? -15.770 0.806 -13.892 1.00 62.06 359 SER A N 1
ATOM 2764 C CA . SER A 1 359 ? -16.777 -0.175 -14.298 1.00 62.06 359 SER A CA 1
ATOM 2765 C C . SER A 1 359 ? -17.944 -0.302 -13.320 1.00 62.06 359 SER A C 1
ATOM 2767 O O . SER A 1 359 ? -18.894 -1.015 -13.632 1.00 62.06 359 SER A O 1
ATOM 2769 N N . ASP A 1 360 ? -17.891 0.354 -12.156 1.00 61.69 360 ASP A N 1
ATOM 2770 C CA . ASP A 1 360 ? -18.977 0.263 -11.184 1.00 61.69 360 ASP A CA 1
ATOM 2771 C C . ASP A 1 360 ? -20.219 0.966 -11.748 1.00 61.69 360 ASP A C 1
ATOM 2773 O O . ASP A 1 360 ? -20.191 2.148 -12.118 1.00 61.69 360 ASP A O 1
ATOM 2777 N N . THR A 1 361 ? -21.335 0.241 -11.789 1.00 71.81 361 THR A N 1
ATOM 2778 C CA . THR A 1 361 ? -22.652 0.857 -11.987 1.00 71.81 361 THR A CA 1
ATOM 2779 C C . THR A 1 361 ? -22.884 1.929 -10.912 1.00 71.81 361 THR A C 1
ATOM 2781 O O . THR A 1 361 ? -22.320 1.858 -9.821 1.00 71.81 361 THR A O 1
ATOM 2784 N N . GLU A 1 362 ? -23.717 2.942 -11.180 1.00 69.12 362 GLU A N 1
ATOM 2785 C CA . GLU A 1 362 ? -24.064 3.987 -10.188 1.00 69.12 362 GLU A CA 1
ATOM 2786 C C . GLU A 1 362 ? -24.525 3.410 -8.834 1.00 69.12 362 GLU A C 1
ATOM 2788 O O . GLU A 1 362 ? -24.393 4.060 -7.798 1.00 69.12 362 GLU A O 1
ATOM 2793 N N . GLU A 1 363 ? -25.039 2.180 -8.841 1.00 59.78 363 GLU A N 1
ATOM 2794 C CA . GLU A 1 363 ? -25.438 1.423 -7.659 1.00 59.78 363 GLU A CA 1
ATOM 2795 C C . GLU A 1 363 ? -24.236 0.790 -6.938 1.00 59.78 363 GLU A C 1
ATOM 2797 O O . GLU A 1 363 ? -24.054 1.032 -5.748 1.00 59.78 363 GLU A O 1
ATOM 2802 N N . GLN A 1 364 ? -23.335 0.107 -7.653 1.00 61.06 364 GLN A N 1
ATOM 2803 C CA . GLN A 1 364 ? -22.096 -0.456 -7.086 1.00 61.06 364 GLN A CA 1
ATOM 2804 C C . GLN A 1 364 ? -21.122 0.611 -6.583 1.00 61.06 364 GLN A C 1
ATOM 2806 O O . GLN A 1 364 ? -20.398 0.385 -5.616 1.00 61.06 364 GLN A O 1
ATOM 2811 N N . LYS A 1 365 ? -21.149 1.817 -7.165 1.00 62.94 365 LYS A N 1
ATOM 2812 C CA . LYS A 1 365 ? -20.381 2.950 -6.638 1.00 62.94 365 LYS A CA 1
ATOM 2813 C C . LYS A 1 365 ? -20.779 3.284 -5.201 1.00 62.94 365 LYS A C 1
ATOM 2815 O O . LYS A 1 365 ? -20.008 3.971 -4.531 1.00 62.94 365 LYS A O 1
ATOM 2820 N N . LYS A 1 366 ? -21.980 2.927 -4.731 1.00 56.62 366 LYS A N 1
ATOM 2821 C CA . LYS A 1 366 ? -22.483 3.319 -3.402 1.00 56.62 366 LYS A CA 1
ATOM 2822 C C . LYS A 1 366 ? -22.000 2.414 -2.277 1.00 56.62 366 LYS A C 1
ATOM 2824 O O . LYS A 1 366 ? -22.002 2.879 -1.140 1.00 56.62 366 LYS A O 1
ATOM 2829 N N . GLU A 1 367 ? -21.550 1.197 -2.568 1.00 57.72 367 GLU A N 1
ATOM 2830 C CA . GLU A 1 367 ? -21.093 0.292 -1.517 1.00 57.72 367 GLU A CA 1
ATOM 2831 C C . GLU A 1 367 ? -19.614 0.534 -1.191 1.00 57.72 367 GLU A C 1
ATOM 2833 O O . GLU A 1 367 ? -18.745 0.452 -2.067 1.00 57.72 367 GLU A O 1
ATOM 2838 N N . PRO A 1 368 ? -19.288 0.893 0.061 1.00 59.88 368 PRO A N 1
ATOM 2839 C CA . PRO A 1 368 ? -17.905 1.037 0.460 1.00 59.88 368 PRO A CA 1
ATOM 2840 C C . PRO A 1 368 ? -17.234 -0.340 0.483 1.00 59.88 368 PRO A C 1
ATOM 2842 O O . PRO A 1 368 ? -17.687 -1.260 1.164 1.00 59.88 368 PRO A O 1
ATOM 2845 N N . LYS A 1 369 ? -16.127 -0.473 -0.251 1.00 72.44 369 LYS A N 1
ATOM 2846 C CA . LYS A 1 369 ? -15.361 -1.720 -0.284 1.00 72.44 369 LYS A CA 1
ATOM 2847 C C . LYS A 1 369 ? -14.673 -1.945 1.068 1.00 72.44 369 LYS A C 1
ATOM 2849 O O . LYS A 1 369 ? -14.235 -1.003 1.734 1.00 72.44 369 LYS A O 1
ATOM 2854 N N . GLY A 1 370 ? -14.663 -3.202 1.497 1.00 84.56 370 GLY A N 1
ATOM 2855 C CA . GLY A 1 370 ? -14.341 -3.604 2.860 1.00 84.56 370 GLY A CA 1
ATOM 2856 C C . GLY A 1 370 ? -12.877 -3.923 3.151 1.00 84.56 370 GLY A C 1
ATOM 2857 O O . GLY A 1 370 ? -12.059 -4.124 2.254 1.00 84.56 370 GLY A O 1
ATOM 2858 N N . ILE A 1 371 ? -12.569 -4.016 4.444 1.00 91.19 371 ILE A N 1
ATOM 2859 C CA . ILE A 1 371 ? -11.367 -4.670 4.967 1.00 91.19 371 ILE A CA 1
ATOM 2860 C C . ILE A 1 371 ? -11.759 -6.087 5.377 1.00 91.19 371 ILE A C 1
ATOM 2862 O O . ILE A 1 371 ? -12.263 -6.296 6.483 1.00 91.19 371 ILE A O 1
ATOM 2866 N N . TYR A 1 372 ? -11.587 -7.039 4.460 1.00 89.00 372 TYR A N 1
ATOM 2867 C CA . TYR A 1 372 ? -11.994 -8.436 4.642 1.00 89.00 372 TYR A CA 1
ATOM 2868 C C . TYR A 1 372 ? -10.934 -9.261 5.363 1.00 89.00 372 TYR A C 1
ATOM 2870 O O . TYR A 1 372 ? -11.275 -10.230 6.036 1.00 89.00 372 TYR A O 1
ATOM 2878 N N . TRP A 1 373 ? -9.669 -8.847 5.284 1.00 90.19 373 TRP A N 1
ATOM 2879 C CA . TRP A 1 373 ? -8.568 -9.496 5.987 1.00 90.19 373 TRP A CA 1
ATOM 2880 C C . TRP A 1 373 ? -7.763 -8.473 6.774 1.00 90.19 373 TRP A C 1
ATOM 2882 O O . TRP A 1 373 ? -7.369 -7.429 6.251 1.00 90.19 373 TRP A O 1
ATOM 2892 N N . LEU A 1 374 ? -7.537 -8.773 8.048 1.00 94.44 374 LEU A N 1
ATOM 2893 C CA . LEU A 1 374 ? -6.696 -7.983 8.933 1.00 94.44 374 LEU A CA 1
ATOM 2894 C C . LEU A 1 374 ? -6.281 -8.856 10.112 1.00 94.44 374 LEU A C 1
ATOM 2896 O O . LEU A 1 374 ? -7.121 -9.147 10.953 1.00 94.44 374 LEU A O 1
ATOM 2900 N N . ASN A 1 375 ? -5.013 -9.254 10.202 1.00 95.38 375 ASN A N 1
ATOM 2901 C CA . ASN A 1 375 ? -4.544 -10.059 11.330 1.00 95.38 375 ASN A CA 1
ATOM 2902 C C . ASN A 1 375 ? -4.143 -9.159 12.487 1.00 95.38 375 ASN A C 1
ATOM 2904 O O . ASN A 1 375 ? -4.705 -9.269 13.574 1.00 95.38 375 ASN A O 1
ATOM 2908 N N . ASN A 1 376 ? -3.188 -8.258 12.252 1.00 96.88 376 ASN A N 1
ATOM 2909 C CA . ASN A 1 376 ? -2.637 -7.431 13.313 1.00 96.88 376 ASN A CA 1
ATOM 2910 C C . ASN A 1 376 ? -2.207 -6.032 12.852 1.00 96.88 376 ASN A C 1
ATOM 2912 O O . ASN A 1 376 ? -1.628 -5.838 11.783 1.00 96.88 376 ASN A O 1
ATOM 2916 N N . ILE A 1 377 ? -2.436 -5.048 13.721 1.00 97.31 377 ILE A N 1
ATOM 2917 C CA . ILE A 1 377 ? -1.826 -3.720 13.648 1.00 97.31 377 ILE A CA 1
ATOM 2918 C C . ILE A 1 377 ? -1.091 -3.470 14.960 1.00 97.31 377 ILE A C 1
ATOM 2920 O O . ILE A 1 377 ? -1.714 -3.440 16.019 1.00 97.31 377 ILE A O 1
ATOM 2924 N N . ASN A 1 378 ? 0.217 -3.247 14.896 1.00 97.38 378 ASN A N 1
ATOM 2925 C CA . ASN A 1 378 ? 1.026 -2.863 16.044 1.00 97.38 378 ASN A CA 1
ATOM 2926 C C . ASN A 1 378 ? 1.583 -1.453 15.835 1.00 97.38 378 ASN A C 1
ATOM 2928 O O . ASN A 1 378 ? 2.418 -1.219 14.961 1.00 97.38 378 ASN A O 1
ATOM 2932 N N . ALA A 1 379 ? 1.108 -0.503 16.635 1.00 96.06 379 ALA A N 1
ATOM 2933 C CA . ALA A 1 379 ? 1.515 0.892 16.580 1.00 96.06 379 ALA A CA 1
ATOM 2934 C C . ALA A 1 379 ? 2.131 1.355 17.911 1.00 96.06 379 ALA A C 1
ATOM 2936 O O . ALA A 1 379 ? 1.714 0.917 18.977 1.00 96.06 379 ALA A O 1
ATOM 2937 N N . GLN A 1 380 ? 3.069 2.308 17.924 1.00 95.06 380 GLN A N 1
ATOM 2938 C CA . GLN A 1 380 ? 3.422 2.966 19.197 1.00 95.06 380 GLN A CA 1
ATOM 2939 C C . GLN A 1 380 ? 2.517 4.173 19.456 1.00 95.06 380 GLN A C 1
ATOM 2941 O O . GLN A 1 380 ? 1.784 4.175 20.438 1.00 95.06 380 GLN A O 1
ATOM 2946 N N . SER A 1 381 ? 2.512 5.181 18.588 1.00 95.88 381 SER A N 1
ATOM 2947 C CA . SER A 1 381 ? 1.786 6.447 18.773 1.00 95.88 381 SER A CA 1
ATOM 2948 C C . SER A 1 381 ? 0.859 6.818 17.609 1.00 95.88 381 SER A C 1
ATOM 2950 O O . SER A 1 381 ? 0.334 7.930 17.569 1.00 95.88 381 SER A O 1
ATOM 2952 N N . SER A 1 382 ? 0.621 5.896 16.673 1.00 94.94 382 SER A N 1
ATOM 2953 C CA . SER A 1 382 ? -0.112 6.179 15.434 1.00 94.94 382 SER A CA 1
ATOM 2954 C C . SER A 1 382 ? -1.616 6.397 15.649 1.00 94.94 382 SER A C 1
ATOM 2956 O O . SER A 1 382 ? -2.241 5.787 16.521 1.00 94.94 382 SER A O 1
ATOM 2958 N N . LYS A 1 383 ? -2.229 7.247 14.818 1.00 96.75 383 LYS A N 1
ATOM 2959 C CA . LYS A 1 383 ? -3.693 7.331 14.699 1.00 96.75 383 LYS A CA 1
ATOM 2960 C C . LYS A 1 383 ? -4.166 6.251 13.731 1.00 96.75 383 LYS A C 1
ATOM 2962 O O . LYS A 1 383 ? -3.799 6.290 12.560 1.00 96.75 383 LYS A O 1
ATOM 2967 N N . ILE A 1 384 ? -4.985 5.325 14.215 1.00 97.81 384 ILE A N 1
ATOM 2968 C CA . ILE A 1 384 ? -5.534 4.218 13.430 1.00 97.81 384 ILE A CA 1
ATOM 2969 C C . ILE A 1 384 ? -7.009 4.504 13.159 1.00 97.81 384 ILE A C 1
ATOM 2971 O O . ILE A 1 384 ? -7.784 4.721 14.093 1.00 97.81 384 ILE A O 1
ATOM 2975 N N . ILE A 1 385 ? -7.397 4.516 11.888 1.00 97.56 385 ILE A N 1
ATOM 2976 C CA . ILE A 1 385 ? -8.778 4.683 11.437 1.00 97.56 385 ILE A CA 1
ATOM 2977 C C . ILE A 1 385 ? -9.122 3.511 10.525 1.00 97.56 385 ILE A C 1
ATOM 2979 O O . ILE A 1 385 ? -8.441 3.299 9.531 1.00 97.56 385 ILE A O 1
ATOM 2983 N N . ILE A 1 386 ? -10.190 2.782 10.831 1.00 96.62 386 ILE A N 1
ATOM 2984 C CA . ILE A 1 386 ? -10.724 1.703 9.998 1.00 96.62 386 ILE A CA 1
ATOM 2985 C C . ILE A 1 386 ? -12.192 2.016 9.724 1.00 96.62 386 ILE A C 1
ATOM 2987 O O . ILE A 1 386 ? -12.951 2.200 10.671 1.00 96.62 386 ILE A O 1
ATOM 2991 N N . THR A 1 387 ? -12.602 2.136 8.460 1.00 93.00 387 THR A N 1
ATOM 2992 C CA . THR A 1 387 ? -13.955 2.627 8.123 1.00 93.00 387 THR A CA 1
ATOM 2993 C C . THR A 1 387 ? -14.980 1.548 7.774 1.00 93.00 387 THR A C 1
ATOM 2995 O O . THR A 1 387 ? -16.162 1.834 7.917 1.00 93.00 387 THR A O 1
ATOM 2998 N N . ASN A 1 388 ? -14.564 0.342 7.368 1.00 91.31 388 ASN A N 1
ATOM 2999 C CA . ASN A 1 388 ? -15.464 -0.786 7.073 1.00 91.31 388 ASN A CA 1
ATOM 3000 C C . ASN A 1 388 ? -14.763 -2.126 7.341 1.00 91.31 388 ASN A C 1
ATOM 3002 O O . ASN A 1 388 ? -14.281 -2.787 6.419 1.00 91.31 388 ASN A O 1
ATOM 3006 N N . LEU A 1 389 ? -14.643 -2.502 8.612 1.00 93.00 389 LEU A N 1
ATOM 3007 C CA . LEU A 1 389 ? -14.031 -3.775 8.996 1.00 93.00 389 LEU A CA 1
ATOM 3008 C C . LEU A 1 389 ? -15.012 -4.943 8.808 1.00 93.00 389 LEU A C 1
ATOM 3010 O O . LEU A 1 389 ? -16.071 -4.948 9.433 1.00 93.00 389 LEU A O 1
ATOM 3014 N N . TYR A 1 390 ? -14.626 -5.931 7.995 1.00 90.06 390 TYR A N 1
ATOM 3015 C CA . TYR A 1 390 ? -15.343 -7.196 7.773 1.00 90.06 390 TYR A CA 1
ATOM 3016 C C . TYR A 1 390 ? -14.529 -8.434 8.187 1.00 90.06 390 TYR A C 1
ATOM 3018 O O . TYR A 1 390 ? -15.069 -9.541 8.171 1.00 90.06 390 TYR A O 1
ATOM 3026 N N . ALA A 1 391 ? -13.254 -8.273 8.549 1.00 85.38 391 ALA A N 1
ATOM 3027 C CA . ALA A 1 391 ? -12.389 -9.374 8.965 1.00 85.38 391 ALA A CA 1
ATOM 3028 C C . ALA A 1 391 ? -12.933 -10.101 10.204 1.00 85.38 391 ALA A C 1
ATOM 3030 O O . ALA A 1 391 ? -13.411 -9.471 11.149 1.00 85.38 391 ALA A O 1
ATOM 3031 N N . SER A 1 392 ? -12.872 -11.436 10.181 1.00 84.88 392 SER A N 1
ATOM 3032 C CA . SER A 1 392 ? -13.418 -12.294 11.239 1.00 84.88 392 SER A CA 1
ATOM 3033 C C . SER A 1 392 ? -12.637 -12.197 12.542 1.00 84.88 392 SER A C 1
ATOM 3035 O O . SER A 1 392 ? -13.248 -12.215 13.603 1.00 84.88 392 SER A O 1
ATOM 3037 N N . GLU A 1 393 ? -11.312 -12.087 12.476 1.00 91.31 393 GLU A N 1
ATOM 3038 C CA . GLU A 1 393 ? -10.434 -11.990 13.640 1.00 91.31 393 GLU A CA 1
ATOM 3039 C C . GLU A 1 393 ? -9.354 -10.946 13.387 1.00 91.31 393 GLU A C 1
ATOM 3041 O O . GLU A 1 393 ? -8.646 -11.030 12.386 1.00 91.31 393 GLU A O 1
ATOM 3046 N N . SER A 1 394 ? -9.222 -9.973 14.290 1.00 94.38 394 SER A N 1
ATOM 3047 C CA . SER A 1 394 ? -8.207 -8.923 14.189 1.00 94.38 394 SER A CA 1
ATOM 3048 C C . SER A 1 394 ? -7.676 -8.500 15.556 1.00 94.38 394 SER A C 1
ATOM 3050 O O . SER A 1 394 ? -8.411 -8.442 16.547 1.00 94.38 394 SER A O 1
ATOM 3052 N N . GLU A 1 395 ? -6.402 -8.128 15.592 1.00 97.06 395 GLU A N 1
ATOM 3053 C CA . GLU A 1 395 ? -5.733 -7.559 16.757 1.00 97.06 395 GLU A CA 1
ATOM 3054 C C . GLU A 1 395 ? -5.178 -6.161 16.449 1.00 97.06 395 GLU A C 1
ATOM 3056 O O . GLU A 1 395 ? -4.513 -5.934 15.442 1.00 97.06 395 GLU A O 1
ATOM 3061 N N . ILE A 1 396 ? -5.443 -5.190 17.319 1.00 96.81 396 ILE A N 1
ATOM 3062 C CA . ILE A 1 396 ? -4.914 -3.829 17.215 1.00 96.81 396 ILE A CA 1
ATOM 3063 C C . ILE A 1 396 ? -4.275 -3.464 18.547 1.00 96.81 396 ILE A C 1
ATOM 3065 O O . ILE A 1 396 ? -4.964 -3.307 19.554 1.00 96.81 396 ILE A O 1
ATOM 3069 N N . VAL A 1 397 ? -2.965 -3.265 18.550 1.00 96.06 397 VAL A N 1
ATOM 3070 C CA . VAL A 1 397 ? -2.209 -2.852 19.732 1.00 96.06 397 VAL A CA 1
ATOM 3071 C C . VAL A 1 397 ? -1.595 -1.488 19.469 1.00 96.06 397 VAL A C 1
ATOM 3073 O O . VAL A 1 397 ? -0.933 -1.274 18.456 1.00 96.06 397 VAL A O 1
ATOM 3076 N N . THR A 1 398 ? -1.810 -0.543 20.384 1.00 94.75 398 THR A N 1
ATOM 3077 C CA . THR A 1 398 ? -1.142 0.759 20.350 1.00 94.75 398 THR A CA 1
ATOM 3078 C C . THR A 1 398 ? -0.616 1.197 21.715 1.00 94.75 398 THR A C 1
ATOM 3080 O O . THR A 1 398 ? -1.166 0.848 22.752 1.00 94.75 398 THR A O 1
ATOM 3083 N N . THR A 1 399 ? 0.468 1.969 21.788 1.00 92.69 399 THR A N 1
ATOM 3084 C CA . THR A 1 399 ? 0.941 2.486 23.086 1.00 92.69 399 THR A CA 1
ATOM 3085 C C . THR A 1 399 ? 0.202 3.775 23.447 1.00 92.69 399 THR A C 1
ATOM 3087 O O . THR A 1 399 ? -0.584 3.811 24.388 1.00 92.69 399 THR A O 1
ATOM 3090 N N . THR A 1 400 ? 0.415 4.855 22.709 1.00 94.19 400 THR A N 1
ATOM 3091 C CA . THR A 1 400 ? -0.175 6.174 22.971 1.00 94.19 400 THR A CA 1
ATOM 3092 C C . THR A 1 400 ? -1.119 6.645 21.866 1.00 94.19 400 THR A C 1
ATOM 3094 O O . THR A 1 400 ? -1.775 7.673 22.031 1.00 94.19 400 THR A O 1
ATOM 3097 N N . GLY A 1 401 ? -1.203 5.900 20.762 1.00 93.12 401 GLY A N 1
ATOM 3098 C CA . GLY A 1 401 ? -2.022 6.222 19.600 1.00 93.12 401 GLY A CA 1
ATOM 3099 C C . GLY A 1 401 ? -3.513 5.975 19.821 1.00 93.12 401 GLY A C 1
ATOM 3100 O O . GLY A 1 401 ? -3.900 5.205 20.694 1.00 93.12 401 GLY A O 1
ATOM 3101 N N . SER A 1 402 ? -4.361 6.631 19.030 1.00 95.56 402 SER A N 1
ATOM 3102 C CA . SER A 1 402 ? -5.825 6.477 19.111 1.00 95.56 402 SER A CA 1
ATOM 3103 C C . SER A 1 402 ? -6.354 5.534 18.038 1.00 95.56 402 SER A C 1
ATOM 3105 O O . SER A 1 402 ? -5.801 5.488 16.940 1.00 95.56 402 SER A O 1
ATOM 3107 N N . VAL A 1 403 ? -7.433 4.817 18.350 1.00 97.69 403 VAL A N 1
ATOM 3108 C CA . VAL A 1 403 ? -8.057 3.832 17.461 1.00 97.69 403 VAL A CA 1
ATOM 3109 C C . VAL A 1 403 ? -9.510 4.218 17.208 1.00 97.69 403 VAL A C 1
ATOM 3111 O O . VAL A 1 403 ? -10.274 4.417 18.154 1.00 97.69 403 VAL A O 1
ATOM 3114 N N . LEU A 1 404 ? -9.894 4.303 15.938 1.00 97.50 404 LEU A N 1
ATOM 3115 C CA . LEU A 1 404 ? -11.271 4.432 15.473 1.00 97.50 404 LEU A CA 1
ATOM 3116 C C . LEU A 1 404 ? -11.576 3.270 14.526 1.00 97.50 404 LEU A C 1
ATOM 3118 O O . LEU A 1 404 ? -10.924 3.153 13.494 1.00 97.50 404 LEU A O 1
ATOM 3122 N N . VAL A 1 405 ? -12.571 2.446 14.845 1.00 96.94 405 VAL A N 1
ATOM 3123 C CA . VAL A 1 405 ? -13.043 1.362 13.972 1.00 96.94 405 VAL A CA 1
ATOM 3124 C C . VAL A 1 405 ? -14.537 1.517 13.740 1.00 96.94 405 VAL A C 1
ATOM 3126 O O . VAL A 1 405 ? -15.314 1.576 14.690 1.00 96.94 405 VAL A O 1
ATOM 3129 N N . ASN A 1 406 ? -14.935 1.545 12.478 1.00 95.00 406 ASN A N 1
ATOM 3130 C CA . ASN A 1 406 ? -16.304 1.364 12.031 1.00 95.00 406 ASN A CA 1
ATOM 3131 C C . ASN A 1 406 ? -16.379 -0.010 11.356 1.00 95.00 406 ASN A C 1
ATOM 3133 O O . ASN A 1 406 ? -15.610 -0.308 10.436 1.00 95.00 406 ASN A O 1
ATOM 3137 N N . PHE A 1 407 ? -17.275 -0.858 11.841 1.00 92.88 407 PHE A N 1
ATOM 3138 C CA . PHE A 1 407 ? -17.515 -2.167 11.245 1.00 92.88 407 PHE A CA 1
ATOM 3139 C C . PHE A 1 407 ? -18.446 -2.033 10.039 1.00 92.88 407 PHE A C 1
ATOM 3141 O O . PHE A 1 407 ? -19.338 -1.178 10.030 1.00 92.88 407 PHE A O 1
ATOM 3148 N N . GLY A 1 408 ? -18.215 -2.873 9.031 1.00 89.56 408 GLY A N 1
ATOM 3149 C CA . GLY A 1 408 ? -19.147 -3.041 7.922 1.00 89.56 408 GLY A CA 1
ATOM 3150 C C . GLY A 1 408 ? -20.363 -3.869 8.340 1.00 89.56 408 GLY A C 1
ATOM 3151 O O . GLY A 1 408 ? -20.297 -4.629 9.308 1.00 89.56 408 GLY A O 1
ATOM 3152 N N . GLU A 1 409 ? -21.480 -3.716 7.631 1.00 86.56 409 GLU A N 1
ATOM 3153 C CA . GLU A 1 409 ? -22.690 -4.498 7.900 1.00 86.56 409 GLU A CA 1
ATOM 3154 C C . GLU A 1 409 ? -22.479 -5.954 7.476 1.00 86.56 409 GLU A C 1
ATOM 3156 O O . GLU A 1 409 ? -22.232 -6.244 6.309 1.00 86.56 409 GLU A O 1
ATOM 3161 N N . SER A 1 410 ? -22.524 -6.883 8.429 1.00 80.81 410 SER A N 1
ATOM 3162 C CA . SER A 1 410 ? -22.303 -8.305 8.170 1.00 80.81 410 SER A CA 1
ATOM 3163 C C . SER A 1 410 ? -23.099 -9.144 9.159 1.00 80.81 410 SER A C 1
ATOM 3165 O O . SER A 1 410 ? -23.241 -8.779 10.328 1.00 80.81 410 SER A O 1
ATOM 3167 N N . ASP A 1 411 ? -23.612 -10.281 8.692 1.00 74.25 411 ASP A N 1
ATOM 3168 C CA . ASP A 1 411 ? -24.285 -11.247 9.560 1.00 74.25 411 ASP A CA 1
ATOM 3169 C C . ASP A 1 411 ? -23.315 -12.082 10.397 1.00 74.25 411 ASP A C 1
ATOM 3171 O O . ASP A 1 411 ? -23.708 -12.587 11.456 1.00 74.25 411 ASP A O 1
ATOM 3175 N N . ASP A 1 412 ? -22.058 -12.170 9.963 1.00 79.81 412 ASP A N 1
ATOM 3176 C CA . ASP A 1 412 ? -21.019 -12.941 10.629 1.00 79.81 412 ASP A CA 1
ATOM 3177 C C . ASP A 1 412 ? -20.505 -12.222 11.874 1.00 79.81 412 ASP A C 1
ATOM 3179 O O . ASP A 1 412 ? -20.218 -11.022 11.869 1.00 79.81 412 ASP A O 1
ATOM 3183 N N . THR A 1 413 ? -20.296 -12.988 12.941 1.00 76.56 413 THR A N 1
ATOM 3184 C CA . THR A 1 413 ? -19.644 -12.501 14.156 1.00 76.56 413 THR A CA 1
ATOM 3185 C C . THR A 1 413 ? -18.184 -12.157 13.887 1.00 76.56 413 THR A C 1
ATOM 3187 O O . THR A 1 413 ? -17.420 -12.999 13.414 1.00 76.56 413 THR A O 1
ATOM 3190 N N . LYS A 1 414 ? -17.786 -10.928 14.225 1.00 85.44 414 LYS A N 1
ATOM 3191 C CA . LYS A 1 414 ? -16.404 -10.449 14.127 1.00 85.44 414 LYS A CA 1
ATOM 3192 C C . LYS A 1 414 ? -15.762 -10.373 15.512 1.00 85.44 414 LYS A C 1
ATOM 3194 O O . LYS A 1 414 ? -16.365 -9.856 16.453 1.00 85.44 414 LYS A O 1
ATOM 3199 N N . ASN A 1 415 ? -14.531 -10.850 15.625 1.00 90.25 415 ASN A N 1
ATOM 3200 C CA . ASN A 1 415 ? -13.723 -10.833 16.836 1.00 90.25 415 ASN A CA 1
ATOM 3201 C C . ASN A 1 415 ? -12.641 -9.762 16.705 1.00 90.25 415 ASN A C 1
ATOM 3203 O O . ASN A 1 415 ? -11.737 -9.878 15.879 1.00 90.25 415 ASN A O 1
ATOM 3207 N N . LEU A 1 416 ? -12.704 -8.725 17.540 1.00 95.06 416 LEU A N 1
ATOM 3208 C CA . LEU A 1 416 ? -11.691 -7.670 17.557 1.00 95.06 416 LEU A CA 1
ATOM 3209 C C . LEU A 1 416 ? -11.079 -7.523 18.951 1.00 95.06 416 LEU A C 1
ATOM 3211 O O . LEU A 1 416 ? -11.767 -7.200 19.925 1.00 95.06 416 LEU A O 1
ATOM 3215 N N . ASN A 1 417 ? -9.761 -7.680 19.019 1.00 96.81 417 ASN A N 1
ATOM 3216 C CA . ASN A 1 417 ? -8.958 -7.339 20.185 1.00 96.81 417 ASN A CA 1
ATOM 3217 C C . ASN A 1 417 ? -8.324 -5.960 19.959 1.00 96.81 417 ASN A C 1
ATOM 3219 O O . ASN A 1 417 ? -7.604 -5.768 18.985 1.00 96.81 417 ASN A O 1
ATOM 3223 N N . VAL A 1 418 ? -8.583 -4.995 20.844 1.00 96.69 418 VAL A N 1
ATOM 3224 C CA . VAL A 1 418 ? -7.959 -3.663 20.808 1.00 96.69 418 VAL A CA 1
ATOM 3225 C C . VAL A 1 418 ? -7.322 -3.353 22.155 1.00 96.69 418 VAL A C 1
ATOM 3227 O O . VAL A 1 418 ? -8.017 -3.245 23.165 1.00 96.69 418 VAL A O 1
ATOM 3230 N N . GLU A 1 419 ? -6.014 -3.133 22.184 1.00 96.44 419 GLU A N 1
ATOM 3231 C CA . GLU A 1 419 ? -5.301 -2.663 23.369 1.00 96.44 419 GLU A CA 1
ATOM 3232 C C . GLU A 1 419 ? -4.646 -1.310 23.110 1.00 96.44 419 GLU A C 1
ATOM 3234 O O . GLU A 1 419 ? -3.998 -1.084 22.090 1.00 96.44 419 GLU A O 1
ATOM 3239 N N . THR A 1 420 ? -4.793 -0.397 24.069 1.00 94.75 420 THR A N 1
ATOM 3240 C CA . THR A 1 420 ? -4.019 0.839 24.108 1.00 94.75 420 THR A CA 1
ATOM 3241 C C . THR A 1 420 ? -3.434 1.119 25.490 1.00 94.75 420 THR A C 1
ATOM 3243 O O . THR A 1 420 ? -4.066 0.864 26.510 1.00 94.75 420 THR A O 1
ATOM 3246 N N . ARG A 1 421 ? -2.228 1.687 25.599 1.00 92.31 421 ARG A N 1
ATOM 3247 C CA . ARG A 1 421 ? -1.715 2.113 26.917 1.00 92.31 421 ARG A CA 1
ATOM 3248 C C . ARG A 1 421 ? -2.309 3.454 27.350 1.00 92.31 421 ARG A C 1
ATOM 3250 O O . ARG A 1 421 ? -2.636 3.614 28.523 1.00 92.31 421 ARG A O 1
ATOM 3257 N N . SER A 1 422 ? -2.437 4.425 26.447 1.00 91.56 422 SER A N 1
ATOM 3258 C CA . SER A 1 422 ? -2.949 5.768 26.768 1.00 91.56 422 SER A CA 1
ATOM 3259 C C . SER A 1 422 ? -3.724 6.458 25.646 1.00 91.56 422 SER A C 1
ATOM 3261 O O . SER A 1 422 ? -3.994 7.656 25.734 1.00 91.56 422 SER A O 1
ATOM 3263 N N . GLY A 1 423 ? -4.098 5.744 24.598 1.00 93.06 423 GLY A N 1
ATOM 3264 C CA . GLY A 1 423 ? -4.950 6.246 23.530 1.00 93.06 423 GLY A CA 1
ATOM 3265 C C . GLY A 1 423 ? -6.437 6.083 23.805 1.00 93.06 423 GLY A C 1
ATOM 3266 O O . GLY A 1 423 ? -6.847 5.274 24.635 1.00 93.06 423 GLY A O 1
ATOM 3267 N N . ALA A 1 424 ? -7.262 6.853 23.099 1.00 94.38 424 ALA A N 1
ATOM 3268 C CA . ALA A 1 424 ? -8.703 6.621 23.072 1.00 94.38 424 ALA A CA 1
ATOM 3269 C C . ALA A 1 424 ? -9.050 5.493 22.088 1.00 94.38 424 ALA A C 1
ATOM 3271 O O . ALA A 1 424 ? -8.420 5.378 21.035 1.00 94.38 424 ALA A O 1
ATOM 3272 N N . ILE A 1 425 ? -10.078 4.710 22.419 1.00 97.00 425 ILE A N 1
ATOM 3273 C CA . ILE A 1 425 ? -10.660 3.689 21.539 1.00 97.00 425 ILE A CA 1
ATOM 3274 C C . ILE A 1 425 ? -12.088 4.121 21.210 1.00 97.00 425 ILE A C 1
ATOM 3276 O O . ILE A 1 425 ? -12.880 4.368 22.118 1.00 97.00 425 ILE A O 1
ATOM 3280 N N . THR A 1 426 ? -12.423 4.212 19.927 1.00 97.38 426 THR A N 1
ATOM 3281 C CA . THR A 1 426 ? -13.789 4.432 19.440 1.00 97.38 426 THR A CA 1
ATOM 3282 C C . THR A 1 426 ? -14.172 3.313 18.482 1.00 97.38 426 THR A C 1
ATOM 3284 O O . THR A 1 426 ? -13.511 3.121 17.469 1.00 97.38 426 THR A O 1
ATOM 3287 N N . LEU A 1 427 ? -15.236 2.583 18.795 1.00 96.62 427 LEU A N 1
ATOM 3288 C CA . LEU A 1 427 ? -15.757 1.478 17.998 1.00 96.62 427 LEU A CA 1
ATOM 3289 C C . LEU A 1 427 ? -17.211 1.785 17.637 1.00 96.62 427 LEU A C 1
ATOM 3291 O O . LEU A 1 427 ? -18.011 2.067 18.526 1.00 96.62 427 LEU A O 1
ATOM 3295 N N . ASN A 1 428 ? -17.569 1.737 16.362 1.00 95.50 428 ASN A N 1
ATOM 3296 C CA . ASN A 1 428 ? -18.927 2.016 15.902 1.00 95.50 428 ASN A CA 1
ATOM 3297 C C . ASN A 1 428 ? -19.468 0.844 15.087 1.00 95.50 428 ASN A C 1
ATOM 3299 O O . ASN A 1 428 ? -18.717 0.188 14.367 1.00 95.50 428 ASN A O 1
ATOM 3303 N N . ASN A 1 429 ? -20.782 0.642 15.162 1.00 92.44 429 ASN A N 1
ATOM 3304 C CA . ASN A 1 429 ? -21.519 -0.391 14.435 1.00 92.44 429 ASN A CA 1
ATOM 3305 C C . ASN A 1 429 ? -21.029 -1.815 14.718 1.00 92.44 429 ASN A C 1
ATOM 3307 O O . ASN A 1 429 ? -21.003 -2.632 13.817 1.00 92.44 429 ASN A O 1
ATOM 3311 N N . ILE A 1 430 ? -20.617 -2.129 15.946 1.00 90.94 430 ILE A N 1
ATOM 3312 C CA . ILE A 1 430 ? -20.051 -3.448 16.264 1.00 90.94 430 ILE A CA 1
ATOM 3313 C C . ILE A 1 430 ? -21.033 -4.578 15.902 1.00 90.94 430 ILE A C 1
ATOM 3315 O O . ILE A 1 430 ? -22.201 -4.533 16.308 1.00 90.94 430 ILE A O 1
ATOM 3319 N N . TYR A 1 431 ? -20.501 -5.594 15.210 1.00 86.12 431 TYR A N 1
ATOM 3320 C CA . TYR A 1 431 ? -21.128 -6.882 14.894 1.00 86.12 431 TYR A CA 1
ATOM 3321 C C . TYR A 1 431 ? -20.245 -8.026 15.407 1.00 86.12 431 TYR A C 1
ATOM 3323 O O . TYR A 1 431 ? -19.471 -8.611 14.654 1.00 86.12 431 TYR A O 1
ATOM 3331 N N . GLY A 1 432 ? -20.307 -8.339 16.700 1.00 86.88 432 GLY A N 1
ATOM 3332 C CA . GLY A 1 432 ? -19.542 -9.466 17.240 1.00 86.88 432 GLY A CA 1
ATOM 3333 C C . GLY A 1 432 ? -18.945 -9.247 18.625 1.00 86.88 432 GLY A C 1
ATOM 3334 O O . GLY A 1 432 ? -19.462 -8.460 19.424 1.00 86.88 432 GLY A O 1
ATOM 3335 N N . LYS A 1 433 ? -17.872 -9.987 18.911 1.00 89.69 433 LYS A N 1
ATOM 3336 C CA . LYS A 1 433 ? -17.170 -9.994 20.194 1.00 89.69 433 LYS A CA 1
ATOM 3337 C C . LYS A 1 433 ? -16.007 -9.014 20.180 1.00 89.69 433 LYS A C 1
ATOM 3339 O O . LYS A 1 433 ? -15.141 -9.040 19.309 1.00 89.69 433 LYS A O 1
ATOM 3344 N N . ILE A 1 434 ? -15.945 -8.191 21.218 1.00 93.75 434 ILE A N 1
ATOM 3345 C CA . ILE A 1 434 ? -14.906 -7.175 21.377 1.00 93.75 434 ILE A CA 1
ATOM 3346 C C . ILE A 1 434 ? -14.148 -7.398 22.675 1.00 93.75 434 ILE A C 1
ATOM 3348 O O . ILE A 1 434 ? -14.758 -7.495 23.738 1.00 93.75 434 ILE A O 1
ATOM 3352 N N . ASN A 1 435 ? -12.821 -7.376 22.610 1.00 94.75 435 ASN A N 1
ATOM 3353 C CA . ASN A 1 435 ? -11.966 -7.213 23.780 1.00 94.75 435 ASN A CA 1
ATOM 3354 C C . ASN A 1 435 ? -11.204 -5.894 23.655 1.00 94.75 435 ASN A C 1
ATOM 3356 O O . ASN A 1 435 ? -10.164 -5.831 23.010 1.00 94.75 435 ASN A O 1
ATOM 3360 N N . ALA A 1 436 ? -11.723 -4.830 24.265 1.00 95.25 436 ALA A N 1
ATOM 3361 C CA . ALA A 1 436 ? -11.109 -3.508 24.244 1.00 95.25 436 ALA A CA 1
ATOM 3362 C C . ALA A 1 436 ? -10.504 -3.164 25.610 1.00 95.25 436 ALA A C 1
ATOM 3364 O O . ALA A 1 436 ? -11.180 -3.241 26.642 1.00 95.25 436 ALA A O 1
ATOM 3365 N N . SER A 1 437 ? -9.244 -2.735 25.642 1.00 94.88 437 SER A N 1
ATOM 3366 C CA . SER A 1 437 ? -8.590 -2.333 26.885 1.00 94.88 437 SER A CA 1
ATOM 3367 C C . SER A 1 437 ? -7.738 -1.071 26.763 1.00 94.88 437 SER A C 1
ATOM 3369 O O . SER A 1 437 ? -7.075 -0.844 25.756 1.00 94.88 437 SER A O 1
ATOM 3371 N N . THR A 1 438 ? -7.761 -0.238 27.808 1.00 92.25 438 THR A N 1
ATOM 3372 C CA . THR A 1 438 ? -6.882 0.925 27.963 1.00 92.25 438 THR A CA 1
ATOM 3373 C C . THR A 1 438 ? -6.252 1.002 29.357 1.00 92.25 438 THR A C 1
ATOM 3375 O O . THR A 1 438 ? -6.918 0.767 30.367 1.00 92.25 438 THR A O 1
ATOM 3378 N N . GLN A 1 439 ? -4.951 1.296 29.453 1.00 85.31 439 GLN A N 1
ATOM 3379 C CA . GLN A 1 439 ? -4.233 1.274 30.740 1.00 85.31 439 GLN A CA 1
ATOM 3380 C C . GLN A 1 439 ? -4.211 2.617 31.492 1.00 85.31 439 GLN A C 1
ATOM 3382 O O . GLN A 1 439 ? -3.933 2.624 32.688 1.00 85.31 439 GLN A O 1
ATOM 3387 N N . LYS A 1 440 ? -4.474 3.753 30.843 1.00 82.12 440 LYS A N 1
ATOM 3388 C CA . LYS A 1 440 ? -4.441 5.090 31.476 1.00 82.12 440 LYS A CA 1
ATOM 3389 C C . LYS A 1 440 ? -5.803 5.787 31.391 1.00 82.12 440 LYS A C 1
ATOM 3391 O O . LYS A 1 440 ? -6.825 5.122 31.242 1.00 82.12 440 LYS A O 1
ATOM 3396 N N . SER A 1 441 ? -5.836 7.112 31.543 1.00 66.25 441 SER A N 1
ATOM 3397 C CA . SER A 1 441 ? -7.036 7.958 31.651 1.00 66.25 441 SER A CA 1
ATOM 3398 C C . SER A 1 441 ? -7.892 8.063 30.386 1.00 66.25 441 SER A C 1
ATOM 3400 O O . SER A 1 441 ? -8.740 8.948 30.261 1.00 66.25 441 SER A O 1
ATOM 3402 N N . SER A 1 442 ? -7.692 7.164 29.433 1.00 82.94 442 SER A N 1
ATOM 3403 C CA . SER A 1 442 ? -8.235 7.289 28.094 1.00 82.94 442 SER A CA 1
ATOM 3404 C C . SER A 1 442 ? -9.599 6.633 27.976 1.00 82.94 442 SER A C 1
ATOM 3406 O O . SER A 1 442 ? -9.920 5.648 28.638 1.00 82.94 442 SER A O 1
ATOM 3408 N N . LYS A 1 443 ? -10.436 7.223 27.134 1.00 89.94 443 LYS A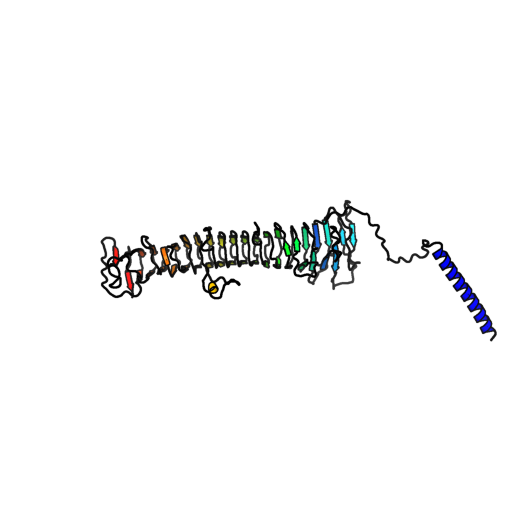 N 1
ATOM 3409 C CA . LYS A 1 443 ? -11.835 6.846 26.989 1.00 89.94 443 LYS A CA 1
ATOM 3410 C C . LYS A 1 443 ? -11.996 5.690 26.002 1.00 89.94 443 LYS A C 1
ATOM 3412 O O . LYS A 1 443 ? -11.388 5.712 24.931 1.00 89.94 443 LYS A O 1
ATOM 3417 N N . ILE A 1 444 ? -12.851 4.730 26.348 1.00 93.25 444 ILE A N 1
ATOM 3418 C CA . ILE A 1 444 ? -13.388 3.738 25.415 1.00 93.25 444 ILE A CA 1
ATOM 3419 C C . ILE A 1 444 ? -14.823 4.143 25.088 1.00 93.25 444 ILE A C 1
ATOM 3421 O O . ILE A 1 444 ? -15.644 4.268 25.994 1.00 93.25 444 ILE A O 1
ATOM 3425 N N . LYS A 1 445 ? -15.124 4.353 23.808 1.00 94.62 445 LYS A N 1
ATOM 3426 C CA . LYS A 1 445 ? -16.480 4.541 23.290 1.00 94.62 445 LYS A CA 1
ATOM 3427 C C . LYS A 1 445 ? -16.802 3.384 22.348 1.00 94.62 445 LYS A C 1
ATOM 3429 O O . LYS A 1 445 ? -16.028 3.135 21.432 1.00 94.62 445 LYS A O 1
ATOM 3434 N N . ALA A 1 446 ? -17.915 2.694 22.555 1.00 94.00 446 ALA A N 1
ATOM 3435 C CA . ALA A 1 446 ? -18.327 1.583 21.705 1.00 94.00 446 ALA A CA 1
ATOM 3436 C C . ALA A 1 446 ? -19.835 1.623 21.433 1.00 94.00 446 ALA A C 1
ATOM 3438 O O . ALA A 1 446 ? -20.623 1.736 22.365 1.00 94.00 446 ALA A O 1
ATOM 3439 N N . SER A 1 447 ? -20.233 1.521 20.166 1.00 92.25 447 SER A N 1
ATOM 3440 C CA . SER A 1 447 ? -21.630 1.424 19.739 1.00 92.25 447 SER A CA 1
ATOM 3441 C C . SER A 1 447 ? -21.854 0.109 19.013 1.00 92.25 447 SER A C 1
ATOM 3443 O O . SER A 1 447 ? -21.185 -0.172 18.019 1.00 92.25 447 SER A O 1
ATOM 3445 N N . PHE A 1 448 ? -22.799 -0.684 19.498 1.00 88.94 448 PHE A N 1
ATOM 3446 C CA . PHE A 1 448 ? -23.179 -1.965 18.921 1.00 88.94 448 PHE A CA 1
ATOM 3447 C C . PHE A 1 448 ? -24.357 -1.792 17.969 1.00 88.94 448 PHE A C 1
ATOM 3449 O O . PHE A 1 448 ? -25.291 -1.057 18.282 1.00 88.94 448 PHE A O 1
ATOM 3456 N N . ASN A 1 449 ? -24.318 -2.497 16.838 1.00 86.62 449 ASN A N 1
ATOM 3457 C CA . ASN A 1 449 ? -25.510 -2.703 16.016 1.00 86.62 449 ASN A CA 1
ATOM 3458 C C . ASN A 1 449 ? -26.115 -4.092 16.260 1.00 86.62 449 ASN A C 1
ATOM 3460 O O . ASN A 1 449 ? -27.331 -4.241 16.323 1.00 86.62 449 ASN A O 1
ATOM 3464 N N . LYS A 1 450 ? -25.262 -5.100 16.487 1.00 80.81 450 LYS A N 1
ATOM 3465 C CA . LYS A 1 450 ? -25.653 -6.465 16.861 1.00 80.81 450 LYS A CA 1
ATOM 3466 C C . LYS A 1 450 ? -24.653 -7.012 17.879 1.00 80.81 450 LYS A C 1
ATOM 3468 O O . LYS A 1 450 ? -23.445 -6.979 17.654 1.00 80.81 450 LYS A O 1
ATOM 3473 N N . ILE A 1 451 ? -25.142 -7.505 19.012 1.00 75.12 451 ILE A N 1
ATOM 3474 C CA . ILE A 1 451 ? -24.290 -8.108 20.046 1.00 75.12 451 ILE A CA 1
ATOM 3475 C C . ILE A 1 451 ? -24.180 -9.617 19.769 1.00 75.12 451 ILE A C 1
ATOM 3477 O O . ILE A 1 451 ? -25.192 -10.262 19.493 1.00 75.12 451 ILE A O 1
ATOM 3481 N N . ALA A 1 452 ? -22.969 -10.183 19.839 1.00 75.00 452 ALA A N 1
ATOM 3482 C CA . ALA A 1 452 ? -22.768 -11.629 19.724 1.00 75.00 452 ALA A CA 1
ATOM 3483 C C . ALA A 1 452 ? -23.476 -12.383 20.862 1.00 75.00 452 ALA A C 1
ATOM 3485 O O . ALA A 1 452 ? -23.336 -12.033 22.035 1.00 75.00 452 ALA A O 1
ATOM 3486 N N . THR A 1 453 ? -24.226 -13.430 20.522 1.00 72.88 453 THR A N 1
ATOM 3487 C CA . THR A 1 453 ? -24.886 -14.316 21.490 1.00 72.88 453 THR A CA 1
ATOM 3488 C C . THR A 1 453 ? -23.938 -15.424 21.935 1.00 72.88 453 THR A C 1
ATOM 3490 O O . THR A 1 453 ? -23.273 -16.027 21.098 1.00 72.88 453 THR A O 1
ATOM 3493 N N . GLY A 1 454 ? -23.908 -15.731 23.233 1.00 73.75 454 GLY A N 1
ATOM 3494 C CA . GLY A 1 454 ? -23.104 -16.836 23.779 1.00 73.75 454 GLY A CA 1
ATOM 3495 C C . GLY A 1 454 ? -21.621 -16.517 24.006 1.00 73.75 454 GLY A C 1
ATOM 3496 O O . GLY A 1 454 ? -20.911 -17.329 24.593 1.00 73.75 454 GLY A O 1
ATOM 3497 N N . GLU A 1 455 ? -21.159 -15.326 23.624 1.00 79.00 455 GLU A N 1
ATOM 3498 C CA . GLU A 1 455 ? -19.789 -14.873 23.854 1.00 79.00 455 GLU A CA 1
ATOM 3499 C C . GLU A 1 455 ? -19.739 -13.614 24.722 1.00 79.00 455 GLU A C 1
ATOM 3501 O O . GLU A 1 455 ? -20.642 -12.777 24.707 1.00 79.00 455 GLU A O 1
ATOM 3506 N N . THR A 1 456 ? -18.652 -13.468 25.480 1.00 81.50 456 THR A N 1
ATOM 3507 C CA . THR A 1 456 ? -18.442 -12.309 26.353 1.00 81.50 456 THR A CA 1
ATOM 3508 C C . THR A 1 456 ? -17.563 -11.272 25.671 1.00 81.50 456 THR A C 1
ATOM 3510 O O . THR A 1 456 ? -16.410 -11.565 25.342 1.00 81.50 456 THR A O 1
ATOM 3513 N N . SER A 1 457 ? -18.071 -10.043 25.531 1.00 88.50 457 SER A N 1
ATOM 3514 C CA . SER A 1 457 ? -17.240 -8.884 25.179 1.00 88.50 457 SER A CA 1
ATOM 3515 C C . SER A 1 457 ? -16.673 -8.229 26.439 1.00 88.50 457 SER A C 1
ATOM 3517 O O . SER A 1 457 ? -17.378 -8.029 27.433 1.00 88.50 457 SER A O 1
ATOM 3519 N N . THR A 1 458 ? -15.389 -7.882 26.409 1.00 90.06 458 THR A N 1
ATOM 3520 C CA . THR A 1 458 ? -14.659 -7.325 27.552 1.00 90.06 458 THR A CA 1
ATOM 3521 C C . THR A 1 458 ? -14.212 -5.897 27.270 1.00 90.06 458 THR A C 1
ATOM 3523 O O . THR A 1 458 ? -13.510 -5.637 26.298 1.00 90.06 458 THR A O 1
ATOM 3526 N N . PHE A 1 459 ? -14.545 -4.973 28.172 1.00 90.56 459 PHE A N 1
ATOM 3527 C CA . PHE A 1 459 ? -14.106 -3.580 28.131 1.00 90.56 459 PHE A CA 1
ATOM 3528 C C . PHE A 1 459 ? -13.382 -3.227 29.431 1.00 90.56 459 PHE A C 1
ATOM 3530 O O . PHE A 1 459 ? -13.961 -3.283 30.519 1.00 90.56 459 PHE A O 1
ATOM 3537 N N . LYS A 1 460 ? -12.101 -2.861 29.345 1.00 90.19 460 LYS A N 1
ATOM 3538 C CA . LYS A 1 460 ? -11.259 -2.605 30.522 1.00 90.19 460 LYS A CA 1
ATOM 3539 C C . LYS A 1 460 ? -10.579 -1.244 30.446 1.00 90.19 460 LYS A C 1
ATOM 3541 O O . LYS A 1 460 ? -9.897 -0.939 29.481 1.00 90.19 460 LYS A O 1
ATOM 3546 N N . THR A 1 461 ? -10.686 -0.454 31.505 1.00 86.44 461 THR A N 1
ATOM 3547 C CA . THR A 1 461 ? -9.927 0.783 31.696 1.00 86.44 461 THR A CA 1
ATOM 3548 C C . THR A 1 461 ? -9.412 0.889 33.133 1.00 86.44 461 THR A C 1
ATOM 3550 O O . THR A 1 461 ? -10.074 0.454 34.076 1.00 86.44 461 THR A O 1
ATOM 3553 N N . ILE A 1 462 ? -8.207 1.424 33.346 1.00 80.75 462 ILE A N 1
ATOM 3554 C CA . ILE A 1 462 ? -7.704 1.663 34.714 1.00 80.75 462 ILE A CA 1
ATOM 3555 C C . ILE A 1 462 ? -8.173 3.030 35.214 1.00 80.75 462 ILE A C 1
ATOM 3557 O O . ILE A 1 462 ? -8.724 3.130 36.311 1.00 80.75 462 ILE A O 1
ATOM 3561 N N . GLU A 1 463 ? -7.971 4.076 34.415 1.00 78.88 463 GLU A N 1
ATOM 3562 C CA . GLU A 1 463 ? -8.221 5.462 34.825 1.00 78.88 463 GLU A CA 1
ATOM 3563 C C . GLU A 1 463 ? -9.165 6.207 33.884 1.00 78.88 463 GLU A C 1
ATOM 3565 O O . GLU A 1 463 ? -9.379 7.395 34.076 1.00 78.88 463 GLU A O 1
ATOM 3570 N N . GLY A 1 464 ? -9.693 5.577 32.840 1.00 82.75 464 GLY A N 1
ATOM 3571 C CA . GLY A 1 464 ? -10.542 6.214 31.836 1.00 82.75 464 GLY A CA 1
ATOM 3572 C C . GLY A 1 464 ? -12.033 5.957 32.033 1.00 82.75 464 GLY A C 1
ATOM 3573 O O . GLY A 1 464 ? -12.448 5.298 32.980 1.00 82.75 464 GLY A O 1
ATOM 3574 N N . ALA A 1 465 ? -12.850 6.491 31.127 1.00 85.12 465 ALA A N 1
ATOM 3575 C CA . ALA A 1 465 ? -14.287 6.229 31.090 1.00 85.12 465 ALA A CA 1
ATOM 3576 C C . ALA A 1 465 ? -14.622 5.177 30.026 1.00 85.12 465 ALA A C 1
ATOM 3578 O O . ALA A 1 465 ? -13.970 5.120 28.980 1.00 85.12 465 ALA A O 1
ATOM 3579 N N . ILE A 1 466 ? -15.662 4.386 30.281 1.00 86.12 466 ILE A N 1
ATOM 3580 C CA . ILE A 1 466 ? -16.274 3.495 29.290 1.00 86.12 466 ILE A CA 1
ATOM 3581 C C . ILE A 1 466 ? -17.648 4.073 28.948 1.00 86.12 466 ILE A C 1
ATOM 3583 O O . ILE A 1 466 ? -18.445 4.334 29.850 1.00 86.12 466 ILE A O 1
ATOM 3587 N N . GLU A 1 467 ? -17.903 4.284 27.661 1.00 87.62 467 GLU A N 1
ATOM 3588 C CA . GLU A 1 467 ? -19.195 4.676 27.102 1.00 87.62 467 GLU A CA 1
ATOM 3589 C C . GLU A 1 467 ? -19.665 3.617 26.113 1.00 87.62 467 GLU A C 1
ATOM 3591 O O . GLU A 1 467 ? -19.040 3.431 25.069 1.00 87.62 467 GLU A O 1
ATOM 3596 N N . LEU A 1 468 ? -20.758 2.934 26.442 1.00 87.19 468 LEU A N 1
ATOM 3597 C CA . LEU A 1 468 ? -21.372 1.937 25.569 1.00 87.19 468 LEU A CA 1
ATOM 3598 C C . LEU A 1 468 ? 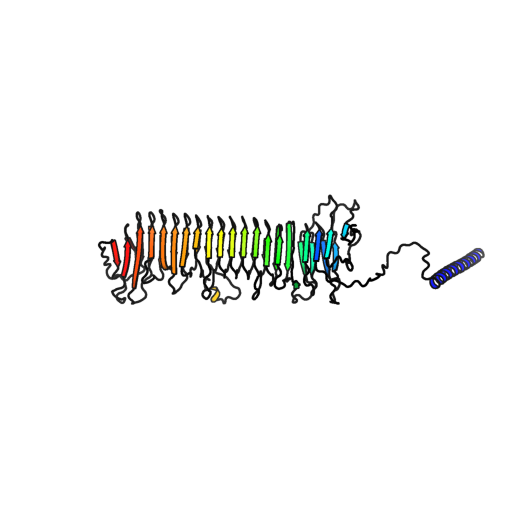-22.721 2.431 25.053 1.00 87.19 468 LEU A C 1
ATOM 3600 O O . LEU A 1 468 ? -23.481 3.027 25.813 1.00 87.19 468 LEU A O 1
ATOM 3604 N N . THR A 1 469 ? -23.016 2.139 23.791 1.00 84.75 469 THR A N 1
ATOM 3605 C CA . THR A 1 469 ? -24.343 2.262 23.182 1.00 84.75 469 THR A CA 1
ATOM 3606 C C . THR A 1 469 ? -24.757 0.885 22.675 1.00 84.75 469 THR A C 1
ATOM 3608 O O . THR A 1 469 ? -24.058 0.305 21.845 1.00 84.75 469 THR A O 1
ATOM 3611 N N . LEU A 1 470 ? -25.848 0.335 23.205 1.00 82.25 470 LEU A N 1
ATOM 3612 C CA . LEU A 1 470 ? -26.356 -0.990 22.829 1.00 82.25 470 LEU A CA 1
ATOM 3613 C C . LEU A 1 470 ? -27.580 -0.860 21.901 1.00 82.25 470 LEU A C 1
ATOM 3615 O O . LEU A 1 470 ? -28.365 0.077 22.089 1.00 82.25 470 LEU A O 1
ATOM 3619 N N . PRO A 1 471 ? -27.758 -1.767 20.919 1.00 78.50 471 PRO A N 1
ATOM 3620 C CA . PRO A 1 471 ? -28.890 -1.729 20.005 1.00 78.50 471 PRO A CA 1
ATOM 3621 C C . PRO A 1 471 ? -30.187 -2.074 20.736 1.00 78.50 471 PRO A C 1
ATOM 3623 O O . PRO A 1 471 ? -30.185 -2.806 21.730 1.00 78.50 471 PRO A O 1
ATOM 3626 N N . ALA A 1 472 ? -31.304 -1.586 20.200 1.00 69.94 472 ALA A N 1
ATOM 3627 C CA . ALA A 1 472 ? -32.608 -2.064 20.622 1.00 69.94 472 ALA A CA 1
ATOM 3628 C C . ALA A 1 472 ? -32.762 -3.543 20.207 1.00 69.94 472 ALA A C 1
ATOM 3630 O O . ALA A 1 472 ? -32.394 -3.909 19.089 1.00 69.94 472 ALA A O 1
ATOM 3631 N N . PRO A 1 473 ? -33.300 -4.404 21.076 1.00 60.84 473 PRO A N 1
ATOM 3632 C CA . PRO A 1 473 ? -33.596 -5.785 20.726 1.00 60.84 473 PRO A CA 1
ATOM 3633 C C . PRO A 1 473 ? -34.680 -5.832 19.647 1.00 60.84 473 PRO A C 1
ATOM 3635 O O . PRO A 1 473 ? -35.755 -5.258 19.814 1.00 60.84 473 PRO A O 1
ATOM 3638 N N . THR A 1 474 ? -34.389 -6.498 18.532 1.00 62.94 474 THR A N 1
ATOM 3639 C CA . THR A 1 474 ? -35.277 -6.552 17.362 1.00 62.94 474 THR A CA 1
ATOM 3640 C C . THR A 1 474 ? -36.072 -7.851 17.253 1.00 62.94 474 THR A C 1
ATOM 3642 O O . THR A 1 474 ? -37.042 -7.889 16.498 1.00 62.94 474 THR A O 1
ATOM 3645 N N . ASP A 1 475 ? -35.717 -8.901 18.001 1.00 60.91 475 ASP A N 1
ATOM 3646 C CA . ASP A 1 475 ? -36.374 -10.206 17.939 1.00 60.91 475 ASP A CA 1
ATOM 3647 C C . ASP A 1 475 ? -36.846 -10.750 19.296 1.00 60.91 475 ASP A C 1
ATOM 3649 O O . ASP A 1 475 ? -36.283 -10.489 20.358 1.00 60.91 475 ASP A O 1
ATOM 3653 N N . ASN A 1 476 ? -37.924 -11.541 19.241 1.00 56.03 476 ASN A N 1
ATOM 3654 C CA . ASN A 1 476 ? -38.559 -12.174 20.403 1.00 56.03 476 ASN A CA 1
ATOM 3655 C C . ASN A 1 476 ? -37.829 -13.444 20.877 1.00 56.03 476 ASN A C 1
ATOM 3657 O O . ASN A 1 476 ? -38.349 -14.165 21.724 1.00 56.03 476 ASN A O 1
ATOM 3661 N N . THR A 1 477 ? -36.665 -13.764 20.312 1.00 54.09 477 THR A N 1
ATOM 3662 C CA . THR A 1 477 ? -35.871 -14.937 20.697 1.00 54.09 477 THR A CA 1
ATOM 3663 C C . THR A 1 477 ? -35.055 -14.651 21.948 1.00 54.09 477 THR A C 1
ATOM 3665 O O . THR A 1 477 ? -34.448 -13.586 22.036 1.00 54.09 477 THR A O 1
ATOM 3668 N N . GLU A 1 478 ? -35.005 -15.621 22.863 1.00 54.44 478 GLU A N 1
ATOM 3669 C CA . GLU A 1 478 ? -34.191 -15.559 24.077 1.00 54.44 478 GLU A CA 1
ATOM 3670 C C . GLU A 1 478 ? -32.699 -15.400 23.741 1.00 54.44 478 GLU A C 1
ATOM 3672 O O . GLU A 1 478 ? -32.105 -16.244 23.067 1.00 54.44 478 GLU A O 1
ATOM 3677 N N . LYS A 1 479 ? -32.092 -14.305 24.198 1.00 57.50 479 LYS A N 1
ATOM 3678 C CA . LYS A 1 479 ? -30.682 -13.973 24.011 1.00 57.50 479 LYS A CA 1
ATOM 3679 C C . LYS A 1 479 ? -30.094 -13.469 25.321 1.00 57.50 479 LYS A C 1
ATOM 3681 O O . LYS A 1 479 ? -30.600 -12.524 25.929 1.00 57.50 479 LYS A O 1
ATOM 3686 N N . GLN A 1 480 ? -28.988 -14.091 25.716 1.00 58.72 480 GLN A N 1
ATOM 3687 C CA . GLN A 1 480 ? -28.136 -13.621 26.798 1.00 58.72 480 GLN A CA 1
ATOM 3688 C C . GLN A 1 480 ? -26.928 -12.892 26.210 1.00 58.72 480 GLN A C 1
ATOM 3690 O O . GLN A 1 480 ? -26.187 -13.449 25.391 1.00 58.72 480 GLN A O 1
ATOM 3695 N N . TYR A 1 481 ? -26.723 -11.655 26.653 1.00 65.25 481 TYR A N 1
ATOM 3696 C CA . TYR A 1 481 ? -25.587 -10.829 26.260 1.00 65.25 481 TYR A CA 1
ATOM 3697 C C . TYR A 1 481 ? -24.657 -10.620 27.451 1.00 65.25 481 TYR A C 1
ATOM 3699 O O . TYR A 1 481 ? -25.054 -10.036 28.461 1.00 65.25 481 TYR A O 1
ATOM 3707 N N . ASN A 1 482 ? -23.409 -11.069 27.321 1.00 68.06 482 ASN A N 1
ATOM 3708 C CA . ASN A 1 482 ? -22.421 -11.004 28.393 1.00 68.06 482 ASN A CA 1
ATOM 3709 C C . ASN A 1 482 ? -21.419 -9.873 28.129 1.00 68.06 482 ASN A C 1
ATOM 3711 O O . ASN A 1 482 ? -20.628 -9.928 27.184 1.00 68.06 482 ASN A O 1
ATOM 3715 N N . LEU A 1 483 ? -21.427 -8.844 28.982 1.00 73.38 483 LEU A N 1
ATOM 3716 C CA . LEU A 1 483 ? -20.481 -7.727 28.920 1.00 73.38 483 LEU A CA 1
ATOM 3717 C C . LEU A 1 483 ? -19.701 -7.625 30.237 1.00 73.38 483 LEU A C 1
ATOM 3719 O O . LEU A 1 483 ? -20.276 -7.416 31.304 1.00 73.38 483 LEU A O 1
ATOM 3723 N N . SER A 1 484 ? -18.372 -7.725 30.165 1.00 77.00 484 SER A N 1
ATOM 3724 C CA . SER A 1 484 ? -17.480 -7.527 31.316 1.00 77.00 484 SER A CA 1
ATOM 3725 C C . SER A 1 484 ? -16.862 -6.131 31.270 1.00 77.00 484 SER A C 1
ATOM 3727 O O . SER A 1 484 ? -15.973 -5.874 30.455 1.00 77.00 484 SER A O 1
ATOM 3729 N N . LEU A 1 485 ? -17.268 -5.249 32.184 1.00 76.50 485 LEU A N 1
ATOM 3730 C CA . LEU A 1 485 ? -16.831 -3.853 32.265 1.00 76.50 485 LEU A CA 1
ATOM 3731 C C . LEU A 1 485 ? -15.944 -3.647 33.495 1.00 76.50 485 LEU A C 1
ATOM 3733 O O . LEU A 1 485 ? -16.376 -3.830 34.626 1.00 76.50 485 LEU A O 1
ATOM 3737 N N . LYS A 1 486 ? -14.688 -3.237 33.319 1.00 75.12 486 LYS A N 1
ATOM 3738 C CA . LYS A 1 486 ? -13.766 -3.011 34.449 1.00 75.12 486 LYS A CA 1
ATOM 3739 C C . LYS A 1 486 ? -13.202 -1.595 34.399 1.00 75.12 486 LYS A C 1
ATOM 3741 O O . LYS A 1 486 ? -12.390 -1.319 33.525 1.00 75.12 486 LYS A O 1
ATOM 3746 N N . SER A 1 487 ? -13.597 -0.726 35.339 1.00 71.44 487 SER A N 1
ATOM 3747 C CA . SER A 1 487 ? -13.081 0.652 35.500 1.00 71.44 487 SER A CA 1
ATOM 3748 C C . SER A 1 487 ? -12.712 0.957 36.955 1.00 71.44 487 SER A C 1
ATOM 3750 O O . SER A 1 487 ? -13.604 1.053 37.792 1.00 71.44 487 SER A O 1
ATOM 3752 N N . ARG A 1 488 ? -11.423 1.116 37.302 1.00 64.94 488 ARG A N 1
ATOM 3753 C CA . ARG A 1 488 ? -11.003 1.254 38.720 1.00 64.94 488 ARG A CA 1
ATOM 3754 C C . ARG A 1 488 ? -11.337 2.605 39.361 1.00 64.94 488 ARG A C 1
ATOM 3756 O O . ARG A 1 488 ? -11.527 2.646 40.573 1.00 64.94 488 ARG A O 1
ATOM 3763 N N . ARG A 1 489 ? -11.336 3.705 38.600 1.00 64.31 489 ARG A N 1
ATOM 3764 C CA . ARG A 1 489 ? -11.404 5.075 39.161 1.00 64.31 489 ARG A CA 1
ATOM 3765 C C . ARG A 1 489 ? -12.497 5.970 38.579 1.00 64.31 489 ARG A C 1
ATOM 3767 O O . ARG A 1 489 ? -12.741 7.031 39.140 1.00 64.31 489 ARG A O 1
ATOM 3774 N N . ASN A 1 490 ? -13.145 5.574 37.485 1.00 63.34 490 ASN A N 1
ATOM 3775 C CA . ASN A 1 490 ? -13.993 6.470 36.698 1.00 63.34 490 ASN A CA 1
ATOM 3776 C C . ASN A 1 490 ? -15.351 5.864 36.328 1.00 63.34 490 ASN A C 1
ATOM 3778 O O . ASN A 1 490 ? -15.570 4.657 36.441 1.00 63.34 490 ASN A O 1
ATOM 3782 N N . ARG A 1 491 ? -16.273 6.738 35.904 1.00 65.06 491 ARG A N 1
ATOM 3783 C CA . ARG A 1 491 ? -17.663 6.395 35.568 1.00 65.06 491 ARG A CA 1
ATOM 3784 C C . ARG A 1 491 ? -17.734 5.448 34.367 1.00 65.06 491 ARG A C 1
ATOM 3786 O O . ARG A 1 491 ? -17.058 5.662 33.360 1.00 65.06 491 ARG A O 1
ATOM 3793 N N . VAL A 1 492 ? -18.596 4.443 34.482 1.00 66.56 492 VAL A N 1
ATOM 3794 C CA . VAL A 1 492 ? -19.031 3.592 33.372 1.00 66.56 492 VAL A CA 1
ATOM 3795 C C . VAL A 1 492 ? -20.419 4.082 32.979 1.00 66.56 492 VAL A C 1
ATOM 3797 O O . VAL A 1 492 ? -21.360 3.986 33.766 1.00 66.56 492 VAL A O 1
ATOM 3800 N N . ASN A 1 493 ? -20.535 4.660 31.788 1.00 63.84 493 ASN A N 1
ATOM 3801 C CA . ASN A 1 493 ? -21.814 5.097 31.245 1.00 63.84 493 ASN A CA 1
ATOM 3802 C C . ASN A 1 493 ? -22.261 4.070 30.205 1.00 63.84 493 ASN A C 1
ATOM 3804 O O . ASN A 1 493 ? -21.539 3.794 29.247 1.00 63.84 493 ASN A O 1
ATOM 3808 N N . VAL A 1 494 ? -23.458 3.527 30.372 1.00 66.38 494 VAL A N 1
ATOM 3809 C CA . VAL A 1 494 ? -24.067 2.631 29.387 1.00 66.38 494 VAL A CA 1
ATOM 3810 C C . VAL A 1 494 ? -25.363 3.296 28.951 1.00 66.38 494 VAL A C 1
ATOM 3812 O O . VAL A 1 494 ? -26.277 3.458 29.753 1.00 66.38 494 VAL A O 1
ATOM 3815 N N . ASN A 1 495 ? -25.416 3.757 27.706 1.00 63.16 495 ASN A N 1
ATOM 3816 C CA . ASN A 1 495 ? -26.664 4.155 27.072 1.00 63.16 495 ASN A CA 1
ATOM 3817 C C . ASN A 1 495 ? -27.231 2.917 26.371 1.00 63.16 495 ASN A C 1
ATOM 3819 O O . ASN A 1 495 ? -26.524 2.199 25.658 1.00 63.16 495 ASN A O 1
ATOM 3823 N N . ILE A 1 496 ? -28.499 2.647 26.619 1.00 63.41 496 ILE A N 1
ATOM 3824 C CA . ILE A 1 496 ? -29.220 1.549 25.999 1.00 63.41 496 ILE A CA 1
ATOM 3825 C C . ILE A 1 496 ? -30.364 2.239 25.242 1.00 63.41 496 ILE A C 1
ATOM 3827 O O . ILE A 1 496 ? -31.141 2.948 25.876 1.00 63.41 496 ILE A O 1
ATOM 3831 N N . GLY A 1 497 ? -30.432 2.103 23.909 1.00 58.78 497 GLY A N 1
ATOM 3832 C CA . GLY A 1 497 ? -31.392 2.862 23.084 1.00 58.78 497 GLY A CA 1
ATOM 3833 C C . GLY A 1 497 ? -32.861 2.630 23.476 1.00 58.78 497 GLY A C 1
ATOM 3834 O O . GLY A 1 497 ? -33.151 1.642 24.121 1.00 58.78 497 GLY A O 1
ATOM 3835 N N . ASN A 1 498 ? -33.787 3.515 23.083 1.00 51.72 498 ASN A N 1
ATOM 3836 C CA . ASN A 1 498 ? -35.212 3.545 23.481 1.00 51.72 498 ASN A CA 1
ATOM 3837 C C . ASN A 1 498 ? -35.827 2.206 23.972 1.00 51.72 498 ASN A C 1
ATOM 3839 O O . ASN A 1 498 ? -36.356 1.424 23.179 1.00 51.72 498 ASN A O 1
ATOM 3843 N N . PHE A 1 499 ? -35.832 1.983 25.292 1.00 52.69 499 PHE A N 1
ATOM 3844 C CA . PHE A 1 499 ? -36.611 0.923 25.944 1.00 52.69 499 PHE A CA 1
ATOM 3845 C C . PHE A 1 499 ? -37.991 1.451 26.326 1.00 52.69 499 PHE A C 1
ATOM 3847 O O . PHE A 1 499 ? -38.106 2.527 26.908 1.00 52.69 499 PHE A O 1
ATOM 3854 N N . SER A 1 500 ? -39.054 0.675 26.084 1.00 42.09 500 SER A N 1
ATOM 3855 C CA . SER A 1 500 ? -40.325 0.939 26.763 1.00 42.09 500 SER A CA 1
ATOM 3856 C C . SER A 1 500 ? -40.180 0.516 28.224 1.00 42.09 500 SER A C 1
ATOM 3858 O O . SER A 1 500 ? -39.947 -0.659 28.500 1.00 42.09 500 SER A O 1
ATOM 3860 N N . LEU A 1 501 ? -40.298 1.466 29.150 1.00 42.84 501 LEU A N 1
ATOM 3861 C CA . LEU A 1 501 ? -40.270 1.251 30.598 1.00 42.84 501 LEU A CA 1
ATOM 3862 C C . LEU A 1 501 ? -41.212 0.115 31.035 1.00 42.84 501 LEU A C 1
ATOM 3864 O O . LEU A 1 501 ? -42.402 0.327 31.254 1.00 42.84 501 LEU A O 1
ATOM 3868 N N . THR A 1 502 ? -40.658 -1.071 31.269 1.00 39.00 502 THR A N 1
ATOM 3869 C CA . THR A 1 502 ? -41.253 -2.071 32.160 1.00 39.00 502 THR A CA 1
ATOM 3870 C C . THR A 1 502 ? -40.189 -2.577 33.126 1.00 39.00 502 THR A C 1
ATOM 3872 O O . THR A 1 502 ? -39.430 -3.479 32.817 1.00 39.00 502 THR A O 1
ATOM 3875 N N . SER A 1 503 ? -40.151 -1.965 34.314 1.00 39.75 503 SER A N 1
ATOM 3876 C CA . SER A 1 503 ? -39.407 -2.364 35.527 1.00 39.75 503 SER A CA 1
ATOM 3877 C C . SER A 1 503 ? -37.906 -2.658 35.367 1.00 39.75 503 SER A C 1
ATOM 3879 O O . SER A 1 503 ? -37.487 -3.730 34.943 1.00 39.75 503 SER A O 1
ATOM 3881 N N . PHE A 1 504 ? -37.090 -1.710 35.827 1.00 45.09 504 PHE A N 1
ATOM 3882 C CA . PHE A 1 504 ? -35.672 -1.897 36.122 1.00 45.09 504 PHE A CA 1
ATOM 3883 C C . PHE A 1 504 ? -35.535 -2.750 37.398 1.00 45.09 504 PHE A C 1
ATOM 3885 O O . PHE A 1 504 ? -35.506 -2.218 38.504 1.00 45.09 504 PHE A O 1
ATOM 3892 N N . GLU A 1 505 ? -35.505 -4.074 37.267 1.00 45.84 505 GLU A N 1
ATOM 3893 C CA . GLU A 1 505 ? -35.165 -4.990 38.366 1.00 45.84 505 GLU A CA 1
ATOM 3894 C C . GLU A 1 505 ? -33.710 -5.425 38.190 1.00 45.84 505 GLU A C 1
ATOM 3896 O O . GLU A 1 505 ? -33.417 -6.457 37.600 1.00 45.84 505 GLU A O 1
ATOM 3901 N N . GLY A 1 506 ? -32.783 -4.574 38.632 1.00 46.44 506 GLY A N 1
ATOM 3902 C CA . GLY A 1 506 ? -31.376 -4.940 38.738 1.00 46.44 506 GLY A CA 1
ATOM 3903 C C . GLY A 1 506 ? -31.090 -5.448 40.143 1.00 46.44 506 GLY A C 1
ATOM 3904 O O . GLY A 1 506 ? -30.897 -4.637 41.049 1.00 46.44 506 GLY A O 1
ATOM 3905 N N . GLU A 1 507 ? -31.051 -6.763 40.344 1.00 46.00 507 GLU A N 1
ATOM 3906 C CA . GLU A 1 507 ? -30.448 -7.318 41.556 1.00 46.00 507 GLU A CA 1
ATOM 3907 C C . GLU A 1 507 ? -28.930 -7.294 41.398 1.00 46.00 507 GLU A C 1
ATOM 3909 O O . GLU A 1 507 ? -28.375 -7.873 40.464 1.00 46.00 507 GLU A O 1
ATOM 3914 N N . LYS A 1 508 ? -28.259 -6.591 42.314 1.00 49.53 508 LYS A N 1
ATOM 3915 C CA . LYS A 1 508 ? -26.825 -6.753 42.518 1.00 49.53 508 LYS A CA 1
ATOM 3916 C C . LYS A 1 508 ? -26.637 -8.082 43.238 1.00 49.53 508 LYS A C 1
ATOM 3918 O O . LYS A 1 508 ? -26.955 -8.168 44.425 1.00 49.53 508 LYS A O 1
ATOM 3923 N N . ASP A 1 509 ? -26.148 -9.096 42.541 1.00 52.09 509 ASP A N 1
ATOM 3924 C CA . ASP A 1 509 ? -25.820 -10.359 43.199 1.00 52.09 509 ASP A CA 1
ATOM 3925 C C . ASP A 1 509 ? -24.565 -10.223 44.088 1.00 52.09 509 ASP A C 1
ATOM 3927 O O . ASP A 1 509 ? -23.907 -9.173 44.151 1.00 52.09 509 ASP A O 1
ATOM 3931 N N . SER A 1 510 ? -24.230 -11.296 44.809 1.00 50.19 510 SER A N 1
ATOM 3932 C CA . SER A 1 510 ? -23.044 -11.357 45.674 1.00 50.19 510 SER A CA 1
ATOM 3933 C C . SER A 1 510 ? -21.727 -11.096 44.935 1.00 50.19 510 SER A C 1
ATOM 3935 O O . SER A 1 510 ? -20.746 -10.705 45.571 1.00 50.19 510 SER A O 1
ATOM 3937 N N . ASP A 1 511 ? -21.722 -11.236 43.610 1.00 49.97 511 ASP A N 1
ATOM 3938 C CA . ASP A 1 511 ? -20.542 -11.196 42.754 1.00 49.97 511 ASP A CA 1
ATOM 3939 C C . ASP A 1 511 ? -20.459 -9.903 41.910 1.00 49.97 511 ASP A C 1
ATOM 3941 O O . ASP A 1 511 ? -19.574 -9.761 41.065 1.00 49.97 511 ASP A O 1
ATOM 3945 N N . GLN A 1 512 ? -21.307 -8.907 42.207 1.00 53.84 512 GLN A N 1
ATOM 3946 C CA . GLN A 1 512 ? -21.380 -7.592 41.544 1.00 53.84 512 GLN A CA 1
ATOM 3947 C C . GLN A 1 512 ? -21.905 -7.614 40.097 1.00 53.84 512 GLN A C 1
ATOM 3949 O O . GLN A 1 512 ? -21.630 -6.684 39.326 1.00 53.84 512 GLN A O 1
ATOM 3954 N N . TYR A 1 513 ? -22.692 -8.623 39.724 1.00 49.91 513 TYR A N 1
ATOM 3955 C CA . TYR A 1 513 ? -23.423 -8.611 38.460 1.00 49.91 513 TYR A CA 1
ATOM 3956 C C . TYR A 1 513 ? -24.636 -7.686 38.569 1.00 49.91 513 TYR A C 1
ATOM 3958 O O . TYR A 1 513 ? -25.358 -7.697 39.564 1.00 49.91 513 TYR A O 1
ATOM 3966 N N . TYR A 1 514 ? -24.865 -6.888 37.529 1.00 56.91 514 TYR A N 1
ATOM 3967 C CA . TYR A 1 514 ? -26.142 -6.227 37.288 1.00 56.91 514 TYR A CA 1
ATOM 3968 C C . TYR A 1 514 ? -26.848 -7.014 36.185 1.00 56.91 514 TYR A C 1
ATOM 3970 O O . TYR A 1 514 ? -26.432 -6.968 35.023 1.00 56.91 514 TYR A O 1
ATOM 3978 N N . ASN A 1 515 ? -27.891 -7.756 36.555 1.00 51.75 515 ASN A N 1
ATOM 3979 C CA . ASN A 1 515 ? -28.724 -8.489 35.607 1.00 51.75 515 ASN A CA 1
ATOM 3980 C C . ASN A 1 515 ? -29.940 -7.640 35.232 1.00 51.75 515 ASN A C 1
ATOM 3982 O O . ASN A 1 51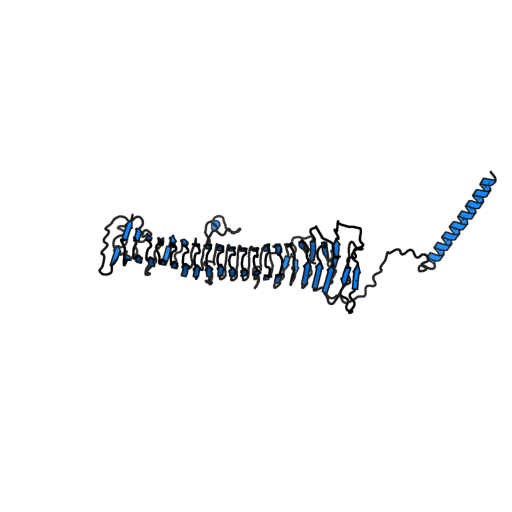5 ? -30.691 -7.217 36.104 1.00 51.75 515 ASN A O 1
ATOM 3986 N N . PHE A 1 516 ? -30.130 -7.383 33.938 1.00 59.09 516 PHE A N 1
ATOM 3987 C CA . PHE A 1 516 ? -31.291 -6.653 33.425 1.00 59.09 516 PHE A CA 1
ATOM 3988 C C . PHE A 1 516 ? -32.289 -7.658 32.840 1.00 59.09 516 PHE A C 1
ATOM 3990 O O . PHE A 1 516 ? -32.106 -8.111 31.713 1.00 59.09 516 PHE A O 1
ATOM 3997 N N . THR A 1 517 ? -33.324 -8.020 33.604 1.00 48.94 517 THR A N 1
ATOM 3998 C CA . THR A 1 517 ? -34.297 -9.089 33.272 1.00 48.94 517 THR A CA 1
ATOM 3999 C C . THR A 1 517 ? -35.554 -8.618 32.533 1.00 48.94 517 THR A C 1
ATOM 4001 O O . THR A 1 517 ? -36.268 -9.438 31.969 1.00 48.94 517 THR A O 1
ATOM 4004 N N . ARG A 1 518 ? -35.865 -7.313 32.524 1.00 48.66 518 ARG A N 1
ATOM 4005 C CA . ARG A 1 518 ? -37.094 -6.765 31.899 1.00 48.66 518 ARG A CA 1
ATOM 4006 C C . ARG A 1 518 ? -36.873 -5.535 31.018 1.00 48.66 518 ARG A C 1
ATOM 4008 O O . ARG A 1 518 ? -37.793 -4.775 30.736 1.00 48.66 518 ARG A O 1
ATOM 4015 N N . ALA A 1 519 ? -35.654 -5.353 30.526 1.00 48.25 519 ALA A N 1
ATOM 4016 C CA . ALA A 1 519 ? -35.333 -4.302 29.569 1.00 48.25 519 ALA A CA 1
ATOM 4017 C C . ALA A 1 519 ? -35.844 -4.641 28.156 1.00 48.25 519 ALA A C 1
ATOM 4019 O O . ALA A 1 519 ? -35.104 -4.503 27.207 1.00 48.25 519 ALA A O 1
ATOM 4020 N N . PHE A 1 520 ? -37.053 -5.163 27.959 1.00 52.00 520 PHE A N 1
ATOM 4021 C CA . PHE A 1 520 ? -37.529 -5.538 26.621 1.00 52.00 520 PHE A CA 1
ATOM 4022 C C . PHE A 1 520 ? -39.013 -5.170 26.481 1.00 52.00 520 PHE A C 1
ATOM 4024 O O . PHE A 1 520 ? -39.726 -5.193 27.486 1.00 52.00 520 PHE A O 1
ATOM 4031 N N . PRO A 1 521 ? -39.496 -4.782 25.282 1.00 52.78 521 PRO A N 1
ATOM 4032 C CA . PRO A 1 521 ? -40.912 -4.471 25.076 1.00 52.78 521 PRO A CA 1
ATOM 4033 C C . PRO A 1 521 ? -41.797 -5.635 25.542 1.00 52.78 521 PRO A C 1
ATOM 4035 O O . PRO A 1 521 ? -41.377 -6.783 25.445 1.00 52.78 521 PRO A O 1
ATOM 4038 N N . GLN A 1 522 ? -43.027 -5.359 26.003 1.00 50.50 522 GLN A N 1
ATOM 4039 C CA . GLN A 1 522 ? -43.959 -6.344 26.604 1.00 50.50 522 GLN A CA 1
ATOM 4040 C C . GLN A 1 522 ? -44.201 -7.634 25.787 1.00 50.50 522 GLN A C 1
ATOM 4042 O O . GLN A 1 522 ? -44.748 -8.593 26.325 1.00 50.50 522 GLN A O 1
ATOM 4047 N N . ASN A 1 523 ? -43.792 -7.665 24.515 1.00 52.59 523 ASN A N 1
ATOM 4048 C CA . ASN A 1 523 ? -43.944 -8.793 23.597 1.00 52.59 523 ASN A CA 1
ATOM 4049 C C . ASN A 1 523 ? -42.640 -9.573 23.330 1.00 52.59 523 ASN A C 1
ATOM 4051 O O . ASN A 1 523 ? -42.678 -10.580 22.625 1.00 52.59 523 ASN A O 1
ATOM 4055 N N . ALA A 1 524 ? -41.499 -9.121 23.852 1.00 50.25 524 ALA A N 1
ATOM 4056 C CA . ALA A 1 524 ? -40.244 -9.862 23.805 1.00 50.25 524 ALA A CA 1
ATOM 4057 C C . ALA A 1 524 ? -40.259 -10.971 24.865 1.00 50.25 524 ALA A C 1
ATOM 4059 O O . ALA A 1 524 ? -40.854 -10.802 25.932 1.00 50.25 524 ALA A O 1
ATOM 4060 N N . ALA A 1 525 ? -39.613 -12.107 24.585 1.00 51.16 525 ALA A N 1
ATOM 4061 C CA . ALA A 1 525 ? -39.519 -13.202 25.546 1.00 51.16 525 ALA A CA 1
ATOM 4062 C C . ALA A 1 525 ? -39.022 -12.690 26.910 1.00 51.16 525 ALA A C 1
ATOM 4064 O O . ALA A 1 525 ? -38.029 -11.966 26.993 1.00 51.16 525 ALA A O 1
ATOM 4065 N N . THR A 1 526 ? -39.710 -13.087 27.985 1.00 48.91 526 THR A N 1
ATOM 4066 C CA . THR A 1 526 ? -39.484 -12.672 29.385 1.00 48.91 526 THR A CA 1
ATOM 4067 C C . THR A 1 526 ? -38.116 -13.069 29.962 1.00 48.91 526 THR A C 1
ATOM 4069 O O . THR A 1 526 ? -37.895 -12.931 31.161 1.00 48.91 526 THR A O 1
ATOM 4072 N N . THR A 1 527 ? -37.220 -13.606 29.137 1.00 51.62 527 THR A N 1
ATOM 4073 C CA . THR A 1 527 ? -35.954 -14.241 29.513 1.00 51.62 527 THR A CA 1
ATOM 4074 C C . THR A 1 527 ? -34.725 -13.606 28.857 1.00 51.62 527 THR A C 1
ATOM 4076 O O . THR A 1 527 ? -33.600 -13.989 29.175 1.00 51.62 527 THR A O 1
ATOM 4079 N N . ASN A 1 528 ? -34.892 -12.596 27.996 1.00 46.78 528 ASN A N 1
ATOM 4080 C CA . ASN A 1 528 ? -33.746 -11.843 27.491 1.00 46.78 528 ASN A CA 1
ATOM 4081 C C . ASN A 1 528 ? -33.027 -11.137 28.648 1.00 46.78 528 ASN A C 1
ATOM 4083 O O . ASN A 1 528 ? -33.635 -10.380 29.406 1.00 46.78 528 ASN A O 1
ATOM 4087 N N . THR A 1 529 ? -31.724 -11.378 28.779 1.00 54.91 529 THR A N 1
ATOM 4088 C CA . THR A 1 529 ? -30.904 -10.821 29.858 1.00 54.91 529 THR A CA 1
ATOM 4089 C C . THR A 1 529 ? -29.661 -10.154 29.287 1.00 54.91 529 THR A C 1
ATOM 4091 O O . THR A 1 529 ? -28.910 -10.731 28.498 1.00 54.91 529 THR A O 1
ATOM 4094 N N . ILE A 1 530 ? -29.427 -8.906 29.691 1.00 57.94 530 ILE A N 1
ATOM 4095 C CA . ILE A 1 530 ? -28.105 -8.287 29.567 1.00 57.94 530 ILE A CA 1
ATOM 4096 C C . ILE A 1 530 ? -27.434 -8.488 30.922 1.00 57.94 530 ILE A C 1
ATOM 4098 O O . ILE A 1 530 ? -27.925 -7.982 31.931 1.00 57.94 530 ILE A O 1
ATOM 4102 N N . SER A 1 531 ? -26.337 -9.238 30.959 1.00 58.31 531 SER A N 1
ATOM 4103 C CA . SER A 1 531 ? -25.520 -9.396 32.161 1.00 58.31 531 SER A CA 1
ATOM 4104 C C . SER A 1 531 ? -24.339 -8.436 32.067 1.00 58.31 531 SER A C 1
ATOM 4106 O O . SER A 1 531 ? -23.419 -8.630 31.265 1.00 58.31 531 SER A O 1
ATOM 4108 N N . LEU A 1 532 ? -24.372 -7.375 32.877 1.00 61.00 532 LEU A N 1
ATOM 4109 C CA . LEU A 1 532 ? -23.249 -6.454 33.032 1.00 61.00 532 LEU A CA 1
ATOM 4110 C C . LEU A 1 532 ? -22.460 -6.841 34.282 1.00 61.00 532 LEU A C 1
ATOM 4112 O O . LEU A 1 532 ? -22.942 -6.685 35.403 1.00 61.00 532 LEU A O 1
ATOM 4116 N N . VAL A 1 533 ? -21.222 -7.290 34.100 1.00 57.62 533 VAL A N 1
ATOM 4117 C CA . VAL A 1 533 ? -20.304 -7.552 35.217 1.00 57.62 533 VAL A CA 1
ATOM 4118 C C . VAL A 1 533 ? -19.442 -6.321 35.414 1.00 57.62 533 VAL A C 1
ATOM 4120 O O . VAL A 1 533 ? -18.706 -5.949 34.498 1.00 57.62 533 VAL A O 1
ATOM 4123 N N . THR A 1 534 ? -19.505 -5.680 36.582 1.00 53.72 534 THR A N 1
ATOM 4124 C CA . THR A 1 534 ? -18.570 -4.598 36.915 1.00 53.72 534 THR A CA 1
ATOM 4125 C C . THR A 1 534 ? -17.967 -4.766 38.295 1.00 53.72 534 THR A C 1
ATOM 4127 O O . THR A 1 534 ? -18.668 -4.892 39.289 1.00 53.72 534 THR A O 1
ATOM 4130 N N . ASN A 1 535 ? -16.637 -4.730 38.352 1.00 49.28 535 ASN A N 1
ATOM 4131 C CA . ASN A 1 535 ? -15.873 -4.924 39.584 1.00 49.28 535 ASN A CA 1
ATOM 4132 C C . ASN A 1 535 ? -15.605 -3.591 40.320 1.00 49.28 535 ASN A C 1
ATOM 4134 O O . ASN A 1 535 ? -14.941 -3.585 41.359 1.00 49.28 535 ASN A O 1
ATOM 4138 N N . SER A 1 536 ? -16.000 -2.451 39.730 1.00 49.28 536 SER A N 1
ATOM 4139 C CA . SER A 1 536 ? -15.677 -1.100 40.215 1.00 49.28 536 SER A CA 1
ATOM 4140 C C . SER A 1 536 ? -16.355 0.005 39.382 1.00 49.28 536 SER A C 1
ATOM 4142 O O . SER A 1 536 ? -16.387 -0.063 38.154 1.00 49.28 536 SER A O 1
ATOM 4144 N N . GLY A 1 537 ? -16.830 1.067 40.047 1.00 49.44 537 GLY A N 1
ATOM 4145 C CA . GLY A 1 537 ? -17.406 2.264 39.415 1.00 49.44 537 GLY A CA 1
ATOM 4146 C C . GLY A 1 537 ? -18.927 2.394 39.575 1.00 49.44 537 GLY A C 1
ATOM 4147 O O . GLY A 1 537 ? -19.626 1.431 39.875 1.00 49.44 537 GLY A O 1
ATOM 4148 N N . THR A 1 538 ? -19.450 3.610 39.395 1.00 48.19 538 THR A N 1
ATOM 4149 C CA . THR A 1 538 ? -20.897 3.855 39.292 1.00 48.19 538 THR A CA 1
ATOM 4150 C C . THR A 1 538 ? -21.341 3.544 37.866 1.00 48.19 538 THR A C 1
ATOM 4152 O O . THR A 1 538 ? -20.840 4.174 36.930 1.00 48.19 538 THR A O 1
ATOM 4155 N N . LEU A 1 539 ? -22.265 2.594 37.710 1.00 53.38 539 LEU A N 1
ATOM 4156 C CA . LEU A 1 539 ? -22.972 2.364 36.456 1.00 53.38 539 LEU A CA 1
ATOM 4157 C C . LEU A 1 539 ? -24.065 3.427 36.324 1.00 53.38 539 LEU A C 1
ATOM 4159 O O . LEU A 1 539 ? -24.968 3.492 37.156 1.00 53.38 539 LEU A O 1
ATOM 4163 N N . VAL A 1 540 ? -23.971 4.272 35.302 1.00 50.41 540 VAL A N 1
ATOM 4164 C CA . VAL A 1 540 ? -25.027 5.236 34.974 1.00 50.41 540 VAL A CA 1
ATOM 4165 C C . VAL A 1 540 ? -25.695 4.770 33.690 1.00 50.41 540 VAL A C 1
ATOM 4167 O O . VAL A 1 540 ? -25.091 4.849 32.618 1.00 50.41 540 VAL A O 1
ATOM 4170 N N . VAL A 1 541 ? -26.928 4.281 33.819 1.00 54.84 541 VAL A N 1
ATOM 4171 C CA . VAL A 1 541 ? -27.794 3.971 32.680 1.00 54.84 541 VAL A CA 1
ATOM 4172 C C . VAL A 1 541 ? -28.525 5.250 32.289 1.00 54.84 541 VAL A C 1
ATOM 4174 O O . VAL A 1 541 ? -29.158 5.876 33.140 1.00 54.84 541 VAL A O 1
ATOM 4177 N N . LYS A 1 542 ? -28.368 5.683 31.037 1.00 45.31 542 LYS A N 1
ATOM 4178 C CA . LYS A 1 542 ? -29.036 6.875 30.497 1.00 45.31 542 LYS A CA 1
ATOM 4179 C C . LYS A 1 542 ? -29.965 6.473 29.363 1.00 45.31 542 LYS A C 1
ATOM 4181 O O . LYS A 1 542 ? -29.562 5.657 28.537 1.00 45.31 542 LYS A O 1
ATOM 4186 N N . GLU A 1 543 ? -31.146 7.083 29.366 1.00 44.59 543 GLU A N 1
ATOM 4187 C CA . GLU A 1 543 ? -32.075 7.130 28.233 1.00 44.59 543 GLU A CA 1
ATOM 4188 C C . GLU A 1 543 ? -31.486 7.983 27.100 1.00 44.59 543 GLU A C 1
ATOM 4190 O O . GLU A 1 543 ? -30.880 9.043 27.409 1.00 44.59 543 GLU A O 1
#

Foldseek 3Di:
DVVVVVVVVVVVVVVVVVVVVVVVVVVCCVVCVPDDPDPPPPPDDPPDPPPPDPADAAQEEAAAEEFWAKEWAFPDPDPDDRHRFIWIFIDDPPPDDPPDPDFWWWWQDDPDPDTDTDGCPVDRTDGPRDRDDPNYHHTHTDDDPPDDDDDAHEYEYADEQPDENYEYEYEYQGQEYYYHHPDPDPPRAREYAEYEYEHADYAHEYEYARHAYPAPYEYEYAQDAYEYAYNYQHAFEYAYHYQEYAYEEAEQHHPPHPGREYAHHHAEYEYEYAERQEEYHAAYAEYEYEYQEYQYEYEYHYAAYAYHYAEYAAEYDEEYAAYHHEYAAYHDPPDDAHHYEYEYAEYEHEYHDQRDDPPQDPVSSPDTHEHQYEAEYEYEAYAYAHAAYNHQEYEYEYEQHEYAHEHHDDQHAHEYEYEYAHYEYAYEQHRHAYAYEYEEQYEYAYEYPHADFPDEHEYYYENYEYEYEYEADDDQDAGEGHYEYEYAHDAYEYEYPDFDDDDQPFDLDPQRWGWGQPSHPPRRHSRHIYIYHYPDHDYHYDD

Radius of gyration: 39.71 Å; chains: 1; bounding box: 88×64×140 Å

Sequence (543 aa):
MELIKNMLKYLLILLVIVVGALSLVGGIMFLFPNITILNFKYIANHTDEYVLFQNKAITKINVETNNYNIIIMPNSEKNVSNNTQFKIVVDNDFMGFANQNYEIKLEIPSSSDEKEYVNVSDFNEVNFANFYNDGEITLKLVEPTGLVSYLNSQIIFYIPETATNIEYNVKTNAGSILFAQNSNNPSKKLSTSDIDIHVSSVQGSFNLDNAKMEDGSDLVISNYIGKVNINSDNIGNVIIDSNSGNFTFKNIGYNGFDGGNLTINGNNPYVRANTIYGDVEYDSTTGFLQAKQINGDAIISTENGIIRIDKALGGIQLSNNSGETTIKQIGEADSTSKSVSINSKSGAITLGGRVETSSDTEEQKKEPKGIYWLNNINAQSSKIIITNLYASESEIVTTTGSVLVNFGESDDTKNLNVETRSGAITLNNIYGKINASTQKSSKIKASFNKIATGETSTFKTIEGAIELTLPAPTDNTEKQYNLSLKSRRNRVNVNIGNFSLTSFEGEKDSDQYYNFTRAFPQNAATTNTISLVTNSGTLVVKE

pLDDT: mean 71.62, std 19.96, range [26.53, 98.44]